Protein AF-A0A315Y481-F1 (afdb_monomer_lite)

pLDDT: mean 74.56, std 23.81, range [20.14, 98.75]

Sequence (403 aa):
MRTVKDNGIMRLLLTFLIIVGVMAGVYRPSQTAKAAEDFRLWRQMDSRWGNTAIGGSNVRRSGCYITSIAMVAVASGARDTSSFNPGVFAQQLNNIGAFNYSGGLSSWASVNKVVNEISIDSANLSFKSSDRKGKAAEIKAALDKGSYVICNVGGHWVYIDGVIGDDVYMADPAKDDILMFDAYSNANITVYQLLKGKKPYSGFTPLYTPAGKAPVTTSSTSTSTTTTTTTTTTTTTTTTTTKATTTAKVSTTKTSATTAKPVSTTVTYCKGEYYCAGSRTVTVWSENGKDTAAVLEEGNIVDVTAVNGNMGEVIIDGKKCRVKLSELVFAGKELDLVLGDINNDGAFNTYDLALINEYIISRSRLPEGVSVLTKSEIAAADISGDGLIDDTDVIMYLMRICN

Secondary structure (DSSP, 8-state):
--HHHHHHHHHHHHHHHHHHHHHHHH-------PPPP-GGG--TT-TTTTTSEETTEEHHHHTHHHHHHHHHHHHTTSS-TTT--HHHHHHHHHTTT-B-TTSSBS-THHHHHHSTT-EEEEEEEEPS-SSHHHHHHHHHHHHTTT-EEEEESSS-EEEEEEEETTEEEEE-SS----BHHHHS-GGG--EEEEEE-SSPP-----SSPPTTS------------------------------------PPP------------------SEEEE--SS--EEEEETTSSSEEEEEPTT-EEEE-EEETTEEEEEETTEEEEEEGGGSEE--S---PPTT--S-SS--SHHHHHHHHHHHHHHTTSPTTEESS-HHHHHHH-SS-SS--SHHHHHHHHHHH--

Structure (mmCIF, N/CA/C/O backbone):
data_AF-A0A315Y481-F1
#
_entry.id   AF-A0A315Y481-F1
#
loop_
_atom_site.group_PDB
_atom_site.id
_atom_site.type_symbol
_atom_site.label_atom_id
_atom_site.label_alt_id
_atom_site.label_comp_id
_atom_site.label_asym_id
_atom_site.label_entity_id
_atom_site.label_seq_id
_atom_site.pdbx_PDB_ins_code
_atom_site.Cartn_x
_atom_site.Cartn_y
_atom_site.Cartn_z
_atom_site.occupancy
_atom_site.B_iso_or_equiv
_atom_site.auth_seq_id
_atom_site.auth_comp_id
_atom_site.auth_asym_id
_atom_site.auth_atom_id
_atom_site.pdbx_PDB_model_num
ATOM 1 N N . MET A 1 1 ? -46.069 -70.092 5.125 1.00 52.66 1 MET A N 1
ATOM 2 C CA . MET A 1 1 ? -44.909 -70.080 4.198 1.00 52.66 1 MET A CA 1
ATOM 3 C C . MET A 1 1 ? -44.576 -68.709 3.584 1.00 52.66 1 MET A C 1
ATOM 5 O O . MET A 1 1 ? -43.529 -68.603 2.962 1.00 52.66 1 MET A O 1
ATOM 9 N N . ARG A 1 2 ? -45.388 -67.649 3.770 1.00 49.19 2 ARG A N 1
ATOM 10 C CA . ARG A 1 2 ? -45.062 -66.282 3.298 1.00 49.19 2 ARG A CA 1
ATOM 11 C C . ARG A 1 2 ? -44.213 -65.448 4.272 1.00 49.19 2 ARG A C 1
ATOM 13 O O . ARG A 1 2 ? -43.450 -64.614 3.828 1.00 49.19 2 ARG A O 1
ATOM 20 N N . THR A 1 3 ? -44.229 -65.746 5.568 1.00 51.66 3 THR A N 1
ATOM 21 C CA . THR A 1 3 ? -43.538 -64.956 6.607 1.00 51.66 3 THR A CA 1
ATOM 22 C C . THR A 1 3 ? -42.038 -65.237 6.771 1.00 51.66 3 THR A C 1
ATOM 24 O O . THR A 1 3 ? -41.343 -64.477 7.435 1.00 51.66 3 THR A O 1
ATOM 27 N N . VAL A 1 4 ? -41.504 -66.305 6.166 1.00 50.44 4 VAL A N 1
ATOM 28 C CA . VAL A 1 4 ? -40.063 -66.636 6.252 1.00 50.44 4 VAL A CA 1
ATOM 29 C C . VAL A 1 4 ? -39.258 -65.950 5.138 1.00 50.44 4 VAL A C 1
ATOM 31 O O . VAL A 1 4 ? -38.081 -65.652 5.321 1.00 50.44 4 VAL A O 1
ATOM 34 N N . LYS A 1 5 ? -39.896 -65.644 3.998 1.00 50.53 5 LYS A N 1
ATOM 35 C CA . LYS A 1 5 ? -39.238 -65.050 2.822 1.00 50.53 5 LYS A CA 1
ATOM 36 C C . LYS A 1 5 ? -38.983 -63.545 2.994 1.00 50.53 5 LYS A C 1
ATOM 38 O O . LYS A 1 5 ? -37.935 -63.058 2.577 1.00 50.53 5 LYS A O 1
ATOM 43 N N . ASP A 1 6 ? -39.871 -62.853 3.705 1.00 50.22 6 ASP A N 1
ATOM 44 C CA . ASP A 1 6 ? -39.772 -61.405 3.935 1.00 50.22 6 ASP A CA 1
ATOM 45 C C . ASP A 1 6 ? -38.672 -61.054 4.952 1.00 50.22 6 ASP A C 1
ATOM 47 O O . ASP A 1 6 ? -37.950 -60.073 4.782 1.00 50.22 6 ASP A O 1
ATOM 51 N N . ASN A 1 7 ? -38.431 -61.924 5.939 1.00 50.34 7 ASN A N 1
ATOM 52 C CA . ASN A 1 7 ? -37.372 -61.736 6.938 1.00 50.34 7 ASN A CA 1
ATOM 53 C C . ASN A 1 7 ? -35.957 -61.976 6.380 1.00 50.34 7 ASN A C 1
ATOM 55 O O . ASN A 1 7 ? -34.989 -61.422 6.902 1.00 50.34 7 ASN A O 1
ATOM 59 N N . GLY A 1 8 ? -35.821 -62.784 5.322 1.00 55.12 8 GLY A N 1
ATOM 60 C CA . GLY A 1 8 ? -34.542 -63.009 4.642 1.00 55.12 8 GLY A CA 1
ATOM 61 C C . GLY A 1 8 ? -34.118 -61.812 3.790 1.00 55.12 8 GLY A C 1
ATOM 62 O O . GLY A 1 8 ? -32.963 -61.398 3.840 1.00 55.12 8 GLY A O 1
ATOM 63 N N . ILE A 1 9 ? -35.070 -61.207 3.073 1.00 57.72 9 ILE A N 1
ATOM 64 C CA . ILE A 1 9 ? -34.836 -60.054 2.190 1.00 57.72 9 ILE A CA 1
ATOM 65 C C . ILE A 1 9 ? -34.557 -58.783 3.006 1.00 57.72 9 ILE A C 1
ATOM 67 O O . ILE A 1 9 ? -33.635 -58.038 2.678 1.00 57.72 9 ILE A O 1
ATOM 71 N N . MET A 1 10 ? -35.274 -58.576 4.116 1.00 53.28 10 MET A N 1
ATOM 72 C CA . MET A 1 10 ? -35.053 -57.434 5.016 1.00 53.28 10 MET A CA 1
ATOM 73 C C . MET A 1 10 ? -33.674 -57.493 5.695 1.00 53.28 10 MET A C 1
ATOM 75 O O . MET A 1 10 ? -32.997 -56.476 5.810 1.00 53.28 10 MET A O 1
ATOM 79 N N . ARG A 1 11 ? -33.200 -58.693 6.068 1.00 55.31 11 ARG A N 1
ATOM 80 C CA . ARG A 1 11 ? -31.848 -58.889 6.625 1.00 55.31 11 ARG A CA 1
ATOM 81 C C . ARG A 1 11 ? -30.750 -58.693 5.580 1.00 55.31 11 ARG A C 1
ATOM 83 O O . ARG A 1 11 ? -29.713 -58.123 5.908 1.00 55.31 11 ARG A O 1
ATOM 90 N N . LEU A 1 12 ? -30.975 -59.096 4.329 1.00 56.47 12 LEU A N 1
ATOM 91 C CA . LEU A 1 12 ? -30.008 -58.896 3.244 1.00 56.47 12 LEU A CA 1
ATOM 92 C C . LEU A 1 12 ? -29.890 -57.411 2.851 1.00 56.47 12 LEU A C 1
ATOM 94 O O . LEU A 1 12 ? -28.781 -56.918 2.658 1.00 56.47 12 LEU A O 1
ATOM 98 N N . LEU A 1 13 ? -31.011 -56.678 2.841 1.00 55.03 13 LEU A N 1
ATOM 99 C CA . LEU A 1 13 ? -31.046 -55.224 2.641 1.00 55.03 13 LEU A CA 1
ATOM 100 C C . LEU A 1 13 ? -30.399 -54.453 3.798 1.00 55.03 13 LEU A C 1
ATOM 102 O O . LEU A 1 13 ? -29.625 -53.537 3.539 1.00 55.03 13 LEU A O 1
ATOM 106 N N . LEU A 1 14 ? -30.633 -54.846 5.059 1.00 54.72 14 LEU A N 1
ATOM 107 C CA . LEU A 1 14 ? -29.964 -54.219 6.208 1.00 54.72 14 LEU A CA 1
ATOM 108 C C . LEU A 1 14 ? -28.446 -54.439 6.175 1.00 54.72 14 LEU A C 1
ATOM 110 O O . LEU A 1 14 ? -27.680 -53.527 6.471 1.00 54.72 14 LEU A O 1
ATOM 114 N N . THR A 1 15 ? -28.007 -55.635 5.778 1.00 56.38 15 THR A N 1
ATOM 115 C CA . THR A 1 15 ? -26.577 -55.964 5.686 1.00 56.38 15 THR A CA 1
ATOM 116 C C . THR A 1 15 ? -25.909 -55.186 4.548 1.00 56.38 15 THR A C 1
ATOM 118 O O . THR A 1 15 ? -24.812 -54.665 4.726 1.00 56.38 15 THR A O 1
ATOM 121 N N . PHE A 1 16 ? -26.592 -55.009 3.410 1.00 56.12 16 PHE A N 1
ATOM 122 C CA . PHE A 1 16 ? -26.102 -54.170 2.312 1.00 56.12 16 PHE A CA 1
ATOM 123 C C . PHE A 1 16 ? -26.044 -52.680 2.702 1.00 56.12 16 PHE A C 1
ATOM 125 O O . PHE A 1 16 ? -25.072 -52.002 2.383 1.00 56.12 16 PHE A O 1
ATOM 132 N N . LEU A 1 17 ? -27.022 -52.178 3.465 1.00 55.66 17 LEU A N 1
ATOM 133 C CA . LEU A 1 17 ? -27.065 -50.781 3.921 1.00 55.66 17 LEU A CA 1
ATOM 134 C C . LEU A 1 17 ? -25.993 -50.472 4.982 1.00 55.66 17 LEU A C 1
ATOM 136 O O . LEU A 1 17 ? -25.432 -49.378 4.993 1.00 55.66 17 LEU A O 1
ATOM 140 N N . ILE A 1 18 ? -25.643 -51.453 5.821 1.00 55.31 18 ILE A N 1
ATOM 141 C CA . ILE A 1 18 ? -24.526 -51.352 6.773 1.00 55.31 18 ILE A CA 1
ATOM 142 C C . ILE A 1 18 ? -23.177 -51.414 6.039 1.00 55.31 18 ILE A C 1
ATOM 144 O O . ILE A 1 18 ? -22.285 -50.637 6.363 1.00 55.31 18 ILE A O 1
ATOM 148 N N . ILE A 1 19 ? -23.021 -52.250 5.006 1.00 53.34 19 ILE A N 1
ATOM 149 C CA . ILE A 1 19 ? -21.781 -52.318 4.209 1.00 53.34 19 ILE A CA 1
ATOM 150 C C . ILE A 1 19 ? -21.571 -51.032 3.386 1.00 53.34 19 ILE A C 1
ATOM 152 O O . ILE A 1 19 ? -20.455 -50.517 3.338 1.00 53.34 19 ILE A O 1
ATOM 156 N N . VAL A 1 20 ? -22.630 -50.450 2.812 1.00 54.81 20 VAL A N 1
ATOM 157 C CA . VAL A 1 20 ? -22.562 -49.145 2.122 1.00 54.81 20 VAL A CA 1
ATOM 158 C C . VAL A 1 20 ? -22.320 -47.998 3.114 1.00 54.81 20 VAL A C 1
ATOM 160 O O . VAL A 1 20 ? -21.542 -47.095 2.818 1.00 54.81 20 VAL A O 1
ATOM 163 N N . GLY A 1 21 ? -22.899 -48.052 4.320 1.00 50.62 21 GLY A N 1
ATOM 164 C CA . GLY A 1 21 ? -22.655 -47.072 5.387 1.00 50.62 21 GLY A CA 1
ATOM 165 C C . GLY A 1 21 ? -21.234 -47.118 5.961 1.00 50.62 21 GLY A C 1
ATOM 166 O O . GLY A 1 21 ? -20.651 -46.073 6.246 1.00 50.62 21 GLY A O 1
ATOM 167 N N . VAL A 1 22 ? -20.638 -48.311 6.067 1.00 49.41 22 VAL A N 1
ATOM 168 C CA . VAL A 1 22 ? -19.239 -48.490 6.489 1.00 49.41 22 VAL A CA 1
ATOM 169 C C . VAL A 1 22 ? -18.275 -48.065 5.373 1.00 49.41 22 VAL A C 1
ATOM 171 O O . VAL A 1 22 ? -17.290 -47.395 5.663 1.00 49.41 22 VAL A O 1
ATOM 174 N N . MET A 1 23 ? -18.587 -48.314 4.096 1.00 46.59 23 MET A N 1
ATOM 175 C CA . MET A 1 23 ? -17.770 -47.820 2.972 1.00 46.59 23 MET A CA 1
ATOM 176 C C . MET A 1 23 ? -17.897 -46.301 2.742 1.00 46.59 23 MET A C 1
ATOM 178 O O . MET A 1 23 ? -16.927 -45.667 2.332 1.00 46.59 23 MET A O 1
ATOM 182 N N . ALA A 1 24 ? -19.036 -45.684 3.080 1.00 48.47 24 ALA A N 1
ATOM 183 C CA . ALA A 1 24 ? -19.207 -44.224 3.081 1.00 48.47 24 ALA A CA 1
ATOM 184 C C . ALA A 1 24 ? -18.563 -43.537 4.306 1.00 48.47 24 ALA A C 1
ATOM 186 O O . ALA A 1 24 ? -18.268 -42.343 4.270 1.00 48.47 24 ALA A O 1
ATOM 187 N N . GLY A 1 25 ? -18.323 -44.282 5.392 1.00 41.66 25 GLY A N 1
ATOM 188 C CA . GLY A 1 25 ? -17.647 -43.797 6.599 1.00 41.66 25 GLY A CA 1
ATOM 189 C C . GLY A 1 25 ? -16.115 -43.841 6.540 1.00 41.66 25 GLY A C 1
ATOM 190 O O . GLY A 1 25 ? -15.468 -43.141 7.317 1.00 41.66 25 GLY A O 1
ATOM 191 N N . VAL A 1 26 ? -15.534 -44.626 5.624 1.00 47.66 26 VAL A N 1
ATOM 192 C CA . VAL A 1 26 ? -14.075 -44.852 5.516 1.00 47.66 26 VAL A CA 1
ATOM 193 C C . VAL A 1 26 ? -13.392 -43.910 4.511 1.00 47.66 26 VAL A C 1
ATOM 195 O O . VAL A 1 26 ? -12.181 -43.728 4.568 1.00 47.66 26 VAL A O 1
ATOM 198 N N . TYR A 1 27 ? -14.154 -43.201 3.674 1.00 39.88 27 TYR A N 1
ATOM 199 C CA . TYR A 1 27 ? -13.661 -42.072 2.874 1.00 39.88 27 TYR A CA 1
ATOM 200 C C . TYR A 1 27 ? -14.208 -40.744 3.406 1.00 39.88 27 TYR A C 1
ATOM 202 O O . TYR A 1 27 ? -14.900 -39.995 2.722 1.00 39.88 27 TYR A O 1
ATOM 210 N N . ARG A 1 28 ? -13.859 -40.409 4.648 1.00 38.56 28 ARG A N 1
ATOM 211 C CA . ARG A 1 28 ? -13.663 -38.997 4.980 1.00 38.56 28 ARG A CA 1
ATOM 212 C C . ARG A 1 28 ? -12.194 -38.728 4.688 1.00 38.56 28 ARG A C 1
ATOM 214 O O . ARG A 1 28 ? -11.364 -39.256 5.430 1.00 38.56 28 ARG A O 1
ATOM 221 N N . PRO A 1 29 ? -11.835 -37.952 3.643 1.00 37.66 29 PRO A N 1
ATOM 222 C CA . PRO A 1 29 ? -10.523 -37.333 3.650 1.00 37.66 29 PRO A CA 1
ATOM 223 C C . PRO A 1 29 ? -10.413 -36.682 5.021 1.00 37.66 29 PRO A C 1
ATOM 225 O O . PRO A 1 29 ? -11.357 -36.013 5.456 1.00 37.66 29 PRO A O 1
ATOM 228 N N . SER A 1 30 ? -9.328 -36.949 5.736 1.00 35.03 30 SER A N 1
ATOM 229 C CA . SER A 1 30 ? -8.984 -36.163 6.903 1.00 35.03 30 SER A CA 1
ATOM 230 C C . SER A 1 30 ? -9.012 -34.706 6.448 1.00 35.03 30 SER A C 1
ATOM 232 O O . SER A 1 30 ? -8.076 -34.235 5.804 1.00 35.03 30 SER A O 1
ATOM 234 N N . GLN A 1 31 ? -10.112 -34.001 6.723 1.00 35.16 31 GLN A N 1
ATOM 235 C CA . GLN A 1 31 ? -10.102 -32.557 6.810 1.00 35.16 31 GLN A CA 1
ATOM 236 C C . GLN A 1 31 ? -9.254 -32.301 8.038 1.00 35.16 31 GLN A C 1
ATOM 238 O O . GLN A 1 31 ? -9.745 -32.198 9.160 1.00 35.16 31 GLN A O 1
ATOM 243 N N . THR A 1 32 ? -7.942 -32.341 7.827 1.00 32.25 32 THR A N 1
ATOM 244 C CA . THR A 1 32 ? -6.975 -31.708 8.692 1.00 32.25 32 THR A CA 1
ATOM 245 C C . THR A 1 32 ? -7.539 -30.311 8.852 1.00 32.25 32 THR A C 1
ATOM 247 O O . THR A 1 32 ? -7.558 -29.552 7.883 1.00 32.25 32 THR A O 1
ATOM 250 N N . ALA A 1 33 ? -8.123 -30.016 10.015 1.00 36.31 33 ALA A N 1
ATOM 251 C CA . ALA A 1 33 ? -8.495 -28.662 10.358 1.00 36.31 33 ALA A CA 1
ATOM 252 C C . ALA A 1 33 ? -7.183 -27.888 10.286 1.00 36.31 33 ALA A C 1
ATOM 254 O O . ALA A 1 33 ? -6.353 -27.961 11.192 1.00 36.31 33 ALA A O 1
ATOM 255 N N . LYS A 1 34 ? -6.927 -27.251 9.140 1.00 34.56 34 LYS A N 1
ATOM 256 C CA . LYS A 1 34 ? -5.892 -26.239 9.053 1.00 34.56 34 LYS A CA 1
ATOM 257 C C . LYS A 1 34 ? -6.289 -25.256 10.138 1.00 34.56 34 LYS A C 1
ATOM 259 O O . LYS A 1 34 ? -7.412 -24.755 10.106 1.00 34.56 34 LYS A O 1
ATOM 264 N N . ALA A 1 35 ? -5.418 -25.056 11.122 1.00 39.25 35 ALA A N 1
ATOM 265 C CA . ALA A 1 35 ? -5.592 -23.946 12.039 1.00 39.25 35 ALA A CA 1
ATOM 266 C C . ALA A 1 35 ? -5.865 -22.712 11.171 1.00 39.25 35 ALA A C 1
ATOM 268 O O . ALA A 1 35 ? -5.110 -22.464 10.224 1.00 39.25 35 ALA A O 1
ATOM 269 N N . ALA A 1 36 ? -6.999 -22.049 11.412 1.00 55.28 36 ALA A N 1
ATOM 270 C CA . ALA A 1 36 ? -7.345 -20.833 10.697 1.00 55.28 36 ALA A CA 1
ATOM 271 C C . ALA A 1 36 ? -6.148 -19.890 10.828 1.00 55.28 36 ALA A C 1
ATOM 273 O O . ALA A 1 36 ? -5.659 -19.664 11.937 1.00 55.28 36 ALA A O 1
ATOM 274 N N . GLU A 1 37 ? -5.615 -19.432 9.697 1.00 75.75 37 GLU A N 1
ATOM 275 C CA . GLU A 1 37 ? -4.519 -18.474 9.742 1.00 75.75 37 GLU A CA 1
ATOM 276 C C . GLU A 1 37 ? -4.999 -17.209 10.450 1.00 75.75 37 GLU A C 1
ATOM 278 O O . GLU A 1 37 ? -6.155 -16.801 10.293 1.00 75.75 37 GLU A O 1
ATOM 283 N N . ASP A 1 38 ? -4.122 -16.606 11.246 1.00 85.50 38 ASP A N 1
ATOM 284 C CA . ASP A 1 38 ? -4.434 -15.335 11.876 1.00 85.50 38 ASP A CA 1
ATOM 285 C C . ASP A 1 38 ? -4.348 -14.235 10.817 1.00 85.50 38 ASP A C 1
ATOM 287 O O . ASP A 1 38 ? -3.267 -13.913 10.318 1.00 85.50 38 ASP A O 1
ATOM 291 N N . PHE A 1 39 ? -5.498 -13.662 10.459 1.00 90.00 39 PHE A N 1
ATOM 292 C CA . PHE A 1 39 ? -5.598 -12.634 9.422 1.00 90.00 39 PHE A CA 1
ATOM 293 C C . PHE A 1 39 ? -4.756 -11.392 9.736 1.00 90.00 39 PHE A C 1
ATOM 295 O O . PHE A 1 39 ? -4.398 -10.645 8.830 1.00 90.00 39 PHE A O 1
ATOM 302 N N . ARG A 1 40 ? -4.396 -11.168 11.006 1.00 89.81 40 ARG A N 1
ATOM 303 C CA . ARG A 1 40 ? -3.549 -10.041 11.420 1.00 89.81 40 ARG A CA 1
ATOM 304 C C . ARG A 1 40 ? -2.093 -10.199 10.962 1.00 89.81 40 ARG A C 1
ATOM 306 O O . ARG A 1 40 ? -1.319 -9.242 10.969 1.00 89.81 40 ARG A O 1
ATOM 313 N N . LEU A 1 41 ? -1.721 -11.396 10.510 1.00 86.75 41 LEU A N 1
ATOM 314 C CA . LEU A 1 41 ? -0.433 -11.692 9.883 1.00 86.75 41 LEU A CA 1
ATOM 315 C C . LEU A 1 41 ? -0.475 -11.592 8.350 1.00 86.75 41 LEU A C 1
ATOM 317 O O . LEU A 1 41 ? 0.522 -11.877 7.689 1.00 86.75 41 LEU A O 1
ATOM 321 N N . TRP A 1 42 ? -1.607 -11.201 7.755 1.00 92.12 42 TRP A N 1
ATOM 322 C CA . TRP A 1 42 ? -1.681 -10.995 6.314 1.00 92.12 42 TRP A CA 1
ATOM 323 C C . TRP A 1 42 ? -0.812 -9.822 5.878 1.00 92.12 42 TRP A C 1
ATOM 325 O O . TRP A 1 42 ? -0.979 -8.690 6.331 1.00 92.12 42 TRP A O 1
ATOM 335 N N . ARG A 1 43 ? 0.095 -10.101 4.941 1.00 85.25 43 ARG A N 1
ATOM 336 C CA . ARG A 1 43 ? 0.959 -9.101 4.317 1.00 85.25 43 ARG A CA 1
ATOM 337 C C . ARG A 1 43 ? 0.541 -8.893 2.875 1.00 85.25 43 ARG A C 1
ATOM 339 O O . ARG A 1 43 ? 0.310 -9.861 2.157 1.00 85.25 43 ARG A O 1
ATOM 346 N N . GLN A 1 44 ? 0.505 -7.654 2.399 1.00 85.06 44 GLN A N 1
ATOM 347 C CA . GLN A 1 44 ? 0.219 -7.377 0.986 1.00 85.06 44 GLN A CA 1
ATOM 348 C C . GLN A 1 44 ? 1.296 -7.994 0.069 1.00 85.06 44 GLN A C 1
ATOM 350 O O . GLN A 1 44 ? 1.027 -8.391 -1.061 1.00 85.06 44 GLN A O 1
ATOM 355 N N . MET A 1 45 ? 2.510 -8.147 0.607 1.00 76.69 45 MET A N 1
ATOM 356 C CA . MET A 1 45 ? 3.668 -8.758 -0.043 1.00 76.69 45 MET A CA 1
ATOM 357 C C . MET A 1 45 ? 3.694 -10.295 0.008 1.00 76.69 45 MET A C 1
ATOM 359 O O . MET A 1 45 ? 4.637 -10.898 -0.516 1.00 76.69 45 MET A O 1
ATOM 363 N N . ASP A 1 46 ? 2.711 -10.946 0.637 1.00 84.06 46 ASP A N 1
ATOM 364 C CA . ASP A 1 46 ? 2.669 -12.408 0.732 1.00 84.06 46 ASP A CA 1
ATOM 365 C C . ASP A 1 46 ? 2.672 -13.024 -0.675 1.00 84.06 46 ASP A C 1
ATOM 367 O O . ASP A 1 46 ? 1.882 -12.657 -1.543 1.00 84.06 46 ASP A O 1
ATOM 371 N N . SER A 1 47 ? 3.578 -13.971 -0.917 1.00 76.94 47 SER A N 1
ATOM 372 C CA . SER A 1 47 ? 3.717 -14.660 -2.207 1.00 76.94 47 SER A CA 1
ATOM 373 C C . SER A 1 47 ? 2.423 -15.305 -2.720 1.00 76.94 47 SER A C 1
ATOM 375 O O . SER A 1 47 ? 2.249 -15.423 -3.931 1.00 76.94 47 SER A O 1
ATOM 377 N N . ARG A 1 48 ? 1.499 -15.682 -1.825 1.00 84.25 48 ARG A N 1
ATOM 378 C CA . ARG A 1 48 ? 0.227 -16.330 -2.171 1.00 84.25 48 ARG A CA 1
ATOM 379 C C . ARG A 1 48 ? -0.706 -15.432 -2.972 1.00 84.25 48 ARG A C 1
ATOM 381 O O . ARG A 1 48 ? -1.521 -15.942 -3.733 1.00 84.25 48 ARG A O 1
ATOM 388 N N . TRP A 1 49 ? -0.612 -14.116 -2.793 1.00 90.94 49 TRP A N 1
ATOM 389 C CA . TRP A 1 49 ? -1.516 -13.171 -3.447 1.00 90.94 49 TRP A CA 1
ATOM 390 C C . TRP A 1 49 ? -0.872 -11.876 -3.916 1.00 90.94 49 TRP A C 1
ATOM 392 O O . TRP A 1 49 ? -1.531 -11.131 -4.633 1.00 90.94 49 TRP A O 1
ATOM 402 N N . GLY A 1 50 ? 0.378 -11.591 -3.562 1.00 74.69 50 GLY A N 1
ATOM 403 C CA . GLY A 1 50 ? 1.041 -10.326 -3.869 1.00 74.69 50 GLY A CA 1
ATOM 404 C C . GLY A 1 50 ? 1.066 -9.994 -5.362 1.00 74.69 50 GLY A C 1
ATOM 405 O O . GLY A 1 50 ? 1.019 -8.827 -5.723 1.00 74.69 50 GLY A O 1
ATOM 406 N N . ASN A 1 51 ? 1.054 -11.007 -6.233 1.00 85.75 51 ASN A N 1
ATOM 407 C CA . ASN A 1 51 ? 1.008 -10.827 -7.688 1.00 85.75 51 ASN A CA 1
ATOM 408 C C . ASN A 1 51 ? -0.418 -10.687 -8.253 1.00 85.75 51 ASN A C 1
ATOM 410 O O . ASN A 1 51 ? -0.585 -10.556 -9.460 1.00 85.75 51 ASN A O 1
ATOM 414 N N . THR A 1 52 ? -1.455 -10.732 -7.413 1.00 90.75 52 THR A N 1
ATOM 415 C CA . THR A 1 52 ? -2.838 -10.523 -7.857 1.00 90.75 52 THR A CA 1
ATOM 416 C C . THR A 1 52 ? -2.995 -9.082 -8.319 1.00 90.75 52 THR A C 1
ATOM 418 O O . THR A 1 52 ? -2.691 -8.168 -7.554 1.00 90.75 52 THR A O 1
ATOM 421 N N . ALA A 1 53 ? -3.470 -8.882 -9.547 1.00 86.50 53 ALA A N 1
ATOM 422 C CA . ALA A 1 53 ? -3.689 -7.554 -10.107 1.00 86.50 53 ALA A CA 1
ATOM 423 C C . ALA A 1 53 ? -4.687 -6.738 -9.267 1.00 86.50 53 ALA A C 1
ATOM 425 O O . ALA A 1 53 ? -5.619 -7.303 -8.694 1.00 86.50 53 ALA A O 1
ATOM 426 N N . ILE A 1 54 ? -4.504 -5.421 -9.217 1.00 80.31 54 ILE A N 1
ATOM 427 C CA . ILE A 1 54 ? -5.480 -4.437 -8.732 1.00 80.31 54 ILE A CA 1
ATOM 428 C C . ILE A 1 54 ? -5.337 -3.190 -9.602 1.00 80.31 54 ILE A C 1
ATOM 430 O O . ILE A 1 54 ? -4.336 -2.484 -9.513 1.00 80.31 54 ILE A O 1
ATOM 434 N N . GLY A 1 55 ? -6.293 -2.939 -10.496 1.00 76.75 55 GLY A N 1
ATOM 435 C CA . GLY A 1 55 ? -6.082 -1.931 -11.543 1.00 76.75 55 GLY A CA 1
ATOM 436 C C . GLY A 1 55 ? -4.854 -2.297 -12.380 1.00 76.75 55 GLY A C 1
ATOM 437 O O . GLY A 1 55 ? -4.693 -3.463 -12.733 1.00 76.75 55 GLY A O 1
ATOM 438 N N . GLY A 1 56 ? -3.956 -1.345 -12.627 1.00 70.69 56 GLY A N 1
ATOM 439 C CA . GLY A 1 56 ? -2.636 -1.621 -13.219 1.00 70.69 56 GLY A CA 1
ATOM 440 C C . GLY A 1 56 ? -1.504 -1.710 -12.204 1.00 70.69 56 GLY A C 1
ATOM 441 O O . GLY A 1 56 ? -0.349 -1.447 -12.515 1.00 70.69 56 GLY A O 1
ATOM 442 N N . SER A 1 57 ? -1.827 -2.097 -10.974 1.00 85.31 57 SER A N 1
ATOM 443 C CA . SER A 1 57 ? -0.855 -2.515 -9.971 1.00 85.31 57 SER A CA 1
ATOM 444 C C . SER A 1 57 ? -1.139 -3.961 -9.550 1.00 85.31 57 SER A C 1
ATOM 446 O O . SER A 1 57 ? -1.880 -4.705 -10.195 1.00 85.31 57 SER A O 1
ATOM 448 N N . ASN A 1 58 ? -0.547 -4.388 -8.444 1.00 82.38 58 ASN A N 1
ATOM 449 C CA . ASN A 1 58 ? -0.845 -5.648 -7.786 1.00 82.38 58 ASN A CA 1
ATOM 450 C C . ASN A 1 58 ? -0.900 -5.466 -6.266 1.00 82.38 58 ASN A C 1
ATOM 452 O O . ASN A 1 58 ? -0.503 -4.431 -5.721 1.00 82.38 58 ASN A O 1
ATOM 456 N N . VAL A 1 59 ? -1.416 -6.478 -5.568 1.00 79.94 59 VAL A N 1
ATOM 457 C CA . VAL A 1 59 ? -1.575 -6.434 -4.108 1.00 79.94 59 VAL A CA 1
ATOM 458 C C . VAL A 1 59 ? -0.243 -6.120 -3.415 1.00 79.94 59 VAL A C 1
ATOM 460 O O . VAL A 1 59 ? -0.223 -5.343 -2.467 1.00 79.94 59 VAL A O 1
ATOM 463 N N . ARG A 1 60 ? 0.888 -6.634 -3.908 1.00 85.25 60 ARG A N 1
ATOM 464 C CA . ARG A 1 60 ? 2.214 -6.360 -3.338 1.00 85.25 60 ARG A CA 1
ATOM 465 C C . ARG A 1 60 ? 2.557 -4.874 -3.377 1.00 85.25 60 ARG A C 1
ATOM 467 O O . ARG A 1 60 ? 3.005 -4.351 -2.362 1.00 85.25 60 ARG A O 1
ATOM 474 N N . ARG A 1 61 ? 2.357 -4.210 -4.514 1.00 76.38 61 ARG A N 1
ATOM 475 C CA . ARG A 1 61 ? 2.781 -2.818 -4.729 1.00 76.38 61 ARG A CA 1
ATOM 476 C C . ARG A 1 61 ? 1.799 -1.791 -4.161 1.00 76.38 61 ARG A C 1
ATOM 478 O O . ARG A 1 61 ? 2.237 -0.768 -3.651 1.00 76.38 61 ARG A O 1
ATOM 485 N N . SER A 1 62 ? 0.492 -2.061 -4.200 1.00 82.38 62 SER A N 1
ATOM 486 C CA . SER A 1 62 ? -0.532 -1.056 -3.839 1.00 82.38 62 SER A CA 1
ATOM 487 C C . SER A 1 62 ? -1.688 -1.608 -2.997 1.00 82.38 62 SER A C 1
ATOM 489 O O . SER A 1 62 ? -2.716 -0.958 -2.822 1.00 82.38 62 SER A O 1
ATOM 491 N N . GLY A 1 63 ? -1.552 -2.820 -2.457 1.00 91.88 63 GLY A N 1
ATOM 492 C CA . GLY A 1 63 ? -2.643 -3.535 -1.798 1.00 91.88 63 GLY A CA 1
ATOM 493 C C . GLY A 1 63 ? -2.841 -3.237 -0.315 1.00 91.88 63 GLY A C 1
ATOM 494 O O . GLY A 1 63 ? -3.665 -3.915 0.297 1.00 91.88 63 GLY A O 1
ATOM 495 N N . CYS A 1 64 ? -2.137 -2.273 0.290 1.00 95.12 64 CYS A N 1
ATOM 496 C CA . CYS A 1 64 ? -2.264 -1.964 1.725 1.00 95.12 64 CYS A CA 1
ATOM 497 C C . CYS A 1 64 ? -3.717 -1.684 2.133 1.00 95.12 64 CYS A C 1
ATOM 499 O O . CYS A 1 64 ? -4.227 -2.225 3.119 1.00 95.12 64 CYS A O 1
ATOM 501 N N . TYR A 1 65 ? -4.415 -0.900 1.310 1.00 95.81 65 TYR A N 1
ATOM 502 C CA . TYR A 1 65 ? -5.789 -0.485 1.550 1.00 95.81 65 TYR A CA 1
ATOM 503 C C . TYR A 1 65 ? -6.759 -1.671 1.512 1.00 95.81 65 TYR A C 1
ATOM 505 O O . TYR A 1 65 ? -7.450 -1.942 2.494 1.00 95.81 65 TYR A O 1
ATOM 513 N N . ILE A 1 66 ? -6.769 -2.444 0.421 1.00 97.25 66 ILE A N 1
ATOM 514 C CA . ILE A 1 66 ? -7.662 -3.606 0.306 1.00 97.25 66 ILE A CA 1
ATOM 515 C C . ILE A 1 66 ? -7.283 -4.756 1.245 1.00 97.25 66 ILE A C 1
ATOM 517 O O . ILE A 1 66 ? -8.167 -5.491 1.673 1.00 97.25 66 ILE A O 1
ATOM 521 N N . THR A 1 67 ? -6.007 -4.893 1.618 1.00 98.19 67 THR A N 1
ATOM 522 C CA . THR A 1 67 ? -5.564 -5.882 2.611 1.00 98.19 67 THR A CA 1
ATOM 523 C C . THR A 1 67 ? -6.122 -5.528 3.988 1.00 98.19 67 THR A C 1
ATOM 525 O O . THR A 1 67 ? -6.698 -6.389 4.648 1.00 98.19 67 THR A O 1
ATOM 528 N N . SER A 1 68 ? -6.062 -4.251 4.381 1.00 98.50 68 SER A N 1
ATOM 529 C CA . SER A 1 68 ? -6.662 -3.771 5.634 1.00 98.50 68 SER A CA 1
ATOM 530 C C . SER A 1 68 ? -8.187 -3.956 5.654 1.00 98.50 68 SER A C 1
ATOM 532 O O . SER A 1 68 ? -8.754 -4.361 6.666 1.00 98.50 68 SER A O 1
ATOM 534 N N . ILE A 1 69 ? -8.872 -3.742 4.525 1.00 98.25 69 ILE A N 1
ATOM 535 C CA . ILE A 1 69 ? -10.319 -4.004 4.403 1.00 98.25 69 ILE A CA 1
ATOM 536 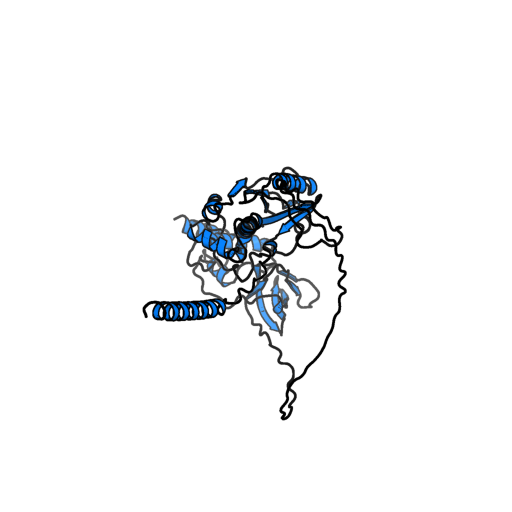C C . ILE A 1 69 ? -10.625 -5.510 4.468 1.00 98.25 69 ILE A C 1
ATOM 538 O O . ILE A 1 69 ? -11.605 -5.915 5.096 1.00 98.25 69 ILE A O 1
ATOM 542 N N . ALA A 1 70 ? -9.788 -6.360 3.867 1.00 98.50 70 ALA A N 1
ATOM 543 C CA . ALA A 1 70 ? -9.942 -7.810 3.954 1.00 98.50 70 ALA A CA 1
ATOM 544 C C . ALA A 1 70 ? -9.829 -8.302 5.408 1.00 98.50 70 ALA A C 1
ATOM 546 O O . ALA A 1 70 ? -10.598 -9.174 5.815 1.00 98.50 70 ALA A O 1
ATOM 547 N N . MET A 1 71 ? -8.938 -7.704 6.208 1.00 98.31 71 MET A N 1
ATOM 548 C CA . MET A 1 71 ? -8.848 -7.973 7.647 1.00 98.31 71 MET A CA 1
ATOM 549 C C . MET A 1 71 ? -10.158 -7.617 8.367 1.00 98.31 71 MET A C 1
ATOM 551 O O . MET A 1 71 ? -10.651 -8.427 9.145 1.00 98.31 71 MET A O 1
ATOM 555 N N . VAL A 1 72 ? -10.794 -6.481 8.046 1.00 98.50 72 VAL A N 1
ATOM 556 C CA . VAL A 1 72 ? -12.121 -6.110 8.588 1.00 98.50 72 VAL A CA 1
ATOM 557 C C . VAL A 1 72 ? -13.201 -7.137 8.219 1.00 98.50 72 VAL A C 1
ATOM 559 O O . VAL A 1 72 ? -14.054 -7.481 9.045 1.00 98.50 72 VAL A O 1
ATOM 562 N N . ALA A 1 73 ? -13.173 -7.666 6.992 1.00 98.31 73 ALA A N 1
ATOM 563 C CA . ALA A 1 73 ? -14.121 -8.691 6.554 1.00 98.31 73 ALA A CA 1
ATOM 564 C C . ALA A 1 73 ? -14.035 -9.958 7.423 1.00 98.31 73 ALA A C 1
ATOM 566 O O . ALA A 1 73 ? -15.064 -10.528 7.791 1.00 98.31 73 ALA A O 1
ATOM 567 N N . VAL A 1 74 ? -12.825 -10.372 7.803 1.00 97.62 74 VAL A N 1
ATOM 568 C CA . VAL A 1 74 ? -12.622 -11.520 8.697 1.00 97.62 74 VAL A CA 1
ATOM 569 C C . VAL A 1 74 ? -12.914 -11.162 10.152 1.00 97.62 74 VAL A C 1
ATOM 571 O O . VAL A 1 74 ? -13.668 -11.876 10.810 1.00 97.62 74 VAL A O 1
ATOM 574 N N . ALA A 1 75 ? -12.399 -10.033 10.644 1.00 96.06 75 ALA A N 1
ATOM 575 C CA . ALA A 1 75 ? -12.579 -9.583 12.025 1.00 96.06 75 ALA A CA 1
ATOM 576 C C . ALA A 1 75 ? -14.060 -9.405 12.402 1.00 96.06 75 ALA A C 1
ATOM 578 O O . ALA A 1 75 ? -14.456 -9.647 13.541 1.00 96.06 75 ALA A O 1
ATOM 579 N N . SER A 1 76 ? -14.900 -9.019 11.439 1.00 96.75 76 SER A N 1
ATOM 580 C CA . SER A 1 76 ? -16.353 -8.908 11.623 1.00 96.75 76 SER A CA 1
ATOM 581 C C . SER A 1 76 ? -17.128 -10.210 11.429 1.00 96.75 76 SER A C 1
ATOM 583 O O . SER A 1 76 ? -18.336 -10.258 11.675 1.00 96.75 76 SER A O 1
ATOM 585 N N . GLY A 1 77 ? -16.459 -11.283 11.004 1.00 94.06 77 GLY A N 1
ATOM 586 C CA . GLY A 1 77 ? -17.071 -12.571 10.684 1.00 94.06 77 GLY A CA 1
ATOM 587 C C . GLY A 1 77 ? -17.861 -12.579 9.372 1.00 94.06 77 GLY A C 1
ATOM 588 O O . GLY A 1 77 ? -18.696 -13.466 9.169 1.00 94.06 77 GLY A O 1
ATOM 589 N N . ALA A 1 78 ? -17.650 -11.593 8.494 1.00 96.56 78 ALA A N 1
ATOM 590 C CA . ALA A 1 78 ? -18.216 -11.589 7.146 1.00 96.56 78 ALA A CA 1
ATOM 591 C C . ALA A 1 78 ? -17.554 -12.647 6.252 1.00 96.56 78 ALA A C 1
ATOM 593 O O . ALA A 1 78 ? -18.202 -13.197 5.362 1.00 96.56 78 ALA A O 1
ATOM 594 N N . ARG A 1 79 ? -16.274 -12.952 6.487 1.00 96.69 79 ARG A N 1
ATOM 595 C CA . ARG A 1 79 ? -15.491 -13.938 5.732 1.00 96.69 79 ARG A CA 1
ATOM 596 C C . ARG A 1 79 ? -14.645 -14.812 6.663 1.00 96.69 79 ARG A C 1
ATOM 598 O O . ARG A 1 79 ? -14.415 -14.449 7.811 1.00 96.69 79 ARG A O 1
ATOM 605 N N . ASP A 1 80 ? -14.197 -15.957 6.150 1.00 91.31 80 ASP A N 1
ATOM 606 C CA . ASP A 1 80 ? -13.382 -16.944 6.870 1.00 91.31 80 ASP A CA 1
ATOM 607 C C . ASP A 1 80 ? -12.033 -17.149 6.165 1.00 91.31 80 ASP A C 1
ATOM 609 O O . ASP A 1 80 ? -11.984 -17.234 4.933 1.00 91.31 80 ASP A O 1
ATOM 613 N N . THR A 1 81 ? -10.941 -17.252 6.928 1.00 87.69 81 THR A N 1
ATOM 614 C CA . THR A 1 81 ? -9.577 -17.323 6.373 1.00 87.69 81 THR A CA 1
ATOM 615 C C . THR A 1 81 ? -9.285 -18.613 5.603 1.00 87.69 81 THR A C 1
ATOM 617 O O . THR A 1 81 ? -8.337 -18.668 4.823 1.00 87.69 81 THR A O 1
ATOM 620 N N . SER A 1 82 ? -10.120 -19.648 5.735 1.00 87.31 82 SER A N 1
ATOM 621 C CA . SER A 1 82 ? -10.014 -20.865 4.918 1.00 87.31 82 SER A CA 1
ATOM 622 C C . SER A 1 82 ? -10.368 -20.649 3.443 1.00 87.31 82 SER A C 1
ATOM 624 O O . SER A 1 82 ? -9.939 -21.430 2.594 1.00 87.31 82 SER A O 1
ATOM 626 N N . SER A 1 83 ? -11.147 -19.608 3.130 1.00 89.38 83 SER A N 1
ATOM 627 C CA . SER A 1 83 ? -11.701 -19.368 1.788 1.00 89.38 83 SER A CA 1
ATOM 628 C C . SER A 1 83 ? -11.533 -17.934 1.286 1.00 89.38 83 SER A C 1
ATOM 630 O O . SER A 1 83 ? -11.765 -17.661 0.109 1.00 89.38 83 SER A O 1
ATOM 632 N N . PHE A 1 84 ? -11.112 -17.016 2.152 1.00 95.81 84 PHE A N 1
ATOM 633 C CA . PHE A 1 84 ? -10.955 -15.607 1.839 1.00 95.81 84 PHE A CA 1
ATOM 634 C C . PHE A 1 84 ? -9.601 -15.101 2.327 1.00 95.81 84 PHE A C 1
ATOM 636 O O . PHE A 1 84 ? -9.184 -15.390 3.443 1.00 95.81 84 PHE A O 1
ATOM 643 N N . ASN A 1 85 ? -8.928 -14.332 1.479 1.00 96.50 85 ASN A N 1
ATOM 644 C CA . ASN A 1 85 ? -7.663 -13.661 1.758 1.00 96.50 85 ASN A CA 1
ATOM 645 C C . ASN A 1 85 ? -7.556 -12.409 0.862 1.00 96.50 85 ASN A C 1
ATOM 647 O O . ASN A 1 85 ? -8.425 -12.209 0.002 1.00 96.50 85 ASN A O 1
ATOM 651 N N . PRO A 1 86 ? -6.521 -11.563 1.013 1.00 97.69 86 PRO A N 1
ATOM 652 C CA . PRO A 1 86 ? -6.394 -10.337 0.224 1.00 97.69 86 PRO A CA 1
ATOM 653 C C . PRO A 1 86 ? -6.385 -10.566 -1.294 1.00 97.69 86 PRO A C 1
ATOM 655 O O . PRO A 1 86 ? -6.958 -9.768 -2.031 1.00 97.69 86 PRO A O 1
ATOM 658 N N . GLY A 1 87 ? -5.809 -11.674 -1.773 1.00 96.81 87 GLY A N 1
ATOM 659 C CA . GLY A 1 87 ? -5.826 -12.036 -3.194 1.00 96.81 87 GLY A CA 1
ATOM 660 C C . GLY A 1 87 ? -7.209 -12.404 -3.705 1.00 96.81 87 GLY A C 1
ATOM 661 O O . GLY A 1 87 ? -7.625 -11.925 -4.755 1.00 96.81 87 GLY A O 1
ATOM 662 N N . VAL A 1 88 ? -7.954 -13.206 -2.943 1.00 97.56 88 VAL A N 1
ATOM 663 C CA . VAL A 1 88 ? -9.350 -13.534 -3.274 1.00 97.56 88 VAL A CA 1
ATOM 664 C C . VAL A 1 88 ? -10.190 -12.260 -3.324 1.00 97.56 88 VAL A C 1
ATOM 666 O O . VAL A 1 88 ? -10.959 -12.066 -4.264 1.00 97.56 88 VAL A O 1
ATOM 669 N N . PHE A 1 89 ? -10.007 -11.359 -2.358 1.00 98.38 89 PHE A N 1
ATOM 670 C CA . PHE A 1 89 ? -10.723 -10.088 -2.337 1.00 98.38 89 PHE A CA 1
ATOM 671 C C . PHE A 1 89 ? -10.376 -9.205 -3.542 1.00 98.38 89 PHE A C 1
ATOM 673 O O . PHE A 1 89 ? -11.275 -8.687 -4.205 1.00 98.38 89 PHE A O 1
ATOM 680 N N . ALA A 1 90 ? -9.086 -9.086 -3.871 1.00 97.50 90 ALA A N 1
ATOM 681 C CA . ALA A 1 90 ? -8.610 -8.365 -5.047 1.00 97.50 90 ALA A CA 1
ATOM 682 C C . ALA A 1 90 ? -9.211 -8.925 -6.348 1.00 97.50 90 ALA A C 1
ATOM 684 O O . ALA A 1 90 ? -9.740 -8.165 -7.154 1.00 97.50 90 ALA A O 1
ATOM 685 N N . GLN A 1 91 ? -9.224 -10.250 -6.529 1.00 96.88 91 GLN A N 1
ATOM 686 C CA . GLN A 1 91 ? -9.843 -10.889 -7.698 1.00 96.88 91 GLN A CA 1
ATOM 687 C C . GLN A 1 91 ? -11.339 -10.580 -7.797 1.00 96.88 91 GLN A C 1
ATOM 689 O O . GLN A 1 91 ? -11.833 -10.235 -8.867 1.00 96.88 91 GLN A O 1
ATOM 694 N N . GLN A 1 92 ? -12.068 -10.654 -6.683 1.00 95.56 92 GLN A N 1
ATOM 695 C CA . GLN A 1 92 ? -13.499 -10.347 -6.670 1.00 95.56 92 GLN A CA 1
ATOM 696 C C . GLN A 1 92 ? -13.785 -8.877 -7.006 1.00 95.56 92 GLN A C 1
ATOM 698 O O . GLN A 1 92 ? -14.744 -8.585 -7.718 1.00 95.56 92 GLN A O 1
ATOM 703 N N . LEU A 1 93 ? -12.943 -7.957 -6.534 1.00 87.94 93 LEU A N 1
ATOM 704 C CA . LEU A 1 93 ? -13.019 -6.538 -6.875 1.00 87.94 93 LEU A CA 1
ATOM 705 C C . LEU A 1 93 ? -12.678 -6.287 -8.356 1.00 87.94 93 LEU A C 1
ATOM 707 O O . LEU A 1 93 ? -13.377 -5.519 -9.017 1.00 87.94 93 LEU A O 1
ATOM 711 N N . ASN A 1 94 ? -11.681 -6.979 -8.918 1.00 89.62 94 ASN A N 1
ATOM 712 C CA . ASN A 1 94 ? -11.384 -6.917 -10.356 1.00 89.62 94 ASN A CA 1
ATOM 713 C C . ASN A 1 94 ? -12.565 -7.377 -11.211 1.00 89.62 94 ASN A C 1
ATOM 715 O O . ASN A 1 94 ? -12.884 -6.729 -12.203 1.00 89.62 94 ASN A O 1
ATOM 719 N N . ASN A 1 95 ? -13.251 -8.451 -10.810 1.00 91.69 95 ASN A N 1
ATOM 720 C CA . ASN A 1 95 ? -14.380 -9.010 -11.563 1.00 91.69 95 ASN A CA 1
ATOM 721 C C . ASN A 1 95 ? -15.545 -8.025 -11.742 1.00 91.69 95 ASN A C 1
ATOM 723 O O . ASN A 1 95 ? -16.380 -8.220 -12.621 1.00 91.69 95 ASN A O 1
ATOM 727 N N . ILE A 1 96 ? -15.610 -6.979 -10.915 1.00 81.62 96 ILE A N 1
ATOM 728 C CA . ILE A 1 96 ? -16.619 -5.920 -11.019 1.00 81.62 96 ILE A CA 1
ATOM 729 C C . ILE A 1 96 ? -16.035 -4.587 -11.513 1.00 81.62 96 ILE A C 1
ATOM 731 O O . ILE A 1 96 ? -16.707 -3.562 -11.412 1.00 81.62 96 ILE A O 1
ATOM 735 N N . GLY A 1 97 ? -14.786 -4.579 -11.994 1.00 79.62 97 GLY A N 1
ATOM 736 C CA . GLY A 1 97 ? -14.090 -3.369 -12.437 1.00 79.62 97 GLY A CA 1
ATOM 737 C C . GLY A 1 97 ? -13.915 -2.338 -11.320 1.00 79.62 97 GLY A C 1
ATOM 738 O O . GLY A 1 97 ? -14.026 -1.138 -11.557 1.00 79.62 97 GLY A O 1
ATOM 739 N N . ALA A 1 98 ? -13.724 -2.788 -10.074 1.00 71.88 98 ALA A N 1
ATOM 740 C CA . ALA A 1 98 ? -13.736 -1.901 -8.911 1.00 71.88 98 ALA A CA 1
ATOM 741 C C . ALA A 1 98 ? -12.537 -0.954 -8.839 1.00 71.88 98 ALA A C 1
ATOM 743 O O . ALA A 1 98 ? -12.630 0.071 -8.158 1.00 71.88 98 ALA A O 1
ATOM 744 N N . PHE A 1 99 ? -11.419 -1.327 -9.458 1.00 72.62 99 PHE A N 1
ATOM 745 C CA . PHE A 1 99 ? -10.178 -0.583 -9.353 1.00 72.62 99 PHE A CA 1
ATOM 746 C C . PHE A 1 99 ? -10.067 0.471 -10.442 1.00 72.62 99 PHE A C 1
ATOM 748 O O . PHE A 1 99 ? -10.426 0.245 -11.597 1.00 72.62 99 PHE A O 1
ATOM 755 N N . ASN A 1 100 ? -9.564 1.629 -10.039 1.00 68.81 100 ASN A N 1
ATOM 756 C CA . ASN A 1 100 ? -9.064 2.620 -10.964 1.00 68.81 100 ASN A CA 1
ATOM 757 C C . ASN A 1 100 ? -7.691 2.175 -11.461 1.00 68.81 100 ASN A C 1
ATOM 759 O O . ASN A 1 100 ? -7.172 1.120 -11.089 1.00 68.81 100 ASN A O 1
ATOM 763 N N . TYR A 1 101 ? -7.100 3.031 -12.278 1.00 63.44 101 TYR A N 1
ATOM 764 C CA . TYR A 1 101 ? -5.790 2.785 -12.819 1.00 63.44 101 TYR A CA 1
ATOM 765 C C . TYR A 1 101 ? -4.772 2.552 -11.664 1.00 63.44 101 TYR A C 1
ATOM 767 O O . TYR A 1 101 ? -4.211 1.473 -11.499 1.00 63.44 101 TYR A O 1
ATOM 775 N N . SER A 1 102 ? -4.612 3.490 -10.730 1.00 57.81 102 SER A N 1
ATOM 776 C CA . SER A 1 102 ? -3.591 3.430 -9.663 1.00 57.81 102 SER A CA 1
ATOM 777 C C . SER A 1 102 ? -3.728 2.287 -8.627 1.00 57.81 102 SER A C 1
ATOM 779 O O . SER A 1 102 ? -3.126 2.358 -7.556 1.00 57.81 102 SER A O 1
ATOM 781 N N . GLY A 1 103 ? -4.568 1.276 -8.865 1.00 62.41 103 GLY A N 1
ATOM 782 C CA . GLY A 1 103 ? -4.859 0.172 -7.949 1.00 62.41 103 GLY A CA 1
ATOM 783 C C . GLY A 1 103 ? -5.713 0.577 -6.749 1.00 62.41 103 GLY A C 1
ATOM 784 O O . GLY A 1 103 ? -5.926 -0.217 -5.833 1.00 62.41 103 GLY A O 1
ATOM 785 N N . GLY A 1 104 ? -6.230 1.807 -6.755 1.00 66.94 104 GLY A N 1
ATOM 786 C CA . GLY A 1 104 ? -7.199 2.300 -5.787 1.00 66.94 104 GLY A CA 1
ATOM 787 C C . GLY A 1 104 ? -8.619 1.903 -6.178 1.00 66.94 104 GLY A C 1
ATOM 788 O O . GLY A 1 104 ? -8.899 1.573 -7.324 1.00 66.94 104 GLY A O 1
ATOM 789 N N . LEU A 1 105 ? -9.554 1.946 -5.233 1.00 71.19 105 LEU A N 1
ATOM 790 C CA . LEU A 1 105 ? -10.963 1.720 -5.555 1.00 71.19 105 LEU A CA 1
ATOM 791 C C . LEU A 1 105 ? -11.554 2.952 -6.249 1.00 71.19 105 LEU A C 1
ATOM 793 O O . LEU A 1 105 ? -11.558 4.036 -5.673 1.00 71.19 105 LEU A O 1
ATOM 797 N N . SER A 1 106 ? -12.141 2.769 -7.433 1.00 70.38 106 SER A N 1
ATOM 798 C CA . SER A 1 106 ? -12.929 3.799 -8.132 1.00 70.38 106 SER A CA 1
ATOM 799 C C . SER A 1 106 ? -14.179 4.203 -7.347 1.00 70.38 106 SER A C 1
ATOM 801 O O . SER A 1 106 ? -14.701 5.304 -7.495 1.00 70.38 106 SER A O 1
ATOM 803 N N . SER A 1 107 ? -14.689 3.294 -6.514 1.00 75.12 107 SER A N 1
ATOM 804 C CA . SER A 1 107 ? -15.822 3.542 -5.632 1.00 75.12 107 SER A CA 1
ATOM 805 C C . SER A 1 107 ? -15.726 2.679 -4.383 1.00 75.12 107 SER A C 1
ATOM 807 O O . SER A 1 107 ? -15.558 1.462 -4.466 1.00 75.12 107 SER A O 1
ATOM 809 N N . TRP A 1 108 ? -15.928 3.281 -3.212 1.00 77.25 108 TRP A N 1
ATOM 810 C CA . TRP A 1 108 ? -16.038 2.532 -1.958 1.00 77.25 108 TRP A CA 1
ATOM 811 C C . TRP A 1 108 ? -17.246 1.589 -1.927 1.00 77.25 108 TRP A C 1
ATOM 813 O O . TRP A 1 108 ? -17.205 0.566 -1.246 1.00 77.25 108 TRP A O 1
ATOM 823 N N . ALA A 1 109 ? -18.294 1.868 -2.711 1.00 76.94 109 ALA A N 1
ATOM 824 C CA . ALA A 1 109 ? -19.449 0.979 -2.832 1.00 76.94 109 ALA A CA 1
ATOM 825 C C . ALA A 1 109 ? -19.069 -0.396 -3.412 1.00 76.94 109 ALA A C 1
ATOM 827 O O . ALA A 1 109 ? -19.762 -1.380 -3.162 1.00 76.94 109 ALA A O 1
ATOM 828 N N . SER A 1 110 ? -17.953 -0.495 -4.142 1.00 74.06 110 SER A N 1
ATOM 829 C CA . SER A 1 110 ? -17.430 -1.764 -4.659 1.00 74.06 110 SER A CA 1
ATOM 830 C C . SER A 1 110 ? -17.090 -2.759 -3.550 1.00 74.06 110 SER A C 1
ATOM 832 O O . SER A 1 110 ? -17.294 -3.957 -3.729 1.00 74.06 110 SER A O 1
ATOM 834 N N . VAL A 1 111 ? -16.658 -2.272 -2.381 1.00 78.62 111 VAL A N 1
ATOM 835 C CA . VAL A 1 111 ? -16.425 -3.118 -1.202 1.00 78.62 111 VAL A CA 1
ATOM 836 C C . VAL A 1 111 ? -17.716 -3.830 -0.806 1.00 78.62 111 VAL A C 1
ATOM 838 O O . VAL A 1 111 ? -17.724 -5.050 -0.677 1.00 78.62 111 VAL A O 1
ATOM 841 N N . ASN A 1 112 ? -18.819 -3.084 -0.694 1.00 82.88 112 ASN A N 1
ATOM 842 C CA . ASN A 1 112 ? -20.121 -3.637 -0.331 1.00 82.88 112 ASN A CA 1
ATOM 843 C C . ASN A 1 112 ? -20.698 -4.554 -1.423 1.00 82.88 112 ASN A C 1
ATOM 845 O O . ASN A 1 112 ? -21.383 -5.523 -1.126 1.00 82.88 112 ASN A O 1
ATOM 849 N N . LYS A 1 113 ? -20.385 -4.314 -2.700 1.00 76.75 113 LYS A N 1
ATOM 850 C CA . LYS A 1 113 ? -20.805 -5.217 -3.785 1.00 76.75 113 LYS A CA 1
ATOM 851 C C . LYS A 1 113 ? -20.143 -6.597 -3.698 1.00 76.75 113 LYS A C 1
ATOM 853 O O . LYS A 1 113 ? -20.780 -7.591 -4.029 1.00 76.75 113 LYS A O 1
ATOM 858 N N . VAL A 1 114 ? -18.885 -6.661 -3.260 1.00 88.00 114 VAL A N 1
ATOM 859 C CA . VAL A 1 114 ? -18.121 -7.917 -3.123 1.00 88.00 114 VAL A CA 1
ATOM 860 C C . VAL A 1 114 ? -18.356 -8.588 -1.765 1.00 88.00 114 VAL A C 1
ATOM 862 O O . VAL A 1 114 ? -18.455 -9.815 -1.659 1.00 88.00 114 VAL A O 1
ATOM 865 N N . VAL A 1 115 ? -18.464 -7.782 -0.711 1.00 92.38 115 VAL A N 1
ATOM 866 C CA . VAL A 1 115 ? -18.761 -8.213 0.654 1.00 92.38 115 VAL A CA 1
ATOM 867 C C . VAL A 1 115 ? -19.924 -7.379 1.182 1.00 92.38 115 VAL A C 1
ATOM 869 O O . VAL A 1 115 ? -19.733 -6.336 1.797 1.00 92.38 115 VAL A O 1
ATOM 872 N N . ASN A 1 116 ? -21.147 -7.846 0.934 1.00 91.38 116 ASN A N 1
ATOM 873 C CA . ASN A 1 116 ? -22.387 -7.133 1.268 1.00 91.38 116 ASN A CA 1
ATOM 874 C C . ASN A 1 116 ? -22.572 -6.845 2.758 1.00 91.38 116 ASN A C 1
ATOM 876 O O . ASN A 1 116 ? -23.320 -5.933 3.107 1.00 91.38 116 ASN A O 1
ATOM 880 N N . GLU A 1 117 ? -21.885 -7.576 3.633 1.00 95.62 117 GLU A N 1
ATOM 881 C CA . GLU A 1 117 ? -21.947 -7.340 5.072 1.00 95.62 117 GLU A CA 1
ATOM 882 C C . GLU A 1 117 ? -20.948 -6.293 5.581 1.00 95.62 117 GLU A C 1
ATOM 884 O O . GLU A 1 117 ? -20.959 -5.994 6.774 1.00 95.62 117 GLU A O 1
ATOM 889 N N . ILE A 1 118 ? -20.089 -5.738 4.717 1.00 92.81 118 ILE A N 1
ATOM 890 C CA . ILE A 1 118 ? -19.182 -4.648 5.093 1.00 92.81 118 ILE A CA 1
ATOM 891 C C . ILE A 1 118 ? -19.372 -3.421 4.194 1.00 92.81 118 ILE A C 1
ATOM 893 O O . ILE A 1 118 ? -19.755 -3.520 3.026 1.00 92.81 118 ILE A O 1
ATOM 897 N N . SER A 1 119 ? -19.088 -2.237 4.732 1.00 85.19 119 SER A N 1
ATOM 898 C CA . SER A 1 119 ? -19.117 -0.981 3.974 1.00 85.19 119 SER A CA 1
ATOM 899 C C . SER A 1 119 ? -18.183 0.058 4.580 1.00 85.19 119 SER A C 1
ATOM 901 O O . SER A 1 119 ? -18.036 0.123 5.801 1.00 85.19 119 SER A O 1
ATOM 903 N N . ILE A 1 120 ? -17.618 0.926 3.738 1.00 85.62 120 ILE A N 1
ATOM 904 C CA . ILE A 1 120 ? -16.967 2.156 4.199 1.00 85.62 120 ILE A CA 1
ATOM 905 C C . ILE A 1 120 ? -18.067 3.113 4.671 1.00 85.62 120 ILE A C 1
ATOM 907 O O . ILE A 1 120 ? -18.859 3.586 3.860 1.00 85.62 120 ILE A O 1
ATOM 911 N N . ASP A 1 121 ? -18.157 3.343 5.980 1.00 78.94 121 ASP A N 1
ATOM 912 C CA . ASP A 1 121 ? -19.202 4.173 6.596 1.00 78.94 121 ASP A CA 1
ATOM 913 C C . ASP A 1 121 ? -18.831 5.657 6.580 1.00 78.94 121 ASP A C 1
ATOM 915 O O . ASP A 1 121 ? -19.661 6.536 6.369 1.00 78.94 121 ASP A O 1
ATOM 919 N N . SER A 1 122 ? -17.554 5.951 6.797 1.00 79.62 122 SER A N 1
ATOM 920 C CA . SER A 1 122 ? -17.002 7.297 6.688 1.00 79.62 122 SER A CA 1
ATOM 921 C C . SER A 1 122 ? -15.551 7.190 6.268 1.00 79.62 122 SER A C 1
ATOM 923 O O . SER A 1 122 ? -14.788 6.428 6.860 1.00 79.62 122 SER A O 1
ATOM 925 N N . ALA A 1 123 ? -15.158 7.951 5.256 1.00 77.94 123 ALA A N 1
ATOM 926 C CA . ALA A 1 123 ? -13.803 7.911 4.737 1.00 77.94 123 ALA A CA 1
ATOM 927 C C . ALA A 1 123 ? -13.121 9.271 4.782 1.00 77.94 123 ALA A C 1
ATOM 929 O O . ALA A 1 123 ? -13.765 10.317 4.796 1.00 77.94 123 ALA A O 1
ATOM 930 N N . ASN A 1 124 ? -11.791 9.208 4.789 1.00 77.50 124 ASN A N 1
ATOM 931 C CA . ASN A 1 124 ? -10.880 10.341 4.811 1.00 77.50 124 ASN A CA 1
ATOM 932 C C . ASN A 1 124 ? -11.142 11.314 5.972 1.00 77.50 124 ASN A C 1
ATOM 934 O O . ASN A 1 124 ? -11.044 12.528 5.811 1.00 77.50 124 ASN A O 1
ATOM 938 N N . LEU A 1 125 ? -11.472 10.774 7.150 1.00 86.38 125 LEU A N 1
ATOM 939 C CA . LEU A 1 125 ? -11.648 11.572 8.357 1.00 86.38 125 LEU A CA 1
ATOM 940 C C . LEU A 1 125 ? -10.285 12.050 8.846 1.00 86.38 125 LEU A C 1
ATOM 942 O O . LEU A 1 125 ? -9.406 11.236 9.123 1.00 86.38 125 LEU A O 1
ATOM 946 N N . SER A 1 126 ? -10.121 13.361 8.981 1.00 93.69 126 SER A N 1
ATOM 947 C CA . SER A 1 126 ? -8.947 13.931 9.635 1.00 93.69 126 SER A CA 1
ATOM 948 C C . SER A 1 126 ? -9.052 13.775 11.149 1.00 93.69 126 SER A C 1
ATOM 950 O O . SER A 1 126 ? -10.116 14.001 11.732 1.00 93.69 126 SER A O 1
ATOM 952 N N . PHE A 1 127 ? -7.937 13.431 11.790 1.00 95.38 127 PHE A N 1
ATOM 953 C CA . PHE A 1 127 ? -7.838 13.516 13.244 1.00 95.38 127 PHE A CA 1
ATOM 954 C C . PHE A 1 127 ? -7.998 14.961 13.712 1.00 95.38 127 PHE A C 1
ATOM 956 O O . PHE A 1 127 ? -7.432 15.881 13.118 1.00 95.38 127 PHE A O 1
ATOM 963 N N . LYS A 1 128 ? -8.758 15.160 14.791 1.00 96.06 128 LYS A N 1
ATOM 964 C CA . LYS A 1 128 ? -8.905 16.478 15.421 1.00 96.06 128 LYS A CA 1
ATOM 965 C C . LYS A 1 128 ? -7.714 16.794 16.313 1.00 96.06 128 LYS A C 1
ATOM 967 O O . LYS A 1 128 ? -7.311 17.951 16.402 1.00 96.06 128 LYS A O 1
ATOM 972 N N . SER A 1 129 ? -7.168 15.781 16.983 1.00 95.19 129 SER A N 1
ATOM 973 C CA . SER A 1 129 ? -5.956 15.926 17.782 1.00 95.19 129 SER A CA 1
ATOM 974 C C . SER A 1 129 ? -4.690 15.783 16.939 1.00 95.19 129 SER A C 1
ATOM 976 O O . SER A 1 129 ? -4.604 14.969 16.017 1.00 95.19 129 SER A O 1
ATOM 978 N N . SER A 1 130 ? -3.667 16.553 17.306 1.00 93.12 130 SER A N 1
ATOM 979 C CA . SER A 1 130 ? -2.315 16.433 16.771 1.00 93.12 130 SER A CA 1
ATOM 980 C C . SER A 1 130 ? -1.420 15.503 17.595 1.00 93.12 130 SER A C 1
ATOM 982 O O . SER A 1 130 ? -0.361 15.127 17.100 1.00 93.12 130 SER A O 1
ATOM 984 N N . ASP A 1 131 ? -1.817 15.090 18.803 1.00 95.31 131 ASP A N 1
ATOM 985 C CA . ASP A 1 131 ? -1.018 14.244 19.699 1.00 95.31 131 ASP A CA 1
ATOM 986 C C . ASP A 1 131 ? -1.484 12.774 19.725 1.00 95.31 131 ASP A C 1
ATOM 988 O O . ASP A 1 131 ? -2.614 12.442 19.356 1.00 95.31 131 ASP A O 1
ATOM 992 N N . ARG A 1 132 ? -0.595 11.871 20.168 1.00 96.94 132 ARG A N 1
ATOM 993 C CA . ARG A 1 132 ? -0.852 10.417 20.196 1.00 96.94 132 ARG A CA 1
ATOM 994 C C . ARG A 1 132 ? -2.084 10.061 21.036 1.00 96.94 132 ARG A C 1
ATOM 996 O O . ARG A 1 132 ? -2.890 9.234 20.620 1.00 96.94 132 ARG A O 1
ATOM 1003 N N . LYS A 1 133 ? -2.242 10.696 22.200 1.00 96.94 133 LYS A N 1
ATOM 1004 C CA . LYS A 1 133 ? -3.299 10.390 23.170 1.00 96.94 133 LYS A CA 1
ATOM 1005 C C . LYS A 1 133 ? -4.675 10.781 22.641 1.00 96.94 133 LYS A C 1
ATOM 1007 O O . LYS A 1 133 ? -5.616 9.997 22.721 1.00 96.94 133 LYS A O 1
ATOM 1012 N N . GLY A 1 134 ? -4.801 11.975 22.070 1.00 97.81 134 GLY A N 1
ATOM 1013 C CA . GLY A 1 134 ? -6.048 12.436 21.475 1.00 97.81 134 GLY A CA 1
ATOM 1014 C C . GLY A 1 134 ? -6.451 11.584 20.273 1.00 97.81 134 GLY A C 1
ATOM 1015 O O . GLY A 1 134 ? -7.603 11.166 20.191 1.00 97.81 134 GLY A O 1
ATOM 1016 N N . LYS A 1 135 ? -5.500 11.223 19.402 1.00 98.25 135 LYS A N 1
ATOM 1017 C CA . LYS A 1 135 ? -5.766 10.309 18.280 1.00 98.25 135 LYS A CA 1
ATOM 1018 C C . LYS A 1 135 ? -6.179 8.912 18.750 1.00 98.25 135 LYS A C 1
ATOM 1020 O O . LYS A 1 135 ? -7.142 8.359 18.223 1.00 98.25 135 LYS A O 1
ATOM 1025 N N . ALA A 1 136 ? -5.514 8.362 19.771 1.00 98.44 136 ALA A N 1
ATOM 1026 C CA . ALA A 1 136 ? -5.911 7.095 20.391 1.00 98.44 136 ALA A CA 1
ATOM 1027 C C . ALA A 1 136 ? -7.344 7.158 20.944 1.00 98.44 136 ALA A C 1
ATOM 1029 O O . ALA A 1 136 ? -8.128 6.234 20.728 1.00 98.44 136 ALA A O 1
ATOM 1030 N N . ALA A 1 137 ? -7.714 8.263 21.600 1.00 98.00 137 ALA A N 1
ATOM 1031 C CA . ALA A 1 137 ? -9.061 8.475 22.120 1.00 98.00 137 ALA A CA 1
ATOM 1032 C C . ALA A 1 137 ? -10.119 8.578 21.006 1.00 98.00 137 ALA A C 1
ATOM 1034 O O . ALA A 1 137 ? -11.202 8.013 21.147 1.00 98.00 137 ALA A O 1
ATOM 1035 N N . GLU A 1 138 ? -9.814 9.246 19.888 1.00 98.44 138 GLU A N 1
ATOM 1036 C CA . GLU A 1 138 ? -10.705 9.314 18.719 1.00 98.44 138 GLU A CA 1
ATOM 1037 C C . GLU A 1 138 ? -10.929 7.930 18.092 1.00 98.44 138 GLU A C 1
ATOM 1039 O O . GLU A 1 138 ? -12.074 7.540 17.854 1.00 98.44 138 GLU A O 1
ATOM 1044 N N . ILE A 1 139 ? -9.855 7.154 17.901 1.00 98.56 139 ILE A N 1
ATOM 1045 C CA . ILE A 1 139 ? -9.928 5.771 17.406 1.00 98.56 139 ILE A CA 1
ATOM 1046 C C . ILE A 1 139 ? -10.760 4.914 18.360 1.00 98.56 139 ILE A C 1
ATOM 1048 O O . ILE A 1 139 ? -11.701 4.241 17.937 1.00 98.56 139 ILE A O 1
ATOM 1052 N N . LYS A 1 140 ? -10.459 4.971 19.662 1.00 97.88 140 LYS A N 1
ATOM 1053 C CA . LYS A 1 140 ? -11.188 4.221 20.685 1.00 97.88 140 LYS A CA 1
ATOM 1054 C C . LYS A 1 140 ? -12.676 4.569 20.692 1.00 97.88 140 LYS A C 1
ATOM 1056 O O . LYS A 1 140 ? -13.503 3.666 20.746 1.00 97.88 140 LYS A O 1
ATOM 1061 N N . ALA A 1 141 ? -13.029 5.847 20.581 1.00 97.62 141 ALA A N 1
ATOM 1062 C CA . ALA A 1 141 ? -14.423 6.275 20.548 1.00 97.62 141 ALA A CA 1
ATOM 1063 C C . ALA A 1 141 ? -15.187 5.737 19.325 1.00 97.62 141 ALA A C 1
ATOM 1065 O O . ALA A 1 141 ? -16.398 5.527 19.409 1.00 97.62 141 ALA A O 1
ATOM 1066 N N . ALA A 1 142 ? -14.514 5.521 18.192 1.00 97.62 142 ALA A N 1
ATOM 1067 C CA . ALA A 1 142 ? -15.116 4.882 17.026 1.00 97.62 142 ALA A CA 1
ATOM 1068 C C . ALA A 1 142 ? -15.278 3.364 17.213 1.00 97.62 142 ALA A C 1
ATOM 1070 O O . ALA A 1 142 ? -16.355 2.825 16.943 1.00 97.62 142 ALA A O 1
ATOM 1071 N N . LEU A 1 143 ? -14.245 2.696 17.734 1.00 97.62 143 LEU A N 1
ATOM 1072 C CA . LEU A 1 143 ? -14.279 1.267 18.061 1.00 97.62 143 LEU A CA 1
ATOM 1073 C C . LEU A 1 143 ? -15.380 0.945 19.083 1.00 97.62 143 LEU A C 1
ATOM 1075 O O . LEU A 1 143 ? -16.167 0.027 18.874 1.00 97.62 143 LEU A O 1
ATOM 1079 N N . ASP A 1 144 ? -15.514 1.748 20.143 1.00 95.62 144 ASP A N 1
ATOM 1080 C CA . ASP A 1 144 ? -16.530 1.571 21.192 1.00 95.62 144 ASP A CA 1
ATOM 1081 C C . ASP A 1 144 ? -17.972 1.742 20.663 1.00 95.62 144 ASP A C 1
ATOM 1083 O O . ASP A 1 144 ? -18.921 1.243 21.266 1.00 95.62 144 ASP A O 1
ATOM 1087 N N . LYS A 1 145 ? -18.157 2.408 19.513 1.00 95.75 145 LYS A N 1
ATOM 1088 C CA . LYS A 1 145 ? -19.446 2.493 18.798 1.00 95.75 145 LYS A CA 1
ATOM 1089 C C . LYS A 1 145 ? -19.707 1.292 17.882 1.00 95.75 145 LYS A C 1
ATOM 1091 O O . LYS A 1 145 ? -20.690 1.290 17.144 1.00 95.75 145 LYS A O 1
ATOM 1096 N N . GLY A 1 146 ? -18.829 0.292 17.894 1.00 95.00 146 GLY A N 1
ATOM 1097 C CA . GLY A 1 146 ? -18.936 -0.907 17.073 1.00 95.00 146 GLY A CA 1
ATOM 1098 C C . GLY A 1 146 ? -18.431 -0.741 15.638 1.00 95.00 146 GLY A C 1
ATOM 1099 O O . GLY A 1 146 ? -18.702 -1.610 14.809 1.00 95.00 146 GLY A O 1
ATOM 1100 N N . SER A 1 147 ? -17.716 0.346 15.326 1.00 97.12 147 SER A N 1
ATOM 1101 C CA . SER A 1 147 ? -17.069 0.523 14.017 1.00 97.12 147 SER A CA 1
ATOM 1102 C C . SER A 1 147 ? -15.711 -0.170 13.981 1.00 97.12 147 SER A C 1
ATOM 1104 O O . SER A 1 147 ? -15.044 -0.277 15.003 1.00 97.12 147 SER A O 1
ATOM 1106 N N . TYR A 1 148 ? -15.268 -0.577 12.797 1.00 98.62 148 TYR A N 1
ATOM 1107 C CA . TYR A 1 148 ? -13.873 -0.936 12.542 1.00 98.62 148 TYR A CA 1
ATOM 1108 C C . TYR A 1 148 ? -13.117 0.283 12.022 1.00 98.62 148 TYR A C 1
ATOM 1110 O O . TYR A 1 148 ? -13.713 1.153 11.382 1.00 98.62 148 TYR A O 1
ATOM 1118 N N . VAL A 1 149 ? -11.810 0.342 12.277 1.00 98.75 149 VAL A N 1
ATOM 1119 C CA . VAL A 1 149 ? -10.968 1.482 11.898 1.00 98.75 149 VAL A CA 1
ATOM 1120 C C . VAL A 1 149 ? -9.786 1.009 11.060 1.00 98.75 149 VAL A C 1
ATOM 1122 O O . VAL A 1 149 ? -9.130 0.023 11.393 1.00 98.75 149 VAL A O 1
ATOM 1125 N N . ILE A 1 150 ? -9.498 1.742 9.987 1.00 98.62 150 ILE A N 1
ATOM 1126 C CA . ILE A 1 150 ? -8.212 1.683 9.284 1.00 98.62 150 ILE A CA 1
ATOM 1127 C C . ILE A 1 150 ? -7.587 3.078 9.285 1.00 98.62 150 ILE A C 1
ATOM 1129 O O . ILE A 1 150 ? -8.300 4.076 9.157 1.00 98.62 150 ILE A O 1
ATOM 1133 N N . CYS A 1 151 ? -6.268 3.162 9.420 1.00 98.38 151 CYS A N 1
ATOM 1134 C CA . CYS A 1 151 ? -5.547 4.435 9.485 1.00 98.38 151 CYS A CA 1
ATOM 1135 C C . CYS A 1 151 ? -4.599 4.585 8.300 1.00 98.38 151 CYS A C 1
ATOM 1137 O O . CYS A 1 151 ? -3.933 3.624 7.918 1.00 98.38 151 CYS A O 1
ATOM 1139 N N . ASN A 1 152 ? -4.509 5.802 7.761 1.00 94.38 152 ASN A N 1
ATOM 1140 C CA . ASN A 1 152 ? -3.424 6.192 6.875 1.00 94.38 152 ASN A CA 1
ATOM 1141 C C . ASN A 1 152 ? -2.251 6.679 7.731 1.00 94.38 152 ASN A C 1
ATOM 1143 O O . ASN A 1 152 ? -2.394 7.619 8.515 1.00 94.38 152 ASN A O 1
ATOM 1147 N N . VAL A 1 153 ? -1.103 6.028 7.588 1.00 92.31 153 VAL A N 1
ATOM 1148 C CA . VAL A 1 153 ? 0.092 6.243 8.414 1.00 92.31 153 VAL A CA 1
ATOM 1149 C C . VAL A 1 153 ? 1.241 6.881 7.621 1.00 92.31 153 VAL A C 1
ATOM 1151 O O . VAL A 1 153 ? 2.413 6.668 7.924 1.00 92.31 153 VAL A O 1
ATOM 1154 N N . GLY A 1 154 ? 0.902 7.682 6.605 1.00 84.25 154 GLY A N 1
ATOM 1155 C CA . GLY A 1 154 ? 1.855 8.365 5.724 1.00 84.25 154 GLY A CA 1
ATOM 1156 C C . GLY A 1 154 ? 1.925 7.748 4.330 1.00 84.25 154 GLY A C 1
ATOM 1157 O O . GLY A 1 154 ? 2.999 7.370 3.882 1.00 84.25 154 GLY A O 1
ATOM 1158 N N . GLY A 1 155 ? 0.777 7.593 3.666 1.00 81.00 155 GLY A N 1
ATOM 1159 C CA . GLY A 1 155 ? 0.675 6.956 2.342 1.00 81.00 155 GLY A CA 1
ATOM 1160 C C . GLY A 1 155 ? 0.451 5.440 2.387 1.00 81.00 155 GLY A C 1
ATOM 1161 O O . GLY A 1 155 ? 0.172 4.829 1.361 1.00 81.00 155 GLY A O 1
ATOM 1162 N N . HIS A 1 156 ? 0.481 4.845 3.580 1.00 92.94 156 HIS A N 1
ATOM 1163 C CA . HIS A 1 156 ? 0.208 3.427 3.821 1.00 92.94 156 HIS A CA 1
ATOM 1164 C C . HIS A 1 156 ? -1.043 3.247 4.679 1.00 92.94 156 HIS A C 1
ATOM 1166 O O . HIS A 1 156 ? -1.320 4.087 5.531 1.00 92.94 156 HIS A O 1
ATOM 1172 N N . TRP A 1 157 ? -1.794 2.165 4.467 1.00 96.94 157 TRP A N 1
ATOM 1173 C CA . TRP A 1 157 ? -3.017 1.865 5.216 1.00 96.94 157 TRP A CA 1
ATOM 1174 C C . TRP A 1 157 ? -2.843 0.631 6.094 1.00 96.94 157 TRP A C 1
ATOM 1176 O O . TRP A 1 157 ? -2.405 -0.411 5.607 1.00 96.94 157 TRP A O 1
ATOM 1186 N N . VAL A 1 158 ? -3.246 0.751 7.359 1.00 98.50 158 VAL A N 1
ATOM 1187 C CA . VAL A 1 158 ? -3.190 -0.328 8.356 1.00 98.50 158 VAL A CA 1
ATOM 1188 C C . VAL A 1 158 ? -4.555 -0.572 8.988 1.00 98.50 158 VAL A C 1
ATOM 1190 O O . VAL A 1 158 ? -5.338 0.365 9.174 1.00 98.50 158 VAL A O 1
ATOM 1193 N N . TYR A 1 159 ? -4.831 -1.822 9.354 1.00 98.62 159 TYR A N 1
ATOM 1194 C CA . TYR A 1 159 ? -5.995 -2.187 10.156 1.00 98.62 159 TYR A CA 1
ATOM 1195 C C . TYR A 1 159 ? -5.717 -1.945 11.637 1.00 98.62 159 TYR A C 1
ATOM 1197 O O . TYR A 1 159 ? -4.647 -2.297 12.128 1.00 98.62 159 TYR A O 1
ATOM 1205 N N . ILE A 1 160 ? -6.678 -1.374 12.362 1.00 98.56 160 ILE A N 1
ATOM 1206 C CA . ILE A 1 160 ? -6.571 -1.185 13.808 1.00 98.56 160 ILE A CA 1
ATOM 1207 C C . ILE A 1 160 ? -7.247 -2.355 14.519 1.00 98.56 160 ILE A C 1
ATOM 1209 O O . ILE A 1 160 ? -8.465 -2.509 14.443 1.00 98.56 160 ILE A O 1
ATOM 1213 N N . ASP A 1 161 ? -6.449 -3.150 15.235 1.00 92.75 161 ASP A N 1
ATOM 1214 C CA . ASP A 1 161 ? -6.939 -4.271 16.040 1.00 92.75 161 ASP A CA 1
ATOM 1215 C C . ASP A 1 161 ? -7.653 -3.745 17.288 1.00 92.75 161 ASP A C 1
ATOM 1217 O O . ASP A 1 161 ? -8.737 -4.208 17.615 1.00 92.75 161 ASP A O 1
ATOM 1221 N N . GLY A 1 162 ? -7.109 -2.703 17.929 1.00 92.75 162 GLY A N 1
ATOM 1222 C CA . GLY A 1 162 ? -7.829 -1.957 18.957 1.00 92.75 162 GLY A CA 1
ATOM 1223 C C . GLY A 1 162 ? -6.969 -0.989 19.762 1.00 92.75 162 GLY A C 1
ATOM 1224 O O . GLY A 1 162 ? -5.871 -0.625 19.352 1.00 92.75 162 GLY A O 1
ATOM 1225 N N . VAL A 1 163 ? -7.479 -0.531 20.910 1.00 93.94 163 VAL A N 1
ATOM 1226 C CA . VAL A 1 163 ? -6.800 0.455 21.771 1.00 93.94 163 VAL A CA 1
ATOM 1227 C C . VAL A 1 163 ? -6.789 -0.009 23.227 1.00 93.94 163 VAL A C 1
ATOM 1229 O O . VAL A 1 163 ? -7.838 -0.370 23.765 1.00 93.94 163 VAL A O 1
ATOM 1232 N N . ILE A 1 164 ? -5.620 0.037 23.876 1.00 86.50 164 ILE A N 1
ATOM 1233 C CA . ILE A 1 164 ? -5.451 -0.204 25.320 1.00 86.50 164 ILE A CA 1
ATOM 1234 C C . ILE A 1 164 ? -4.730 1.003 25.923 1.00 86.50 164 ILE A C 1
ATOM 1236 O O . ILE A 1 164 ? -3.567 1.252 25.624 1.00 86.50 164 ILE A O 1
ATOM 1240 N N . GLY A 1 165 ? -5.414 1.761 26.783 1.00 87.25 165 GLY A N 1
ATOM 1241 C CA . GLY A 1 165 ? -4.887 3.044 27.257 1.00 87.25 165 GLY A CA 1
ATOM 1242 C C . GLY A 1 165 ? -4.692 4.012 26.086 1.00 87.25 165 GLY A C 1
ATOM 1243 O O . GLY A 1 165 ? -5.639 4.253 25.341 1.00 87.25 165 GLY A O 1
ATOM 1244 N N . ASP A 1 166 ? -3.466 4.508 25.916 1.00 90.31 166 ASP A N 1
ATOM 1245 C CA . ASP A 1 166 ? -3.078 5.396 24.809 1.00 90.31 166 ASP A CA 1
ATOM 1246 C C . ASP A 1 166 ? -2.415 4.625 23.643 1.00 90.31 166 ASP A C 1
ATOM 1248 O O . ASP A 1 166 ? -2.020 5.214 22.634 1.00 90.31 166 ASP A O 1
ATOM 1252 N N . ASP A 1 167 ? -2.298 3.300 23.768 1.00 91.81 167 ASP A N 1
ATOM 1253 C CA . ASP A 1 167 ? -1.661 2.448 22.772 1.00 91.81 167 ASP A CA 1
ATOM 1254 C C . ASP A 1 167 ? -2.655 1.964 21.730 1.00 91.81 167 ASP A C 1
ATOM 1256 O O . ASP A 1 167 ? -3.644 1.302 22.050 1.00 91.81 167 ASP A O 1
ATOM 1260 N N . VAL A 1 168 ? -2.341 2.239 20.468 1.00 97.56 168 VAL A N 1
ATOM 1261 C CA . VAL A 1 168 ? -3.126 1.789 19.321 1.00 97.56 168 VAL A CA 1
ATOM 1262 C C . VAL A 1 168 ? -2.457 0.563 18.713 1.00 97.56 168 VAL A C 1
ATOM 1264 O O . VAL A 1 168 ? -1.345 0.652 18.186 1.00 97.56 168 VAL A O 1
ATOM 1267 N N . TYR A 1 169 ? -3.152 -0.567 18.789 1.00 95.69 169 TYR A N 1
ATOM 1268 C CA . TYR A 1 169 ? -2.726 -1.841 18.235 1.00 95.69 169 TYR A CA 1
ATOM 1269 C C . TYR A 1 169 ? -3.179 -1.969 16.783 1.00 95.69 169 TYR A C 1
ATOM 1271 O O . TYR A 1 169 ? -4.339 -1.698 16.470 1.00 95.69 169 TYR A O 1
ATOM 1279 N N . MET A 1 170 ? -2.283 -2.405 15.902 1.00 97.69 170 MET A N 1
ATOM 1280 C CA . MET A 1 170 ? -2.538 -2.539 14.470 1.00 97.69 170 MET A CA 1
ATOM 1281 C C . MET A 1 170 ? -2.144 -3.915 13.932 1.00 97.69 170 MET A C 1
ATOM 1283 O O . MET A 1 170 ? -1.259 -4.577 14.472 1.00 97.69 170 MET A O 1
ATOM 1287 N N . ALA A 1 171 ? -2.783 -4.307 12.833 1.00 94.69 171 ALA A N 1
ATOM 1288 C CA . ALA A 1 171 ? -2.267 -5.308 11.914 1.00 94.69 171 ALA A CA 1
ATOM 1289 C C . ALA A 1 171 ? -1.841 -4.599 10.627 1.00 94.69 171 ALA A C 1
ATOM 1291 O O . ALA A 1 171 ? -2.653 -3.961 9.948 1.00 94.69 171 ALA A O 1
ATOM 1292 N N . ASP A 1 172 ? -0.555 -4.695 10.313 1.00 96.62 172 ASP A N 1
ATOM 1293 C CA . ASP A 1 172 ? 0.062 -3.939 9.236 1.00 96.62 172 ASP A CA 1
ATOM 1294 C C . ASP A 1 172 ? 0.313 -4.836 8.005 1.00 96.62 172 ASP A C 1
ATOM 1296 O O . ASP A 1 172 ? 0.987 -5.867 8.098 1.00 96.62 172 ASP A O 1
ATOM 1300 N N . PRO A 1 173 ? -0.217 -4.483 6.821 1.00 95.50 173 PRO A N 1
ATOM 1301 C CA . PRO A 1 173 ? 0.051 -5.227 5.594 1.00 95.50 173 PRO A CA 1
ATOM 1302 C C . PRO A 1 173 ? 1.523 -5.231 5.140 1.00 95.50 173 PRO A C 1
ATOM 1304 O O . PRO A 1 173 ? 1.882 -6.065 4.305 1.00 95.50 173 PRO A O 1
ATOM 1307 N N . ALA A 1 174 ? 2.364 -4.322 5.638 1.00 82.56 174 ALA A N 1
ATOM 1308 C CA . ALA A 1 174 ? 3.757 -4.164 5.222 1.00 82.56 174 ALA A CA 1
ATOM 1309 C C . ALA A 1 174 ? 4.773 -4.769 6.204 1.00 82.56 174 ALA A C 1
ATOM 1311 O O . ALA A 1 174 ? 5.861 -5.152 5.774 1.00 82.56 174 ALA A O 1
ATOM 1312 N N . LYS A 1 175 ? 4.447 -4.873 7.499 1.00 82.06 175 LYS A N 1
ATOM 1313 C CA . LYS A 1 175 ? 5.404 -5.272 8.547 1.00 82.06 175 LYS A CA 1
ATOM 1314 C C . LYS A 1 175 ? 4.731 -5.894 9.772 1.00 82.06 175 LYS A C 1
ATOM 1316 O O . LYS A 1 175 ? 3.512 -5.998 9.843 1.00 82.06 175 LYS A O 1
ATOM 1321 N N . ASP A 1 176 ? 5.548 -6.342 10.722 1.00 83.69 176 ASP A N 1
ATOM 1322 C CA . ASP A 1 176 ? 5.095 -7.109 11.890 1.00 83.69 176 ASP A CA 1
ATOM 1323 C C . ASP A 1 176 ? 4.889 -6.256 13.152 1.00 83.69 176 ASP A C 1
ATOM 1325 O O . ASP A 1 176 ? 4.408 -6.774 14.160 1.00 83.69 176 ASP A O 1
ATOM 1329 N N . ASP A 1 177 ? 5.226 -4.962 13.117 1.00 88.00 177 ASP A N 1
ATOM 1330 C CA . ASP A 1 177 ? 4.980 -4.058 14.239 1.00 88.00 177 ASP A CA 1
ATOM 1331 C C . ASP A 1 177 ? 3.487 -3.979 14.574 1.00 88.00 177 ASP A C 1
ATOM 1333 O O . ASP A 1 177 ? 2.649 -3.750 13.703 1.00 88.00 177 ASP A O 1
ATOM 1337 N N . ILE A 1 178 ? 3.154 -4.104 15.860 1.00 86.38 178 ILE A N 1
ATOM 1338 C CA . ILE A 1 178 ? 1.758 -4.093 16.317 1.00 86.38 178 ILE A CA 1
ATOM 1339 C C . ILE A 1 178 ? 1.343 -2.793 16.998 1.00 86.38 178 ILE A C 1
ATOM 1341 O O . ILE A 1 178 ? 0.167 -2.638 17.286 1.00 86.38 178 ILE A O 1
ATOM 1345 N N . LEU A 1 179 ? 2.261 -1.863 17.281 1.00 92.38 179 LEU A N 1
ATOM 1346 C CA . LEU A 1 179 ? 1.951 -0.580 17.922 1.00 92.38 179 LEU A CA 1
ATOM 1347 C C . LEU A 1 179 ? 2.087 0.560 16.913 1.00 92.38 179 LEU A C 1
ATOM 1349 O O . LEU A 1 179 ? 3.194 0.933 16.530 1.00 92.38 179 LEU A O 1
ATOM 1353 N N . MET A 1 180 ? 0.959 1.147 16.513 1.00 96.88 180 MET A N 1
ATOM 1354 C CA . MET A 1 180 ? 0.897 2.113 15.411 1.00 96.88 180 MET A CA 1
ATOM 1355 C C . MET A 1 180 ? 1.798 3.330 15.637 1.00 96.88 180 MET A C 1
ATOM 1357 O O . MET A 1 180 ? 2.534 3.732 14.741 1.00 96.88 180 MET A O 1
ATOM 1361 N N . PHE A 1 181 ? 1.772 3.910 16.838 1.00 95.31 181 PHE A N 1
ATOM 1362 C CA . PHE A 1 181 ? 2.554 5.111 17.132 1.00 95.31 181 PHE A CA 1
ATOM 1363 C C . PHE A 1 181 ? 4.047 4.852 17.317 1.00 95.31 181 PHE A C 1
ATOM 1365 O O . PHE A 1 181 ? 4.828 5.791 17.187 1.00 95.31 181 PHE A O 1
ATOM 1372 N N . ASP A 1 182 ? 4.448 3.621 17.620 1.00 93.06 182 ASP A N 1
ATOM 1373 C CA . ASP A 1 182 ? 5.866 3.266 17.718 1.00 93.06 182 ASP A CA 1
ATOM 1374 C C . ASP A 1 182 ? 6.426 2.913 16.336 1.00 93.06 182 ASP A C 1
ATOM 1376 O O . ASP A 1 182 ? 7.568 3.236 16.023 1.00 93.06 182 ASP A O 1
ATOM 1380 N N . ALA A 1 183 ? 5.582 2.341 15.476 1.00 88.25 183 ALA A N 1
ATOM 1381 C CA . ALA A 1 183 ? 5.916 1.972 14.110 1.00 88.25 183 ALA A CA 1
ATOM 1382 C C . ALA A 1 183 ? 5.899 3.145 13.115 1.00 88.25 183 ALA A C 1
ATOM 1384 O O . ALA A 1 183 ? 6.494 3.035 12.040 1.00 88.25 183 ALA A O 1
ATOM 1385 N N . TYR A 1 184 ? 5.184 4.231 13.430 1.00 90.69 184 TYR A N 1
ATOM 1386 C CA . TYR A 1 184 ? 4.974 5.366 12.534 1.00 90.69 184 TYR A CA 1
ATOM 1387 C C . TYR A 1 184 ? 5.044 6.708 13.262 1.00 90.69 184 TYR A C 1
ATOM 1389 O O . TYR A 1 184 ? 4.553 6.873 14.381 1.00 90.69 184 TYR A O 1
ATOM 1397 N N . SER A 1 185 ? 5.612 7.711 12.584 1.00 94.06 185 SER A N 1
ATOM 1398 C CA . SER A 1 185 ? 5.630 9.084 13.091 1.00 94.06 185 SER A CA 1
ATOM 1399 C C . SER A 1 185 ? 4.206 9.596 13.274 1.00 94.06 185 SER A C 1
ATOM 1401 O O . SER A 1 185 ? 3.413 9.618 12.334 1.00 94.06 185 SER A O 1
ATOM 1403 N N . ASN A 1 186 ? 3.901 10.088 14.475 1.00 93.38 186 ASN A N 1
ATOM 1404 C CA . ASN A 1 186 ? 2.596 10.666 14.782 1.00 93.38 186 ASN A CA 1
ATOM 1405 C C . ASN A 1 186 ? 2.204 11.796 13.808 1.00 93.38 186 ASN A C 1
ATOM 1407 O O . ASN A 1 186 ? 1.021 11.953 13.517 1.00 93.38 186 ASN A O 1
ATOM 1411 N N . ALA A 1 187 ? 3.168 12.553 13.277 1.00 90.50 187 ALA A N 1
ATOM 1412 C CA . ALA A 1 187 ? 2.902 13.620 12.312 1.00 90.50 187 ALA A CA 1
ATOM 1413 C C . ALA A 1 187 ? 2.321 13.101 10.981 1.00 90.50 187 ALA A C 1
ATOM 1415 O O . ALA A 1 187 ? 1.533 13.800 10.353 1.00 90.50 187 ALA A O 1
ATOM 1416 N N . ASN A 1 188 ? 2.648 11.865 10.592 1.00 89.88 188 ASN A N 1
ATOM 1417 C CA . ASN A 1 188 ? 2.203 11.260 9.332 1.00 89.88 188 ASN A CA 1
ATOM 1418 C C . ASN A 1 188 ? 0.825 10.588 9.449 1.00 89.88 188 ASN A C 1
ATOM 1420 O O . ASN A 1 188 ? 0.206 10.257 8.442 1.00 89.88 188 ASN A O 1
ATOM 1424 N N . ILE A 1 189 ? 0.334 10.392 10.675 1.00 93.69 189 ILE A N 1
ATOM 1425 C CA . ILE A 1 189 ? -0.950 9.746 10.959 1.00 93.69 189 ILE A CA 1
ATOM 1426 C C . ILE A 1 189 ? -2.022 10.830 11.011 1.00 93.69 189 ILE A C 1
ATOM 1428 O O . ILE A 1 189 ? -2.340 11.363 12.076 1.00 93.69 189 ILE A O 1
ATOM 1432 N N . THR A 1 190 ? -2.524 11.224 9.848 1.00 88.19 190 THR A N 1
ATOM 1433 C CA . THR A 1 190 ? -3.418 12.386 9.715 1.00 88.19 190 THR A CA 1
ATOM 1434 C C . THR A 1 190 ? -4.858 12.000 9.413 1.00 88.19 190 THR A C 1
ATOM 1436 O O . THR A 1 190 ? -5.768 12.766 9.735 1.00 88.19 190 THR A O 1
ATOM 1439 N N . VAL A 1 191 ? -5.076 10.813 8.842 1.00 91.81 191 VAL A N 1
ATOM 1440 C CA . VAL A 1 191 ? -6.368 10.392 8.298 1.00 91.81 191 VAL A CA 1
ATOM 1441 C C . VAL A 1 191 ? -6.715 8.964 8.720 1.00 91.81 191 VAL A C 1
ATOM 1443 O O . VAL A 1 191 ? -5.850 8.092 8.767 1.00 91.81 191 VAL A O 1
ATOM 1446 N N . TYR A 1 192 ? -7.997 8.704 8.974 1.00 97.44 192 TYR A N 1
ATOM 1447 C CA . TYR A 1 192 ? -8.545 7.367 9.208 1.00 97.44 192 TYR A CA 1
ATOM 1448 C C . TYR A 1 192 ? -9.881 7.164 8.477 1.00 97.44 192 TYR A C 1
ATOM 1450 O O . TYR A 1 192 ? -10.488 8.105 7.956 1.00 97.44 192 TYR A O 1
ATOM 1458 N N . GLN A 1 193 ? -10.335 5.913 8.405 1.00 96.88 193 GLN A N 1
ATOM 1459 C CA . GLN A 1 193 ? -11.653 5.549 7.885 1.00 96.88 193 GLN A CA 1
ATOM 1460 C C . GLN A 1 193 ? -12.383 4.631 8.856 1.00 96.88 193 GLN A C 1
ATOM 1462 O O . GLN A 1 193 ? -11.766 3.829 9.559 1.00 96.88 193 GLN A O 1
ATOM 1467 N N . LEU A 1 194 ? -13.708 4.748 8.852 1.00 96.94 194 LEU A N 1
ATOM 1468 C CA . LEU A 1 194 ? -14.628 3.919 9.613 1.00 96.94 194 LEU A CA 1
ATOM 1469 C C . LEU A 1 194 ? -15.327 2.937 8.686 1.00 96.94 194 LEU A C 1
ATOM 1471 O O . LEU A 1 194 ? -15.850 3.316 7.635 1.00 96.94 194 LEU A O 1
ATOM 1475 N N . LEU A 1 195 ? -15.364 1.677 9.103 1.00 97.81 195 LEU A N 1
ATOM 1476 C CA . LEU A 1 195 ? -16.040 0.608 8.391 1.00 97.81 195 LEU A CA 1
ATOM 1477 C C . LEU A 1 195 ? -17.108 -0.025 9.274 1.00 97.81 195 LEU A C 1
ATOM 1479 O O . LEU A 1 195 ? -16.893 -0.280 10.461 1.00 97.81 195 LEU A O 1
ATOM 1483 N N . LYS A 1 196 ? -18.244 -0.346 8.660 1.00 94.75 196 LYS A N 1
ATOM 1484 C CA . LYS A 1 196 ? -19.228 -1.263 9.233 1.00 94.75 196 LYS A CA 1
ATOM 1485 C C . LYS A 1 196 ? -18.860 -2.680 8.830 1.00 94.75 196 LYS A C 1
ATOM 1487 O O . LYS A 1 196 ? -18.505 -2.920 7.678 1.00 94.75 196 LYS A O 1
ATOM 1492 N N . GLY A 1 197 ? -18.938 -3.591 9.792 1.00 94.81 197 GLY A N 1
ATOM 1493 C CA . GLY A 1 197 ? -18.755 -5.021 9.588 1.00 94.81 197 GLY A CA 1
ATOM 1494 C C . GLY A 1 197 ? -20.041 -5.797 9.857 1.00 94.81 197 GLY A C 1
ATOM 1495 O O . GLY A 1 197 ? -20.994 -5.252 10.417 1.00 94.81 197 GLY A O 1
ATOM 1496 N N . LYS A 1 198 ? -20.048 -7.091 9.515 1.00 96.31 198 LYS A N 1
ATOM 1497 C CA . LYS A 1 198 ? -21.202 -7.978 9.740 1.00 96.31 198 LYS A CA 1
ATOM 1498 C C . LYS A 1 198 ? -21.636 -8.009 11.203 1.00 96.31 198 LYS A C 1
ATOM 1500 O O . LYS A 1 198 ? -22.823 -7.941 11.509 1.00 96.31 198 LYS A O 1
ATOM 1505 N N . LYS A 1 199 ? -20.664 -8.154 12.100 1.00 95.62 199 LYS A N 1
ATOM 1506 C CA . LYS A 1 199 ? -20.830 -7.945 13.536 1.00 95.62 199 LYS A CA 1
ATOM 1507 C C . LYS A 1 199 ? -20.204 -6.598 13.891 1.00 95.62 199 LYS A C 1
ATOM 1509 O O . LYS A 1 199 ? -19.161 -6.284 13.319 1.00 95.62 199 LYS A O 1
ATOM 1514 N N . PRO A 1 200 ? -20.798 -5.820 14.811 1.00 96.06 200 PRO A N 1
ATOM 1515 C CA . PRO A 1 200 ? -20.131 -4.650 15.364 1.00 96.06 200 PRO A CA 1
ATOM 1516 C C . PRO A 1 200 ? -18.797 -5.047 15.998 1.00 96.06 200 PRO A C 1
ATOM 1518 O O . PRO A 1 200 ? -18.688 -6.137 16.568 1.00 96.06 200 PRO A O 1
ATOM 1521 N N . TYR A 1 201 ? -17.810 -4.155 15.937 1.00 95.75 201 TYR A N 1
ATOM 1522 C CA . TYR A 1 201 ? -16.564 -4.337 16.672 1.00 95.75 201 TYR A CA 1
ATOM 1523 C C . TYR A 1 201 ? -16.864 -4.560 18.163 1.00 95.75 201 TYR A C 1
ATOM 1525 O O . TYR A 1 201 ? -17.624 -3.810 18.775 1.00 95.75 201 TYR A O 1
ATOM 1533 N N . SER A 1 202 ? -16.277 -5.608 18.742 1.00 88.50 202 SER A N 1
ATOM 1534 C CA . SER A 1 202 ? -16.576 -6.056 20.109 1.00 88.50 202 SER A CA 1
ATOM 1535 C C . SER A 1 202 ? -15.333 -6.201 20.991 1.00 88.50 202 SER A C 1
ATOM 1537 O O . SER A 1 202 ? -15.388 -6.858 22.030 1.00 88.50 202 SER A O 1
ATOM 1539 N N . GLY A 1 203 ? -14.212 -5.610 20.576 1.00 84.50 203 GLY A N 1
ATOM 1540 C CA . GLY A 1 203 ? -12.920 -5.739 21.245 1.00 84.50 203 GLY A CA 1
ATOM 1541 C C . GLY A 1 203 ? -11.949 -6.663 20.512 1.00 84.50 203 GLY A C 1
ATOM 1542 O O . GLY A 1 203 ? -12.269 -7.238 19.473 1.00 84.50 203 GLY A O 1
ATOM 1543 N N . PHE A 1 204 ? -10.756 -6.794 21.088 1.00 88.31 204 PHE A N 1
ATOM 1544 C CA . PHE A 1 204 ? -9.639 -7.535 20.514 1.00 88.31 204 PHE A CA 1
ATOM 1545 C C . PHE A 1 204 ? -8.742 -8.117 21.608 1.00 88.31 204 PHE A C 1
ATOM 1547 O O . PHE A 1 204 ? -8.872 -7.789 22.788 1.00 88.31 204 PHE A O 1
ATOM 1554 N N . THR A 1 205 ? -7.817 -8.984 21.210 1.00 74.25 205 THR A N 1
ATOM 1555 C CA . THR A 1 205 ? -6.721 -9.473 22.054 1.00 74.25 205 THR A CA 1
ATOM 1556 C C . THR A 1 205 ? -5.423 -9.253 21.291 1.00 74.25 205 THR A C 1
ATOM 1558 O O . THR A 1 205 ? -5.328 -9.788 20.190 1.00 74.25 205 THR A O 1
ATOM 1561 N N . PRO A 1 206 ? -4.431 -8.517 21.822 1.00 70.94 206 PRO A N 1
ATOM 1562 C CA . PRO A 1 206 ? -3.167 -8.290 21.123 1.00 70.94 206 PRO A CA 1
ATOM 1563 C C . PRO A 1 206 ? -2.507 -9.584 20.625 1.00 70.94 206 PRO A C 1
ATOM 1565 O O . PRO A 1 206 ? -2.545 -10.602 21.315 1.00 70.94 206 PRO A O 1
ATOM 1568 N N . LEU A 1 207 ? -1.867 -9.535 19.449 1.00 62.25 207 LEU A N 1
ATOM 1569 C CA . LEU A 1 207 ? -1.116 -10.667 18.879 1.00 62.25 207 LEU A CA 1
ATOM 1570 C C . LEU A 1 207 ? -0.019 -11.186 19.819 1.00 62.25 207 LEU A C 1
ATOM 1572 O O . LEU A 1 207 ? 0.207 -12.388 19.928 1.00 62.25 207 LEU A O 1
ATOM 1576 N N . TYR A 1 208 ? 0.657 -10.266 20.499 1.00 67.06 208 TYR A N 1
ATOM 1577 C CA . TYR A 1 208 ? 1.597 -10.535 21.575 1.00 67.06 208 TYR A CA 1
ATOM 1578 C C . TYR A 1 208 ? 1.650 -9.322 22.503 1.00 67.06 208 TYR A C 1
ATOM 1580 O O . TYR A 1 208 ? 1.214 -8.227 22.146 1.00 67.06 208 TYR A O 1
ATOM 1588 N N . THR A 1 209 ? 2.199 -9.511 23.699 1.00 59.59 209 THR A N 1
ATOM 1589 C CA . THR A 1 209 ? 2.445 -8.413 24.635 1.00 59.59 209 THR A CA 1
ATOM 1590 C C . THR A 1 209 ? 3.747 -7.706 24.245 1.00 59.59 209 THR A C 1
ATOM 1592 O O . THR A 1 209 ? 4.799 -8.351 24.269 1.00 59.59 209 THR A O 1
ATOM 1595 N N . PRO A 1 210 ? 3.726 -6.407 23.892 1.00 59.81 210 PRO A N 1
ATOM 1596 C CA . PRO A 1 210 ? 4.948 -5.655 23.629 1.00 59.81 210 PRO A CA 1
ATOM 1597 C C . PRO A 1 210 ? 5.873 -5.649 24.853 1.00 59.81 210 PRO A C 1
ATOM 1599 O O . PRO A 1 210 ? 5.412 -5.548 25.994 1.00 59.81 210 PRO A O 1
ATOM 1602 N N . ALA A 1 211 ? 7.186 -5.736 24.628 1.00 48.16 211 ALA A N 1
ATOM 1603 C CA . ALA A 1 211 ? 8.175 -5.697 25.703 1.00 48.16 211 ALA A CA 1
ATOM 1604 C C . ALA A 1 211 ? 8.008 -4.422 26.55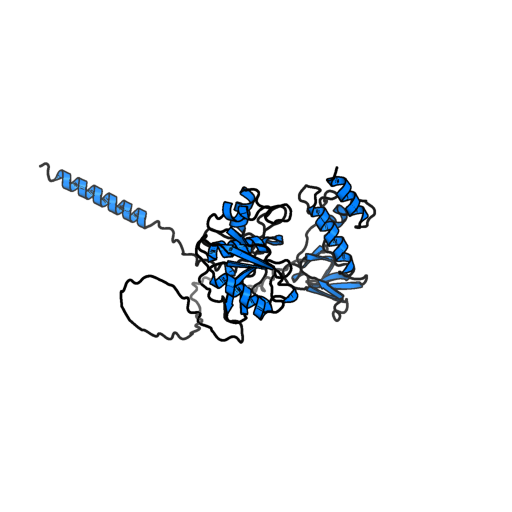5 1.00 48.16 211 ALA A C 1
ATOM 1606 O O . ALA A 1 211 ? 7.941 -3.316 26.025 1.00 48.16 211 ALA A O 1
ATOM 1607 N N . GLY A 1 212 ? 7.926 -4.581 27.880 1.00 53.69 212 GLY A N 1
ATOM 1608 C CA . GLY A 1 212 ? 7.763 -3.465 28.820 1.00 53.69 212 GLY A CA 1
ATOM 1609 C C . GLY A 1 212 ? 6.318 -3.033 29.106 1.00 53.69 212 GLY A C 1
ATOM 1610 O O . GLY A 1 212 ? 6.128 -2.119 29.905 1.00 53.69 212 GLY A O 1
ATOM 1611 N N . LYS A 1 213 ? 5.299 -3.688 28.527 1.00 50.41 213 LYS A N 1
ATOM 1612 C CA . LYS A 1 213 ? 3.881 -3.437 28.845 1.00 50.41 213 LYS A CA 1
ATOM 1613 C C . LYS A 1 213 ? 3.283 -4.622 29.607 1.00 50.41 213 LYS A C 1
ATOM 1615 O O . LYS A 1 213 ? 3.517 -5.775 29.257 1.00 50.41 213 LYS A O 1
ATOM 1620 N N . ALA A 1 214 ? 2.563 -4.352 30.698 1.00 41.53 214 ALA A N 1
ATOM 1621 C CA . ALA A 1 214 ? 1.941 -5.399 31.510 1.00 41.53 214 ALA A CA 1
ATOM 1622 C C . ALA A 1 214 ? 0.854 -6.143 30.702 1.00 41.53 214 ALA A C 1
ATOM 1624 O O . ALA A 1 214 ? 0.186 -5.513 29.881 1.00 41.53 214 ALA A O 1
ATOM 1625 N N . PRO A 1 215 ? 0.632 -7.453 30.926 1.00 42.88 215 PRO A N 1
ATOM 1626 C CA . PRO A 1 215 ? -0.491 -8.153 30.315 1.00 42.88 215 PRO A CA 1
ATOM 1627 C C . PRO A 1 215 ? -1.806 -7.543 30.819 1.00 42.88 215 PRO A C 1
ATOM 1629 O O . PRO A 1 215 ? -2.076 -7.564 32.019 1.00 42.88 215 PRO A O 1
ATOM 1632 N N . VAL A 1 216 ? -2.621 -6.992 29.916 1.00 45.75 216 VAL A N 1
ATOM 1633 C CA . VAL A 1 216 ? -3.944 -6.449 30.254 1.00 45.75 216 VAL A CA 1
ATOM 1634 C C . VAL A 1 216 ? -5.018 -7.402 29.747 1.00 45.75 216 VAL A C 1
ATOM 1636 O O . VAL A 1 216 ? -5.187 -7.587 28.545 1.00 45.75 216 VAL A O 1
ATOM 1639 N N . THR A 1 217 ? -5.769 -7.991 30.677 1.00 34.47 217 THR A N 1
ATOM 1640 C CA . THR A 1 217 ? -6.995 -8.741 30.391 1.00 34.47 217 THR A CA 1
ATOM 1641 C C . THR A 1 217 ? -8.101 -7.743 30.052 1.00 34.47 217 THR A C 1
ATOM 1643 O O . THR A 1 217 ? -8.628 -7.070 30.937 1.00 34.47 217 THR A O 1
ATOM 1646 N N . THR A 1 218 ? -8.447 -7.595 28.775 1.00 38.19 218 THR A N 1
ATOM 1647 C CA . THR A 1 218 ? -9.589 -6.767 28.371 1.00 38.19 218 THR A CA 1
ATOM 1648 C C . THR A 1 218 ? -10.878 -7.557 28.592 1.00 38.19 218 THR A C 1
ATOM 1650 O O . THR A 1 218 ? -11.160 -8.517 27.879 1.00 38.19 218 THR A O 1
ATOM 1653 N N . SER A 1 219 ? -11.667 -7.167 29.594 1.00 31.58 219 SER A N 1
ATOM 1654 C CA . SER A 1 219 ? -13.028 -7.671 29.787 1.00 31.58 219 SER A CA 1
ATOM 1655 C C . SER A 1 219 ? -13.905 -7.228 28.615 1.00 31.58 219 SER A C 1
ATOM 1657 O O . SER A 1 219 ? -14.310 -6.070 28.536 1.00 31.58 219 SER A O 1
ATOM 1659 N N . SER A 1 220 ? -14.202 -8.142 27.694 1.00 35.53 220 SER A N 1
ATOM 1660 C CA . SER A 1 220 ? -15.241 -7.954 26.686 1.00 35.53 220 SER A CA 1
ATOM 1661 C C . SER A 1 220 ? -16.608 -7.968 27.374 1.00 35.53 220 SER A C 1
ATOM 1663 O O . SER A 1 220 ? -17.060 -9.013 27.845 1.00 35.53 220 SER A O 1
ATOM 1665 N N . THR A 1 221 ? -17.283 -6.821 27.444 1.00 27.45 221 THR A N 1
ATOM 1666 C CA . THR A 1 221 ? -18.690 -6.757 27.860 1.00 27.45 221 THR A CA 1
ATOM 1667 C C . THR A 1 221 ? -19.549 -7.370 26.758 1.00 27.45 221 THR A C 1
ATOM 1669 O O . THR A 1 221 ? -19.970 -6.697 25.822 1.00 27.45 221 THR A O 1
ATOM 1672 N N . SER A 1 222 ? -19.792 -8.674 26.847 1.00 30.33 222 SER A N 1
ATOM 1673 C CA . SER A 1 222 ? -20.801 -9.360 26.047 1.00 30.33 222 SER A CA 1
ATOM 1674 C C . SER A 1 222 ? -22.139 -9.253 26.772 1.00 30.33 222 SER A C 1
ATOM 1676 O O . SER A 1 222 ? -22.381 -9.954 27.753 1.00 30.33 222 SER A O 1
ATOM 1678 N N . THR A 1 223 ? -23.032 -8.384 26.302 1.00 27.02 223 THR A N 1
ATOM 1679 C CA . THR A 1 223 ? -24.451 -8.471 26.661 1.00 27.02 223 THR A CA 1
ATOM 1680 C C . THR A 1 223 ? -25.025 -9.708 25.968 1.00 27.02 223 THR A C 1
ATOM 1682 O O . THR A 1 223 ? -25.463 -9.638 24.825 1.00 27.02 223 THR A O 1
ATOM 1685 N N . SER A 1 224 ? -24.968 -10.860 26.639 1.00 29.59 224 SER A N 1
ATOM 1686 C CA . SER A 1 224 ? -25.663 -12.080 26.225 1.00 29.59 224 SER A CA 1
ATOM 1687 C C . SER A 1 224 ? -26.764 -12.383 27.230 1.00 29.59 224 SER A C 1
ATOM 1689 O O . SER A 1 224 ? -26.538 -12.436 28.440 1.00 29.59 224 SER A O 1
ATOM 1691 N N . THR A 1 225 ? -27.975 -12.516 26.709 1.00 28.88 225 THR A N 1
ATOM 1692 C CA . THR A 1 225 ? -29.198 -12.809 27.442 1.00 28.88 225 THR A CA 1
ATOM 1693 C C . THR A 1 225 ? -29.065 -14.141 28.180 1.00 28.88 225 THR A C 1
ATOM 1695 O O . THR A 1 225 ? -28.576 -15.134 27.646 1.00 28.88 225 THR A O 1
ATOM 1698 N N . THR A 1 226 ? -29.497 -14.140 29.437 1.00 23.67 226 THR A N 1
ATOM 1699 C CA . THR A 1 226 ? -29.454 -15.248 30.388 1.00 23.67 226 THR A CA 1
ATOM 1700 C C . THR A 1 226 ? -30.061 -16.536 29.826 1.00 23.67 226 THR A C 1
ATOM 1702 O O . THR A 1 226 ? -31.242 -16.588 29.495 1.00 23.67 226 THR A O 1
ATOM 1705 N N . THR A 1 227 ? -29.297 -17.626 29.825 1.00 27.78 227 THR A N 1
ATOM 1706 C CA . THR A 1 227 ? -29.843 -18.960 30.103 1.00 27.78 227 THR A CA 1
ATOM 1707 C C . THR A 1 227 ? -28.847 -19.698 30.984 1.00 27.78 227 THR A C 1
ATOM 1709 O O . THR A 1 227 ? -27.732 -20.026 30.588 1.00 27.78 227 THR A O 1
ATOM 1712 N N . THR A 1 228 ? -29.264 -19.877 32.230 1.00 25.45 228 THR A N 1
ATOM 1713 C CA . THR A 1 228 ? -28.583 -20.586 33.305 1.00 25.45 228 THR A CA 1
ATOM 1714 C C . THR A 1 228 ? -28.301 -22.032 32.911 1.00 25.45 228 THR A C 1
ATOM 1716 O O . THR A 1 228 ? -29.233 -22.782 32.644 1.00 25.45 228 THR A O 1
ATOM 1719 N N . THR A 1 229 ? -27.044 -22.467 32.978 1.00 25.91 229 THR A N 1
ATOM 1720 C CA . THR A 1 229 ? -26.701 -23.812 33.467 1.00 25.91 229 THR A CA 1
ATOM 1721 C C . THR A 1 229 ? -25.318 -23.762 34.107 1.00 25.91 229 THR A C 1
ATOM 1723 O O . THR A 1 229 ? -24.289 -23.649 33.449 1.00 25.91 229 THR A O 1
ATOM 1726 N N . THR A 1 230 ? -25.335 -23.814 35.432 1.00 24.22 230 THR A N 1
ATOM 1727 C CA . THR A 1 230 ? -24.195 -24.002 36.321 1.00 24.22 230 THR A CA 1
ATOM 1728 C C . THR A 1 230 ? -23.593 -25.388 36.108 1.00 24.22 230 THR A C 1
ATOM 1730 O O . THR A 1 230 ? -24.297 -26.379 36.269 1.00 24.22 230 THR A O 1
ATOM 1733 N N . THR A 1 231 ? -22.290 -25.485 35.848 1.00 26.19 231 THR A N 1
ATOM 1734 C CA . THR A 1 231 ? -21.451 -26.563 36.401 1.00 26.19 231 THR A CA 1
ATOM 1735 C C . THR A 1 231 ? -20.019 -26.054 36.529 1.00 26.19 231 THR A C 1
ATOM 1737 O O . THR A 1 231 ? -19.302 -25.859 35.552 1.00 26.19 231 THR A O 1
ATOM 1740 N N . THR A 1 232 ? -19.632 -25.819 37.776 1.00 24.83 232 THR A N 1
ATOM 1741 C CA . THR A 1 232 ? -18.273 -25.551 38.237 1.00 24.83 232 THR A CA 1
ATOM 1742 C C . THR A 1 232 ? -17.461 -26.841 38.194 1.00 24.83 232 THR A C 1
ATOM 1744 O O . THR A 1 232 ? -17.887 -27.831 38.781 1.00 24.83 232 THR A O 1
ATOM 1747 N N . THR A 1 233 ? -16.266 -26.837 37.604 1.00 25.38 233 THR A N 1
ATOM 1748 C CA . THR A 1 233 ? -15.134 -27.641 38.099 1.00 25.38 233 THR A CA 1
ATOM 1749 C C . THR A 1 233 ? -13.828 -26.955 37.715 1.00 25.38 233 THR A C 1
ATOM 1751 O O . THR A 1 233 ? -13.454 -26.864 36.550 1.00 25.38 233 THR A O 1
ATOM 1754 N N . THR A 1 234 ? -13.152 -26.453 38.741 1.00 27.00 234 THR A N 1
ATOM 1755 C CA . THR A 1 234 ? -11.789 -25.933 38.728 1.00 27.00 234 THR A CA 1
ATOM 1756 C C . THR A 1 234 ? -10.811 -27.102 38.630 1.00 27.00 234 THR A C 1
ATOM 1758 O O . THR A 1 234 ? -10.871 -28.019 39.447 1.00 27.00 234 THR A O 1
ATOM 1761 N N . THR A 1 235 ? -9.864 -27.077 37.693 1.00 24.92 235 THR A N 1
ATOM 1762 C CA . THR A 1 235 ? -8.618 -27.848 37.829 1.00 24.92 235 THR A CA 1
ATOM 1763 C C . THR A 1 235 ? -7.467 -27.062 37.217 1.00 24.92 235 THR A C 1
ATOM 1765 O O . THR A 1 235 ? -7.336 -26.927 36.005 1.00 24.92 235 THR A O 1
ATOM 1768 N N . THR A 1 236 ? -6.641 -26.520 38.104 1.00 26.03 236 THR A N 1
ATOM 1769 C CA . THR A 1 236 ? -5.309 -25.996 37.821 1.00 26.03 236 THR A CA 1
ATOM 1770 C C . THR A 1 236 ? -4.419 -27.156 37.377 1.00 26.03 236 THR A C 1
ATOM 1772 O O . THR A 1 236 ? -4.298 -28.149 38.093 1.00 26.03 236 THR A O 1
ATOM 1775 N N . THR A 1 237 ? -3.767 -27.055 36.221 1.00 23.56 237 THR A N 1
ATOM 1776 C CA . THR A 1 237 ? -2.670 -27.965 35.863 1.00 23.56 237 THR A CA 1
ATOM 1777 C C . THR A 1 237 ? -1.512 -27.167 35.287 1.00 23.56 237 THR A C 1
ATOM 1779 O O . THR A 1 237 ? -1.510 -26.743 34.135 1.00 23.56 237 THR A O 1
ATOM 1782 N N . THR A 1 238 ? -0.515 -26.967 36.142 1.00 23.88 238 THR A N 1
ATOM 1783 C CA . THR A 1 238 ? 0.860 -26.619 35.796 1.00 23.88 238 THR A CA 1
ATOM 1784 C C . THR A 1 238 ? 1.409 -27.668 34.829 1.00 23.88 238 THR A C 1
ATOM 1786 O O . THR A 1 238 ? 1.428 -28.846 35.174 1.00 23.88 238 THR A O 1
ATOM 1789 N N . THR A 1 239 ? 1.880 -27.267 33.643 1.00 23.62 239 THR A N 1
ATOM 1790 C CA . THR A 1 239 ? 2.681 -28.154 32.783 1.00 23.62 239 THR A CA 1
ATOM 1791 C C . THR A 1 239 ? 4.049 -27.539 32.536 1.00 23.62 239 THR A C 1
ATOM 1793 O O . THR A 1 239 ? 4.195 -26.490 31.914 1.00 23.62 239 THR A O 1
ATOM 1796 N N . THR A 1 240 ? 5.037 -28.223 33.095 1.00 23.25 240 THR A N 1
ATOM 1797 C CA . THR A 1 240 ? 6.472 -27.971 33.052 1.00 23.25 240 THR A CA 1
ATOM 1798 C C . THR A 1 240 ? 7.037 -28.249 31.659 1.00 23.25 240 THR A C 1
ATOM 1800 O O . THR A 1 240 ? 6.751 -29.278 31.052 1.00 23.25 240 THR A O 1
ATOM 1803 N N . THR A 1 241 ? 7.902 -27.360 31.174 1.00 24.48 241 THR A N 1
ATOM 1804 C CA . THR A 1 241 ? 8.738 -27.552 29.985 1.00 24.48 241 THR A CA 1
ATOM 1805 C C . THR A 1 241 ? 9.663 -28.758 30.171 1.00 24.48 241 THR A C 1
ATOM 1807 O O . THR A 1 241 ? 10.416 -28.818 31.141 1.00 24.48 241 THR A O 1
ATOM 1810 N N . THR A 1 242 ? 9.674 -29.709 29.234 1.00 22.52 242 THR A N 1
ATOM 1811 C CA . THR A 1 242 ? 10.729 -30.734 29.164 1.00 22.52 242 THR A CA 1
ATOM 1812 C C . THR A 1 242 ? 11.210 -30.895 27.726 1.00 22.52 242 THR A C 1
ATOM 1814 O O . THR A 1 242 ? 10.480 -31.328 26.840 1.00 22.52 242 THR A O 1
ATOM 1817 N N . LYS A 1 243 ? 12.470 -30.514 27.503 1.00 27.61 243 LYS A N 1
ATOM 1818 C CA . LYS A 1 243 ? 13.256 -30.785 26.298 1.00 27.61 243 LYS A CA 1
ATOM 1819 C C . LYS A 1 243 ? 13.787 -32.214 26.401 1.00 27.61 243 LYS A C 1
ATOM 1821 O O . LYS A 1 243 ? 14.527 -32.505 27.337 1.00 27.61 243 LYS A O 1
ATOM 1826 N N . ALA A 1 244 ? 13.459 -33.076 25.443 1.00 21.91 244 ALA A N 1
ATOM 1827 C CA . ALA A 1 244 ? 14.059 -34.402 25.331 1.00 21.91 244 ALA A CA 1
ATOM 1828 C C . ALA A 1 244 ? 14.447 -34.703 23.877 1.00 21.91 244 ALA A C 1
ATOM 1830 O O . ALA A 1 244 ? 13.612 -34.939 23.011 1.00 21.91 244 ALA A O 1
ATOM 1831 N N . THR A 1 245 ? 15.757 -34.682 23.649 1.00 25.89 245 THR A N 1
ATOM 1832 C CA . THR A 1 245 ? 16.463 -35.320 22.537 1.00 25.89 245 THR A CA 1
ATOM 1833 C C . THR A 1 245 ? 16.372 -36.837 22.701 1.00 25.89 245 THR A C 1
ATOM 1835 O O . THR A 1 245 ? 16.687 -37.328 23.779 1.00 25.89 245 THR A O 1
ATOM 1838 N N . THR A 1 246 ? 16.029 -37.599 21.660 1.00 20.39 246 THR A N 1
ATOM 1839 C CA . THR A 1 246 ? 16.436 -39.014 21.554 1.00 20.39 246 THR A CA 1
ATOM 1840 C C . THR A 1 246 ? 16.512 -39.478 20.102 1.00 20.39 246 THR A C 1
ATOM 1842 O O . THR A 1 246 ? 15.718 -39.101 19.244 1.00 20.39 246 THR A O 1
ATOM 1845 N N . THR A 1 247 ? 17.533 -40.294 19.865 1.00 20.45 247 THR A N 1
ATOM 1846 C CA . THR A 1 247 ? 18.089 -40.716 18.583 1.00 20.45 247 THR A CA 1
ATOM 1847 C C . THR A 1 247 ? 17.765 -42.193 18.319 1.00 20.45 247 THR A C 1
ATOM 1849 O O . THR A 1 247 ? 17.964 -43.021 19.198 1.00 20.45 247 THR A O 1
ATOM 1852 N N . ALA A 1 248 ? 17.362 -42.476 17.074 1.00 23.31 248 ALA A N 1
ATOM 1853 C CA . ALA A 1 248 ? 17.567 -43.677 16.241 1.00 23.31 248 ALA A CA 1
ATOM 1854 C C . ALA A 1 248 ? 17.060 -45.083 16.643 1.00 23.31 248 ALA A C 1
ATOM 1856 O O . ALA A 1 248 ? 17.406 -45.641 17.678 1.00 23.31 248 ALA A O 1
ATOM 1857 N N . LYS A 1 249 ? 16.508 -45.771 15.626 1.00 20.14 249 LYS A N 1
ATOM 1858 C CA . LYS A 1 249 ? 17.074 -47.048 15.152 1.00 20.14 249 LYS A CA 1
ATOM 1859 C C . LYS A 1 249 ? 16.894 -47.203 13.634 1.00 20.14 249 LYS A C 1
ATOM 1861 O O . LYS A 1 249 ? 15.781 -47.291 13.130 1.00 20.14 249 LYS A O 1
ATOM 1866 N N . VAL A 1 250 ? 18.025 -47.223 12.933 1.00 25.70 250 VAL A N 1
ATOM 1867 C CA . VAL A 1 250 ? 18.189 -47.555 11.510 1.00 25.70 250 VAL A CA 1
ATOM 1868 C C . VAL A 1 250 ? 18.413 -49.065 11.388 1.00 25.70 250 VAL A C 1
ATOM 1870 O O . VAL A 1 250 ? 19.130 -49.640 12.208 1.00 25.70 250 VAL A O 1
ATOM 1873 N N . SER A 1 251 ? 17.842 -49.694 10.357 1.00 21.50 251 SER A N 1
ATOM 1874 C CA . SER A 1 251 ? 18.287 -51.004 9.863 1.00 21.50 251 SER A CA 1
ATOM 1875 C C . SER A 1 251 ? 19.265 -50.784 8.710 1.00 21.50 251 SER A C 1
ATOM 1877 O O . SER A 1 251 ? 18.968 -50.069 7.755 1.00 21.50 251 SER A O 1
ATOM 1879 N N . THR A 1 252 ? 20.463 -51.334 8.859 1.00 22.88 252 THR A N 1
ATOM 1880 C CA . THR A 1 252 ? 21.635 -51.157 8.003 1.00 22.88 252 THR A CA 1
ATOM 1881 C C . THR A 1 252 ? 21.743 -52.271 6.967 1.00 22.88 252 T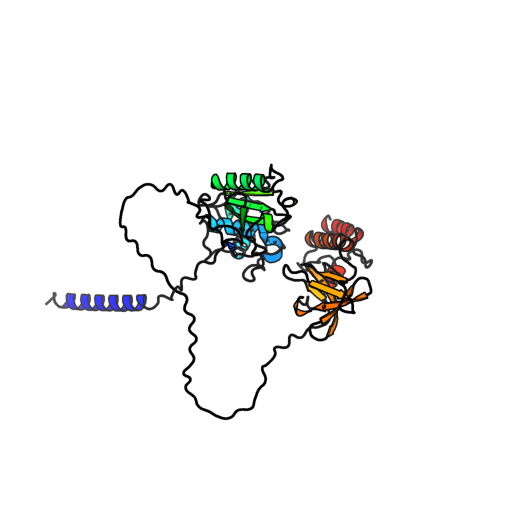HR A C 1
ATOM 1883 O O . THR A 1 252 ? 21.531 -53.439 7.276 1.00 22.88 252 THR A O 1
ATOM 1886 N N . THR A 1 253 ? 22.259 -51.955 5.779 1.00 20.42 253 THR A N 1
ATOM 1887 C CA . THR A 1 253 ? 23.251 -52.831 5.136 1.00 20.42 253 THR A CA 1
ATOM 1888 C C . THR A 1 253 ? 24.294 -51.974 4.412 1.00 20.42 253 THR A C 1
ATOM 1890 O O . THR A 1 253 ? 23.966 -51.029 3.704 1.00 20.42 253 THR A O 1
ATOM 1893 N N . LYS A 1 254 ? 25.564 -52.262 4.718 1.00 22.62 254 LYS A N 1
ATOM 1894 C CA . LYS A 1 254 ? 26.803 -51.555 4.349 1.00 22.62 254 LYS A CA 1
ATOM 1895 C C . LYS A 1 254 ? 27.113 -51.664 2.846 1.00 22.62 254 LYS A C 1
ATOM 1897 O O . LYS A 1 254 ? 26.804 -52.695 2.261 1.00 22.62 254 LYS A O 1
ATOM 1902 N N . THR A 1 255 ? 27.875 -50.715 2.279 1.00 20.50 255 THR A N 1
ATOM 1903 C CA . THR A 1 255 ? 29.322 -50.896 1.980 1.00 20.50 255 THR A CA 1
ATOM 1904 C C . THR A 1 255 ? 30.000 -49.574 1.560 1.00 20.50 255 THR A C 1
ATOM 1906 O O . THR A 1 255 ? 29.535 -48.888 0.663 1.00 20.50 255 THR A O 1
ATOM 1909 N N . SER A 1 256 ? 31.113 -49.293 2.250 1.00 22.28 256 SER A N 1
ATOM 1910 C CA . SER A 1 256 ? 32.266 -48.410 1.985 1.00 22.28 256 SER A CA 1
ATOM 1911 C C . SER A 1 256 ? 32.101 -46.909 1.713 1.00 22.28 256 SER A C 1
ATOM 1913 O O . SER A 1 256 ? 31.532 -46.454 0.730 1.00 22.28 256 SER A O 1
ATOM 1915 N N . ALA A 1 257 ? 32.734 -46.147 2.608 1.00 25.38 257 ALA A N 1
ATOM 1916 C CA . ALA A 1 257 ? 32.877 -44.705 2.596 1.00 25.38 257 ALA A CA 1
ATOM 1917 C C . ALA A 1 257 ? 33.903 -44.219 1.562 1.00 25.38 257 ALA A C 1
ATOM 1919 O O . ALA A 1 257 ? 35.012 -44.744 1.458 1.00 25.38 257 ALA A O 1
ATOM 1920 N N . THR A 1 258 ? 33.577 -43.113 0.902 1.00 23.08 258 THR A N 1
ATOM 1921 C CA . THR A 1 258 ? 34.563 -42.106 0.508 1.00 23.08 258 THR A CA 1
ATOM 1922 C C . THR A 1 258 ? 33.985 -40.753 0.905 1.00 23.08 258 THR A C 1
ATOM 1924 O O . THR A 1 258 ? 32.840 -40.435 0.596 1.00 23.08 258 THR A O 1
ATOM 1927 N N . THR A 1 259 ? 34.739 -40.011 1.707 1.00 33.16 259 THR A N 1
ATOM 1928 C CA . THR A 1 259 ? 34.339 -38.766 2.368 1.00 33.16 259 THR A CA 1
ATOM 1929 C C . THR A 1 259 ? 33.931 -37.699 1.346 1.00 33.16 259 THR A C 1
ATOM 1931 O O . THR A 1 259 ? 34.787 -37.183 0.633 1.00 33.16 259 THR A O 1
ATOM 1934 N N . ALA A 1 260 ? 32.647 -37.328 1.292 1.00 27.94 260 ALA A N 1
ATOM 1935 C CA . ALA A 1 260 ? 32.178 -36.176 0.521 1.00 27.94 260 ALA A CA 1
ATOM 1936 C C . ALA A 1 260 ? 31.864 -34.998 1.458 1.00 27.94 260 ALA A C 1
ATOM 1938 O O . ALA A 1 260 ? 30.998 -35.070 2.329 1.00 27.94 260 ALA A O 1
ATOM 1939 N N . LYS A 1 261 ? 32.630 -33.920 1.267 1.00 31.64 261 LYS A N 1
ATOM 1940 C CA . LYS A 1 261 ? 32.486 -32.575 1.846 1.00 31.64 261 LYS A CA 1
ATOM 1941 C C . LYS A 1 261 ? 31.066 -32.019 1.584 1.00 31.64 261 LYS A C 1
ATOM 1943 O O . LYS A 1 261 ? 30.512 -32.323 0.528 1.00 31.64 261 LYS A O 1
ATOM 1948 N N . PRO A 1 262 ? 30.474 -31.206 2.486 1.00 33.03 262 PRO A N 1
ATOM 1949 C CA . PRO A 1 262 ? 29.118 -30.685 2.306 1.00 33.03 262 PRO A CA 1
ATOM 1950 C C . PRO A 1 262 ? 29.013 -29.868 1.014 1.00 33.03 262 PRO A C 1
ATOM 1952 O O . PRO A 1 262 ? 29.845 -28.998 0.749 1.00 33.03 262 PRO A O 1
ATOM 1955 N N . VAL A 1 263 ? 27.993 -30.166 0.209 1.00 29.44 263 VAL A N 1
ATOM 1956 C CA . VAL A 1 263 ? 27.692 -29.455 -1.036 1.00 29.44 263 VAL A CA 1
ATOM 1957 C C . VAL A 1 263 ? 27.162 -28.066 -0.684 1.00 29.44 263 VAL A C 1
ATOM 1959 O O . VAL A 1 263 ? 26.069 -27.916 -0.145 1.00 29.44 263 VAL A O 1
ATOM 1962 N N . SER A 1 264 ? 27.975 -27.053 -0.972 1.00 36.72 264 SER A N 1
ATOM 1963 C CA . SER A 1 264 ? 27.602 -25.642 -0.955 1.00 36.72 264 SER A CA 1
ATOM 1964 C C . SER A 1 264 ? 26.819 -25.332 -2.232 1.00 36.72 264 SER A C 1
ATOM 1966 O O . SER A 1 264 ? 27.373 -25.403 -3.328 1.00 36.72 264 SER A O 1
ATOM 1968 N N . THR A 1 265 ? 25.535 -24.988 -2.120 1.00 35.41 265 THR A N 1
ATOM 1969 C CA . THR A 1 265 ? 24.799 -24.345 -3.217 1.00 35.41 265 THR A CA 1
ATOM 1970 C C . THR A 1 265 ? 25.403 -22.965 -3.444 1.00 35.41 265 THR A C 1
ATOM 1972 O O . THR A 1 265 ? 25.165 -22.035 -2.676 1.00 35.41 265 THR A O 1
ATOM 1975 N N . THR A 1 266 ? 26.250 -22.849 -4.465 1.00 46.12 266 THR A N 1
ATOM 1976 C CA . THR A 1 266 ? 26.916 -21.594 -4.813 1.00 46.12 266 THR A CA 1
ATOM 1977 C C . THR A 1 266 ? 25.924 -20.726 -5.586 1.00 46.12 266 THR A C 1
ATOM 1979 O O . THR A 1 266 ? 25.641 -20.994 -6.751 1.00 46.12 266 THR A O 1
ATOM 1982 N N . VAL A 1 267 ? 25.355 -19.706 -4.936 1.00 59.25 267 VAL A N 1
ATOM 1983 C CA . VAL A 1 267 ? 24.614 -18.650 -5.643 1.00 59.25 267 VAL A CA 1
ATOM 1984 C C . VAL A 1 267 ? 25.611 -17.943 -6.558 1.00 59.25 267 VAL A C 1
ATOM 1986 O O . VAL A 1 267 ? 26.633 -17.444 -6.089 1.00 59.25 267 VAL A O 1
ATOM 1989 N N . THR A 1 268 ? 25.352 -17.961 -7.865 1.00 76.81 268 THR A N 1
ATOM 1990 C CA . THR A 1 268 ? 26.205 -17.289 -8.853 1.00 76.81 268 THR A CA 1
ATOM 1991 C C . THR A 1 268 ? 25.617 -15.917 -9.142 1.00 76.81 268 THR A C 1
ATOM 1993 O O . THR A 1 268 ? 24.523 -15.821 -9.691 1.00 76.81 268 THR A O 1
ATOM 1996 N N . TYR A 1 269 ? 26.340 -14.867 -8.762 1.00 88.44 269 TYR A N 1
ATOM 1997 C CA . TYR A 1 269 ? 25.982 -13.487 -9.073 1.00 88.44 269 TYR A CA 1
ATOM 1998 C C . TYR A 1 269 ? 26.600 -13.056 -10.406 1.00 88.44 269 TYR A C 1
ATOM 2000 O O . TYR A 1 269 ? 27.671 -13.529 -10.791 1.00 88.44 269 TYR A O 1
ATOM 2008 N N . CYS A 1 270 ? 25.928 -12.151 -11.108 1.00 89.44 270 CYS A N 1
ATOM 2009 C CA . CYS A 1 270 ? 26.343 -11.647 -12.417 1.00 89.44 270 CYS A CA 1
ATOM 2010 C C . CYS A 1 270 ? 26.327 -10.114 -12.467 1.00 89.44 270 CYS A C 1
ATOM 2012 O O . CYS A 1 270 ? 25.852 -9.465 -11.537 1.00 89.44 270 CYS A O 1
ATOM 2014 N N . LYS A 1 271 ? 26.916 -9.548 -13.524 1.00 94.12 271 LYS A N 1
ATOM 2015 C CA . LYS A 1 271 ? 26.873 -8.106 -13.800 1.00 94.12 271 LYS A CA 1
ATOM 2016 C C . LYS A 1 271 ? 25.478 -7.691 -14.274 1.00 94.12 271 LYS A C 1
ATOM 2018 O O . LYS A 1 271 ? 24.777 -8.518 -14.855 1.00 94.12 271 LYS A O 1
ATOM 2023 N N . GLY A 1 272 ? 25.145 -6.420 -14.090 1.00 89.62 272 GLY A N 1
ATOM 2024 C CA . GLY A 1 272 ? 23.874 -5.821 -14.493 1.00 89.62 272 GLY A CA 1
ATOM 2025 C C . GLY A 1 272 ? 23.118 -5.231 -13.309 1.00 89.62 272 GLY A C 1
ATOM 2026 O O . GLY A 1 272 ? 23.674 -5.060 -12.224 1.00 89.62 272 GLY A O 1
ATOM 2027 N N . GLU A 1 273 ? 21.845 -4.930 -13.519 1.00 90.69 273 GLU A N 1
ATOM 2028 C CA . GLU A 1 273 ? 21.047 -4.171 -12.563 1.00 90.69 273 GLU A CA 1
ATOM 2029 C C . GLU A 1 273 ? 20.523 -5.046 -11.422 1.00 90.69 273 GLU A C 1
ATOM 2031 O O . GLU A 1 273 ? 20.105 -6.192 -11.611 1.00 90.69 273 GLU A O 1
ATOM 2036 N N . TYR A 1 274 ? 20.542 -4.497 -10.212 1.00 88.81 274 TYR A N 1
ATOM 2037 C CA . TYR A 1 274 ? 20.011 -5.136 -9.018 1.00 88.81 274 TYR A CA 1
ATOM 2038 C C . TYR A 1 274 ? 19.090 -4.179 -8.276 1.00 88.81 274 TYR A C 1
ATOM 2040 O O . TYR A 1 274 ? 19.424 -3.011 -8.092 1.00 88.81 274 TYR A O 1
ATOM 2048 N N . TYR A 1 275 ? 17.970 -4.704 -7.788 1.00 81.88 275 TYR A N 1
ATOM 2049 C CA . TYR A 1 275 ? 17.010 -3.968 -6.982 1.00 81.88 275 TYR A CA 1
ATOM 2050 C C . TYR A 1 275 ? 17.155 -4.289 -5.493 1.00 81.88 275 TYR A C 1
ATOM 2052 O O . TYR A 1 275 ? 17.360 -5.439 -5.081 1.00 81.88 275 TYR A O 1
ATOM 2060 N N . CYS A 1 276 ? 17.009 -3.259 -4.668 1.00 74.56 276 CYS A N 1
ATOM 2061 C CA . CYS A 1 276 ? 16.846 -3.398 -3.231 1.00 74.56 276 CYS A CA 1
ATOM 2062 C C . CYS A 1 276 ? 15.394 -3.812 -2.933 1.00 74.56 276 CYS A C 1
ATOM 2064 O O . CYS A 1 276 ? 14.455 -3.053 -3.178 1.00 74.56 276 CYS A O 1
ATOM 2066 N N . ALA A 1 277 ? 15.202 -5.049 -2.459 1.00 51.72 277 ALA A N 1
ATOM 2067 C CA . ALA A 1 277 ? 13.884 -5.640 -2.205 1.00 51.72 277 ALA A CA 1
ATOM 2068 C C . ALA A 1 277 ? 13.656 -6.018 -0.741 1.00 51.72 277 ALA A C 1
ATOM 2070 O O . ALA A 1 277 ? 14.516 -6.627 -0.091 1.00 51.72 277 ALA A O 1
ATOM 2071 N N . GLY A 1 278 ? 12.427 -5.781 -0.279 1.00 46.91 278 GLY A N 1
ATOM 2072 C CA . GLY A 1 278 ? 12.037 -5.931 1.117 1.00 46.91 278 GLY A CA 1
ATOM 2073 C C . GLY A 1 278 ? 12.456 -4.708 1.928 1.00 46.91 278 GLY A C 1
ATOM 2074 O O . GLY A 1 278 ? 13.388 -4.005 1.558 1.00 46.91 278 GLY A O 1
ATOM 2075 N N . SER A 1 279 ? 11.768 -4.478 3.040 1.00 43.59 279 SER A N 1
ATOM 2076 C CA . SER A 1 279 ? 11.833 -3.297 3.913 1.00 43.59 279 SER A CA 1
ATOM 2077 C C . SER A 1 279 ? 13.156 -3.129 4.687 1.00 43.59 279 SER A C 1
ATOM 2079 O O . SER A 1 279 ? 13.163 -2.875 5.891 1.00 43.59 279 SER A O 1
ATOM 2081 N N . ARG A 1 280 ? 14.292 -3.331 4.022 1.00 59.00 280 ARG A N 1
ATOM 2082 C CA . ARG A 1 280 ? 15.649 -3.243 4.560 1.00 59.00 280 ARG A CA 1
ATOM 2083 C C . ARG A 1 280 ? 16.445 -2.256 3.731 1.00 59.00 280 ARG A C 1
ATOM 2085 O O . ARG A 1 280 ? 16.375 -2.272 2.508 1.00 59.00 280 ARG A O 1
ATOM 2092 N N . THR A 1 281 ? 17.220 -1.427 4.409 1.00 82.44 281 THR A N 1
ATOM 2093 C CA . THR A 1 281 ? 18.214 -0.597 3.750 1.00 82.44 281 THR A CA 1
ATOM 2094 C C . THR A 1 281 ? 19.454 -1.431 3.452 1.00 82.44 281 THR A C 1
ATOM 2096 O O . THR A 1 281 ? 19.864 -2.261 4.267 1.00 82.44 281 THR A O 1
ATOM 2099 N N . VAL A 1 282 ? 20.051 -1.234 2.279 1.00 88.19 282 VAL A N 1
ATOM 2100 C CA . VAL A 1 282 ? 21.313 -1.880 1.902 1.00 88.19 282 VAL A CA 1
ATOM 2101 C C . VAL A 1 282 ? 22.376 -0.807 1.773 1.00 88.19 282 VAL A C 1
ATOM 2103 O O . VAL A 1 282 ? 22.263 0.117 0.970 1.00 88.19 282 VAL A O 1
ATOM 2106 N N . THR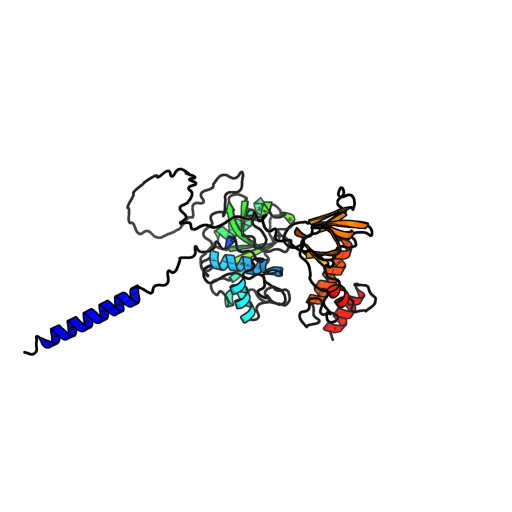 A 1 283 ? 23.421 -0.912 2.584 1.00 95.81 283 THR A N 1
ATOM 2107 C CA . THR A 1 283 ? 24.536 0.030 2.532 1.00 95.81 283 THR A CA 1
ATOM 2108 C C . THR A 1 283 ? 25.400 -0.246 1.308 1.00 95.81 283 THR A C 1
ATOM 2110 O O . THR A 1 283 ? 25.798 -1.381 1.046 1.00 95.81 283 THR A O 1
ATOM 2113 N N . VAL A 1 284 ? 25.732 0.817 0.583 1.00 96.56 284 VAL A N 1
ATOM 2114 C CA . VAL A 1 284 ? 26.794 0.822 -0.417 1.00 96.56 284 VAL A CA 1
ATOM 2115 C C . VAL A 1 284 ? 28.022 1.434 0.239 1.00 96.56 284 VAL A C 1
ATOM 2117 O O . VAL A 1 284 ? 28.005 2.588 0.668 1.00 96.56 284 VAL A O 1
ATOM 2120 N N . TRP A 1 285 ? 29.087 0.651 0.351 1.00 97.06 285 TRP A N 1
ATOM 2121 C CA . TRP A 1 285 ? 30.336 1.077 0.972 1.00 97.06 285 TRP A CA 1
ATOM 2122 C C . TRP A 1 285 ? 31.271 1.684 -0.066 1.00 97.06 285 TRP A C 1
ATOM 2124 O O . TRP A 1 285 ? 31.308 1.236 -1.211 1.00 97.06 285 TRP A O 1
ATOM 2134 N N . SER A 1 286 ? 32.083 2.656 0.336 1.00 95.38 286 SER A N 1
ATOM 2135 C CA . SER A 1 286 ? 33.202 3.122 -0.483 1.00 95.38 286 SER A CA 1
ATOM 2136 C C . SER A 1 286 ? 34.177 1.973 -0.792 1.00 95.38 286 SER A C 1
ATOM 2138 O O . SER A 1 286 ? 34.171 0.927 -0.137 1.00 95.38 286 SER A O 1
ATOM 2140 N N . GLU A 1 287 ? 35.045 2.144 -1.792 1.00 90.75 287 GLU A N 1
ATOM 2141 C CA . GLU A 1 287 ? 35.996 1.105 -2.226 1.00 90.75 287 GLU A CA 1
ATOM 2142 C C . GLU A 1 287 ? 36.847 0.520 -1.080 1.00 90.75 287 GLU A C 1
ATOM 2144 O O . GLU A 1 287 ? 37.128 -0.682 -1.054 1.00 90.75 287 GLU A O 1
ATOM 2149 N N . ASN A 1 288 ? 37.206 1.353 -0.095 1.00 86.06 288 ASN A N 1
ATOM 2150 C CA . ASN A 1 288 ? 37.999 0.965 1.074 1.00 86.06 288 ASN A CA 1
ATOM 2151 C C . ASN A 1 288 ? 37.199 0.160 2.130 1.00 86.06 288 ASN A C 1
ATOM 2153 O O . ASN A 1 288 ? 37.800 -0.372 3.066 1.00 86.06 288 ASN A O 1
ATOM 2157 N N . GLY A 1 289 ? 35.869 0.077 1.987 1.00 83.25 289 GLY A N 1
ATOM 2158 C CA . GLY A 1 289 ? 34.947 -0.633 2.875 1.00 83.25 289 GLY A CA 1
ATOM 2159 C C . GLY A 1 289 ? 34.663 0.042 4.223 1.00 83.25 289 GLY A C 1
ATOM 2160 O O . GLY A 1 289 ? 34.093 -0.603 5.098 1.00 83.25 289 GLY A O 1
ATOM 2161 N N . LYS A 1 290 ? 35.089 1.294 4.428 1.00 82.25 290 LYS A N 1
ATOM 2162 C CA . LYS A 1 290 ? 34.999 2.005 5.716 1.00 82.25 290 LYS A CA 1
ATOM 2163 C C . LYS A 1 290 ? 33.875 3.028 5.762 1.00 82.25 290 LYS A C 1
ATOM 2165 O O . LYS A 1 290 ? 33.232 3.165 6.798 1.00 82.25 290 LYS A O 1
ATOM 2170 N N . ASP A 1 291 ? 33.644 3.724 4.654 1.00 93.31 291 ASP A N 1
ATOM 2171 C CA . ASP A 1 291 ? 32.698 4.835 4.590 1.00 93.31 291 ASP A CA 1
ATOM 2172 C C . ASP A 1 291 ? 31.418 4.404 3.870 1.00 93.31 291 ASP A C 1
ATOM 2174 O O . ASP A 1 291 ? 31.446 3.565 2.967 1.00 93.31 291 ASP A O 1
ATOM 2178 N N . THR A 1 292 ? 30.285 4.982 4.263 1.00 95.62 292 THR A N 1
ATOM 2179 C CA . THR A 1 292 ? 29.022 4.799 3.537 1.00 95.62 292 THR A CA 1
ATOM 2180 C C . THR A 1 292 ? 28.999 5.752 2.348 1.00 95.62 292 THR A C 1
ATOM 2182 O O . THR A 1 292 ? 29.081 6.962 2.538 1.00 95.62 292 THR A O 1
ATOM 2185 N N . ALA A 1 293 ? 28.908 5.203 1.138 1.00 93.81 293 ALA A N 1
ATOM 2186 C CA . ALA A 1 293 ? 28.780 5.967 -0.099 1.00 93.81 293 ALA A CA 1
ATOM 2187 C C . ALA A 1 293 ? 27.310 6.243 -0.448 1.00 93.81 293 ALA A C 1
ATOM 2189 O O . ALA A 1 293 ? 26.984 7.339 -0.879 1.00 93.81 293 ALA A O 1
ATOM 2190 N N . ALA A 1 294 ? 26.421 5.272 -0.216 1.00 94.56 294 ALA A N 1
ATOM 2191 C CA . ALA A 1 294 ? 24.975 5.436 -0.359 1.00 94.56 294 ALA A CA 1
ATOM 2192 C C . ALA A 1 294 ? 24.215 4.448 0.535 1.00 94.56 294 ALA A C 1
ATOM 2194 O O . ALA A 1 294 ? 24.773 3.463 1.029 1.00 94.56 294 ALA A O 1
ATOM 2195 N N . VAL A 1 295 ? 22.921 4.698 0.714 1.00 93.56 295 VAL A N 1
ATOM 2196 C CA . VAL A 1 295 ? 21.983 3.772 1.349 1.00 93.56 295 VAL A CA 1
ATOM 2197 C C . VAL A 1 295 ? 20.868 3.503 0.350 1.00 93.56 295 VAL A C 1
ATOM 2199 O O . VAL A 1 295 ? 20.176 4.429 -0.053 1.00 93.56 295 VAL A O 1
ATOM 2202 N N . LEU A 1 296 ? 20.729 2.247 -0.066 1.00 84.81 296 LEU A N 1
ATOM 2203 C CA . LEU A 1 296 ? 19.660 1.817 -0.958 1.00 84.81 296 LEU A CA 1
ATOM 2204 C C . LEU A 1 296 ? 18.429 1.482 -0.130 1.00 84.81 296 LEU A C 1
ATOM 2206 O O . LEU A 1 296 ? 18.497 0.649 0.776 1.00 84.81 296 LEU A O 1
ATOM 2210 N N . GLU A 1 297 ? 17.309 2.093 -0.469 1.00 80.50 297 GLU A N 1
ATOM 2211 C CA . GLU A 1 297 ? 15.993 1.800 0.090 1.00 80.50 297 GLU A CA 1
ATOM 2212 C C . GLU A 1 297 ? 15.185 0.910 -0.859 1.00 80.50 297 GLU A C 1
ATOM 2214 O O . GLU A 1 297 ? 15.598 0.647 -1.991 1.00 80.50 297 GLU A O 1
ATOM 2219 N N . GLU A 1 298 ? 14.040 0.409 -0.395 1.00 74.00 298 GLU A N 1
ATOM 2220 C CA . GLU A 1 298 ? 13.176 -0.443 -1.212 1.00 74.00 298 GLU A CA 1
ATOM 2221 C C . GLU A 1 298 ? 12.816 0.242 -2.542 1.00 74.00 298 GLU A C 1
ATOM 2223 O O . GLU A 1 298 ? 12.377 1.389 -2.572 1.00 74.00 298 GLU A O 1
ATOM 2228 N N . GLY A 1 299 ? 13.018 -0.475 -3.650 1.00 65.12 299 GLY A N 1
ATOM 2229 C CA . GLY A 1 299 ? 12.786 0.041 -5.002 1.00 65.12 299 GLY A CA 1
ATOM 2230 C C . GLY A 1 299 ? 13.973 0.784 -5.619 1.00 65.12 299 GLY A C 1
ATOM 2231 O O . GLY A 1 299 ? 13.919 1.106 -6.800 1.00 65.12 299 GLY A O 1
ATOM 2232 N N . ASN A 1 300 ? 15.061 1.022 -4.878 1.00 87.38 300 ASN A N 1
ATOM 2233 C CA . ASN A 1 300 ? 16.292 1.545 -5.468 1.00 87.38 300 ASN A CA 1
ATOM 2234 C C . ASN A 1 300 ? 17.006 0.479 -6.305 1.00 87.38 300 ASN A C 1
ATOM 2236 O O . ASN A 1 300 ? 17.056 -0.699 -5.937 1.00 87.38 300 ASN A O 1
ATOM 2240 N N . ILE A 1 301 ? 17.600 0.924 -7.406 1.00 87.25 301 ILE A N 1
ATOM 2241 C CA . ILE A 1 301 ? 18.315 0.123 -8.392 1.00 87.25 301 ILE A CA 1
ATOM 2242 C C . ILE A 1 301 ? 19.751 0.632 -8.489 1.00 87.25 301 ILE A C 1
ATOM 2244 O O . ILE A 1 301 ? 19.995 1.839 -8.486 1.00 87.25 301 ILE A O 1
ATOM 2248 N N . VAL A 1 302 ? 20.696 -0.301 -8.587 1.00 94.94 302 VAL A N 1
ATOM 2249 C CA . VAL A 1 302 ? 22.109 -0.031 -8.884 1.00 94.94 302 VAL A CA 1
ATOM 2250 C C . VAL A 1 302 ? 22.603 -0.951 -9.994 1.00 94.94 302 VAL A C 1
ATOM 2252 O O . VAL A 1 302 ? 22.211 -2.118 -10.060 1.00 94.94 302 VAL A O 1
ATOM 2255 N N . ASP A 1 303 ? 23.500 -0.444 -10.836 1.00 96.00 303 ASP A N 1
ATOM 2256 C CA . ASP A 1 303 ? 24.150 -1.226 -11.890 1.00 96.00 303 ASP A CA 1
ATOM 2257 C C . ASP A 1 303 ? 25.492 -1.795 -11.411 1.00 96.00 303 ASP A C 1
ATOM 2259 O O . ASP A 1 303 ? 26.427 -1.064 -11.070 1.00 96.00 303 ASP A O 1
ATOM 2263 N N . VAL A 1 304 ? 25.586 -3.124 -11.376 1.00 96.88 304 VAL A N 1
ATOM 2264 C CA . VAL A 1 304 ? 26.767 -3.855 -10.914 1.00 96.88 304 VAL A CA 1
ATOM 2265 C C . VAL A 1 304 ? 27.720 -4.098 -12.081 1.00 96.88 304 VAL A C 1
ATOM 2267 O O . VAL A 1 304 ? 27.476 -4.929 -12.960 1.00 96.88 304 VAL A O 1
ATOM 2270 N N . THR A 1 305 ? 28.870 -3.429 -12.050 1.00 96.81 305 THR A N 1
ATOM 2271 C CA . THR A 1 305 ? 29.868 -3.421 -13.133 1.00 96.81 305 THR A CA 1
ATOM 2272 C C . THR A 1 305 ? 30.892 -4.556 -13.021 1.00 96.81 305 THR A C 1
ATOM 2274 O O . THR A 1 305 ? 31.482 -4.989 -14.023 1.00 96.81 305 THR A O 1
ATOM 2277 N N . ALA A 1 306 ? 31.088 -5.097 -11.817 1.00 96.00 306 ALA A N 1
ATOM 2278 C CA . ALA A 1 306 ? 31.914 -6.271 -11.554 1.00 96.00 306 ALA A CA 1
ATOM 2279 C C . ALA A 1 306 ? 31.397 -7.066 -10.350 1.00 96.00 306 ALA A C 1
ATOM 2281 O O . ALA A 1 306 ? 30.777 -6.516 -9.448 1.00 96.00 306 ALA A O 1
ATOM 2282 N N . VAL A 1 307 ? 31.678 -8.370 -10.323 1.00 95.75 307 VAL A N 1
ATOM 2283 C CA . VAL A 1 307 ? 31.266 -9.276 -9.243 1.00 95.75 307 VAL A CA 1
ATOM 2284 C C . VAL A 1 307 ? 32.493 -9.985 -8.685 1.00 95.75 307 VAL A C 1
ATOM 2286 O O . VAL A 1 307 ? 33.292 -10.540 -9.439 1.00 95.75 307 VAL A O 1
ATOM 2289 N N . ASN A 1 308 ? 32.627 -10.000 -7.360 1.00 90.88 308 ASN A N 1
ATOM 2290 C CA . ASN A 1 308 ? 33.626 -10.780 -6.638 1.00 90.88 308 ASN A CA 1
ATOM 2291 C C . ASN A 1 308 ? 32.95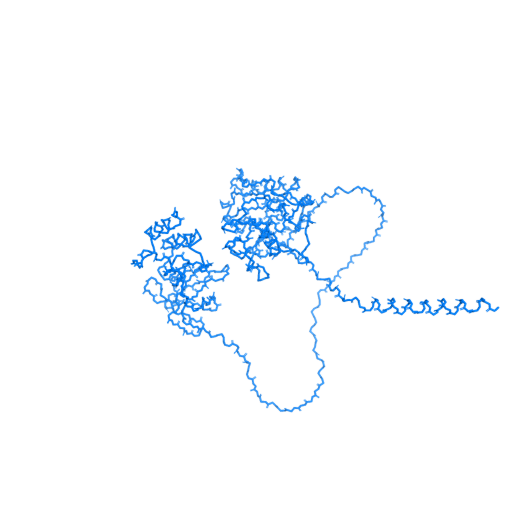8 -11.510 -5.464 1.00 90.88 308 ASN A C 1
ATOM 2293 O O . ASN A 1 308 ? 32.654 -10.917 -4.425 1.00 90.88 308 ASN A O 1
ATOM 2297 N N . GLY A 1 309 ? 32.694 -12.805 -5.649 1.00 89.56 309 GLY A N 1
ATOM 2298 C CA . GLY A 1 309 ? 31.930 -13.598 -4.692 1.00 89.56 309 GLY A CA 1
ATOM 2299 C C . GLY A 1 309 ? 30.534 -13.010 -4.492 1.00 89.56 309 GLY A C 1
ATOM 2300 O O . GLY A 1 309 ? 29.753 -12.941 -5.433 1.00 89.56 309 GLY A O 1
ATOM 2301 N N . ASN A 1 310 ? 30.239 -12.575 -3.268 1.00 91.38 310 ASN A N 1
ATOM 2302 C CA . ASN A 1 310 ? 28.963 -11.962 -2.887 1.00 91.38 310 ASN A CA 1
ATOM 2303 C C . ASN A 1 310 ? 28.978 -10.418 -2.937 1.00 91.38 310 ASN A C 1
ATOM 2305 O O . ASN A 1 310 ? 28.054 -9.774 -2.448 1.00 91.38 310 ASN A O 1
ATOM 2309 N N . MET A 1 311 ? 30.043 -9.808 -3.455 1.00 94.19 311 MET A N 1
ATOM 2310 C CA . MET A 1 311 ? 30.168 -8.354 -3.544 1.00 94.19 311 MET A CA 1
ATOM 2311 C C . MET A 1 311 ? 30.076 -7.902 -4.999 1.00 94.19 311 MET A C 1
ATOM 2313 O O . MET A 1 311 ? 30.761 -8.452 -5.862 1.00 94.19 311 MET A O 1
ATOM 2317 N N . GLY A 1 312 ? 29.262 -6.884 -5.248 1.00 96.75 312 GLY A N 1
ATOM 2318 C CA . GLY A 1 312 ? 29.189 -6.160 -6.509 1.00 96.75 312 GLY A CA 1
ATOM 2319 C C . GLY A 1 312 ? 29.959 -4.851 -6.424 1.00 96.75 312 GLY A C 1
ATOM 2320 O O . GLY A 1 312 ? 29.910 -4.174 -5.398 1.00 96.75 312 GLY A O 1
ATOM 2321 N N . GLU A 1 313 ? 30.675 -4.509 -7.489 1.00 97.94 313 GLU A N 1
ATOM 2322 C CA . GLU A 1 313 ? 31.207 -3.168 -7.733 1.00 97.94 313 GLU A CA 1
ATOM 2323 C C . GLU A 1 313 ? 30.120 -2.327 -8.405 1.00 97.94 313 GLU A C 1
ATOM 2325 O O . GLU A 1 313 ? 29.536 -2.763 -9.395 1.00 97.94 313 GLU A O 1
ATOM 2330 N N . VAL A 1 314 ? 29.854 -1.143 -7.863 1.00 97.81 314 VAL A N 1
ATOM 2331 C CA . VAL A 1 314 ? 28.901 -0.154 -8.393 1.00 97.81 314 VAL A CA 1
ATOM 2332 C C . VAL A 1 314 ? 29.592 1.208 -8.448 1.00 97.81 314 VAL A C 1
ATOM 2334 O O . VAL A 1 314 ? 30.570 1.430 -7.728 1.00 97.81 314 VAL A O 1
ATOM 2337 N N . ILE A 1 315 ? 29.115 2.118 -9.294 1.00 97.75 315 ILE A N 1
ATOM 2338 C CA . ILE A 1 315 ? 29.628 3.492 -9.363 1.00 97.75 315 ILE A CA 1
ATOM 2339 C C . ILE A 1 315 ? 28.602 4.419 -8.722 1.00 97.75 315 ILE A C 1
ATOM 2341 O O . ILE A 1 315 ? 27.487 4.491 -9.220 1.00 97.75 315 ILE A O 1
ATOM 2345 N N . ILE A 1 316 ? 28.984 5.106 -7.643 1.00 96.81 316 ILE A N 1
ATOM 2346 C CA . ILE A 1 316 ? 28.156 6.114 -6.964 1.00 96.81 316 ILE A CA 1
ATOM 2347 C C . ILE A 1 316 ? 28.909 7.446 -6.976 1.00 96.81 316 ILE A C 1
ATOM 2349 O O . ILE A 1 316 ? 30.078 7.471 -6.581 1.00 96.81 316 ILE A O 1
ATOM 2353 N N . ASP A 1 317 ? 28.280 8.528 -7.444 1.00 94.69 317 ASP A N 1
ATOM 2354 C CA . ASP A 1 317 ? 28.885 9.869 -7.576 1.00 94.69 317 ASP A CA 1
ATOM 2355 C C . ASP A 1 317 ? 30.281 9.833 -8.239 1.00 94.69 317 ASP A C 1
ATOM 2357 O O . ASP A 1 317 ? 31.271 10.383 -7.739 1.00 94.69 317 ASP A O 1
ATOM 2361 N N . GLY A 1 318 ? 30.394 9.069 -9.333 1.00 95.06 318 GLY A N 1
ATOM 2362 C CA . GLY A 1 318 ? 31.633 8.872 -10.095 1.00 95.06 318 GLY A CA 1
ATOM 2363 C C . GLY A 1 318 ? 32.714 8.024 -9.407 1.00 95.06 318 GLY A C 1
ATOM 2364 O O . GLY A 1 318 ? 33.813 7.873 -9.947 1.00 95.06 318 GLY A O 1
ATOM 2365 N N . LYS A 1 319 ? 32.445 7.450 -8.227 1.00 95.69 319 LYS A N 1
ATOM 2366 C CA . LYS A 1 319 ? 33.412 6.667 -7.442 1.00 95.69 319 LYS A CA 1
ATOM 2367 C C . LYS A 1 319 ? 33.049 5.193 -7.394 1.00 95.69 319 LYS A C 1
ATOM 2369 O O . LYS A 1 319 ? 31.889 4.817 -7.232 1.00 95.69 319 LYS A O 1
ATOM 2374 N N . LYS A 1 320 ? 34.078 4.345 -7.442 1.00 97.00 320 LYS A N 1
ATOM 2375 C CA . LYS A 1 320 ? 33.931 2.906 -7.220 1.00 97.00 320 LYS A CA 1
ATOM 2376 C C . LYS A 1 320 ? 33.503 2.625 -5.788 1.00 97.00 320 LYS A C 1
ATOM 2378 O O . LYS A 1 320 ? 34.134 3.067 -4.828 1.00 97.00 320 LYS A O 1
ATOM 2383 N N . CYS A 1 321 ? 32.436 1.856 -5.667 1.00 97.75 321 CYS A N 1
ATOM 2384 C CA . CYS A 1 321 ? 31.832 1.462 -4.411 1.00 97.75 321 CYS A CA 1
ATOM 2385 C C . CYS A 1 321 ? 31.488 -0.030 -4.447 1.00 97.75 321 CYS A C 1
ATOM 2387 O O . CYS A 1 321 ? 31.556 -0.684 -5.489 1.00 97.75 321 CYS A O 1
ATOM 2389 N N . ARG A 1 322 ? 31.151 -0.595 -3.289 1.00 97.31 322 ARG A N 1
ATOM 2390 C CA . ARG A 1 322 ? 30.866 -2.021 -3.130 1.00 97.31 322 ARG A CA 1
ATOM 2391 C C . ARG A 1 322 ? 29.528 -2.213 -2.443 1.00 97.31 322 ARG A C 1
ATOM 2393 O O . ARG A 1 322 ? 29.228 -1.536 -1.467 1.00 97.31 322 ARG A O 1
ATOM 2400 N N . VAL A 1 323 ? 28.760 -3.185 -2.910 1.00 96.12 323 VAL A N 1
ATOM 2401 C CA . VAL A 1 323 ? 27.465 -3.557 -2.335 1.00 96.12 323 VAL A CA 1
ATOM 2402 C C . VAL A 1 323 ? 27.353 -5.071 -2.243 1.00 96.12 323 VAL A C 1
ATOM 2404 O O . VAL A 1 323 ? 27.977 -5.798 -3.016 1.00 96.12 323 VAL A O 1
ATOM 2407 N N . LYS A 1 324 ? 26.596 -5.577 -1.273 1.00 94.62 324 LYS A N 1
ATOM 2408 C CA . LYS A 1 324 ? 26.470 -7.016 -1.048 1.00 94.62 324 LYS A CA 1
ATOM 2409 C C . LYS A 1 324 ? 25.291 -7.579 -1.837 1.00 94.62 324 LYS A C 1
ATOM 2411 O O . LYS A 1 324 ? 24.140 -7.240 -1.585 1.00 94.62 324 LYS A O 1
ATOM 2416 N N . LEU A 1 325 ? 25.572 -8.482 -2.768 1.00 91.69 325 LEU A N 1
ATOM 2417 C CA . LEU A 1 325 ? 24.589 -8.963 -3.741 1.00 91.69 325 LEU A CA 1
ATOM 2418 C C . LEU A 1 325 ? 23.575 -9.937 -3.145 1.00 91.69 325 LEU A C 1
ATOM 2420 O O . LEU A 1 325 ? 22.449 -9.984 -3.613 1.00 91.69 325 LEU A O 1
ATOM 2424 N N . SER A 1 326 ? 23.905 -10.638 -2.057 1.00 88.75 326 SER A N 1
ATOM 2425 C CA . SER A 1 326 ? 22.935 -11.448 -1.300 1.00 88.75 326 SER A CA 1
ATOM 2426 C C . SER A 1 326 ? 21.825 -10.620 -0.668 1.00 88.75 326 SER A C 1
ATOM 2428 O O . SER A 1 326 ? 20.848 -11.175 -0.176 1.00 88.75 326 SER A O 1
ATOM 2430 N N . GLU A 1 327 ? 22.031 -9.307 -0.579 1.00 86.44 327 GLU A N 1
ATOM 2431 C CA . GLU A 1 327 ? 21.051 -8.369 -0.056 1.00 86.44 327 GLU A CA 1
ATOM 2432 C C . GLU A 1 327 ? 20.293 -7.652 -1.177 1.00 86.44 327 GLU A C 1
ATOM 2434 O O . GLU A 1 327 ? 19.327 -6.943 -0.911 1.00 86.44 327 GLU A O 1
ATOM 2439 N N . LEU A 1 328 ? 20.641 -7.889 -2.431 1.00 83.62 328 LEU A N 1
ATOM 2440 C CA . LEU A 1 328 ? 19.904 -7.362 -3.562 1.00 83.62 328 LEU A CA 1
ATOM 2441 C C . LEU A 1 328 ? 19.297 -8.510 -4.356 1.00 83.62 328 LEU A C 1
ATOM 2443 O O . LEU A 1 328 ? 19.570 -9.686 -4.113 1.00 83.62 328 LEU A O 1
ATOM 2447 N N . VAL A 1 329 ? 18.443 -8.167 -5.305 1.00 81.56 329 VAL A N 1
ATOM 2448 C CA . VAL A 1 329 ? 17.892 -9.143 -6.231 1.00 81.56 329 VAL A CA 1
ATOM 2449 C C . VAL A 1 329 ? 18.199 -8.691 -7.644 1.00 81.56 329 VAL A C 1
ATOM 2451 O O . VAL A 1 329 ? 18.105 -7.512 -7.962 1.00 81.56 329 VAL A O 1
ATOM 2454 N N . PHE A 1 330 ? 18.639 -9.627 -8.474 1.00 84.00 330 PHE A N 1
ATOM 2455 C CA . PHE A 1 330 ? 19.017 -9.335 -9.847 1.00 84.00 330 PHE A CA 1
ATOM 2456 C C . PHE A 1 330 ? 17.777 -8.960 -10.665 1.00 84.00 330 PHE A C 1
ATOM 2458 O O . PHE A 1 330 ? 16.809 -9.721 -10.677 1.00 84.00 330 PHE A O 1
ATOM 2465 N N . ALA A 1 331 ? 17.812 -7.810 -11.342 1.00 72.94 331 ALA A N 1
ATOM 2466 C CA . ALA A 1 331 ? 16.703 -7.296 -12.149 1.00 72.94 331 ALA A CA 1
ATOM 2467 C C . ALA A 1 331 ? 16.460 -8.134 -13.414 1.00 72.94 331 ALA A C 1
ATOM 2469 O O . ALA A 1 331 ? 15.365 -8.123 -13.970 1.00 72.94 331 ALA A O 1
ATOM 2470 N N . GLY A 1 332 ? 17.453 -8.924 -13.827 1.00 75.38 332 GLY A N 1
ATOM 2471 C CA . GLY A 1 332 ? 17.369 -9.768 -15.006 1.00 75.38 332 GLY A CA 1
ATOM 2472 C C . GLY A 1 332 ? 18.095 -9.151 -16.193 1.00 75.38 332 GLY A C 1
ATOM 2473 O O . GLY A 1 332 ? 19.046 -8.389 -16.043 1.00 75.38 332 GLY A O 1
ATOM 2474 N N . LYS A 1 333 ? 17.688 -9.567 -17.388 1.00 77.31 333 LYS A N 1
ATOM 2475 C CA . LYS A 1 333 ? 18.251 -9.064 -18.639 1.00 77.31 333 LYS A CA 1
ATOM 2476 C C . LYS A 1 333 ? 17.535 -7.770 -19.024 1.00 77.31 333 LYS A C 1
ATOM 2478 O O . LYS A 1 333 ? 16.325 -7.695 -18.830 1.00 77.31 333 LYS A O 1
ATOM 2483 N N . GLU A 1 334 ? 18.269 -6.824 -19.605 1.00 76.50 334 GLU A N 1
ATOM 2484 C CA . GLU A 1 334 ? 17.675 -5.634 -20.225 1.00 76.50 334 GLU A CA 1
ATOM 2485 C C . GLU A 1 334 ? 16.594 -6.056 -21.233 1.00 76.50 334 GLU A C 1
ATOM 2487 O O . GLU A 1 334 ? 16.755 -7.036 -21.973 1.00 76.50 334 GLU A O 1
ATOM 2492 N N . LEU A 1 335 ? 15.474 -5.339 -21.195 1.00 72.38 335 LEU A N 1
ATOM 2493 C CA . LEU A 1 335 ? 14.315 -5.539 -22.054 1.00 72.38 335 LEU A CA 1
ATOM 2494 C C . LEU A 1 335 ? 14.268 -4.444 -23.124 1.00 72.38 335 LEU A C 1
ATOM 2496 O O . LEU A 1 335 ? 14.571 -3.285 -22.844 1.00 72.38 335 LEU A O 1
ATOM 2500 N N . ASP A 1 336 ? 13.833 -4.808 -24.328 1.00 81.94 336 ASP A N 1
ATOM 2501 C CA . ASP A 1 336 ? 13.506 -3.848 -25.384 1.00 81.94 336 ASP A CA 1
ATOM 2502 C C . ASP A 1 336 ? 12.067 -3.361 -25.165 1.00 81.94 336 ASP A C 1
ATOM 2504 O O . ASP A 1 336 ? 11.110 -3.983 -25.634 1.00 81.94 336 ASP A O 1
ATOM 2508 N N . LEU A 1 337 ? 11.911 -2.294 -24.380 1.00 74.81 337 LEU A N 1
ATOM 2509 C CA . LEU A 1 337 ? 10.606 -1.708 -24.073 1.00 74.81 337 LEU A CA 1
ATOM 2510 C C . LEU A 1 337 ? 10.118 -0.795 -25.200 1.00 74.81 337 LEU A C 1
ATOM 2512 O O . LEU A 1 337 ? 10.907 -0.179 -25.921 1.00 74.81 337 LEU A O 1
ATOM 2516 N N . VAL A 1 338 ? 8.796 -0.705 -25.351 1.00 84.31 338 VAL A N 1
ATOM 2517 C CA . VAL A 1 338 ? 8.179 0.230 -26.295 1.00 84.31 338 VAL A CA 1
ATOM 2518 C C . VAL A 1 338 ? 8.293 1.643 -25.727 1.00 84.31 338 VAL A C 1
ATOM 2520 O O . VAL A 1 338 ? 8.048 1.866 -24.545 1.00 84.31 338 VAL A O 1
ATOM 2523 N N . LEU A 1 339 ? 8.654 2.610 -26.577 1.00 85.25 339 LEU A N 1
ATOM 2524 C CA . LEU A 1 339 ? 8.801 4.005 -26.164 1.00 85.25 339 LEU A CA 1
ATOM 2525 C C . LEU A 1 339 ? 7.516 4.516 -25.493 1.00 85.25 339 LEU A C 1
ATOM 2527 O O . LEU A 1 339 ? 6.452 4.500 -26.112 1.00 85.25 339 LEU A O 1
ATOM 2531 N N . GLY A 1 340 ? 7.661 4.958 -24.243 1.00 69.75 340 GLY A N 1
ATOM 2532 C CA . GLY A 1 340 ? 6.653 5.453 -23.305 1.00 69.75 340 GLY A CA 1
ATOM 2533 C C . GLY A 1 340 ? 5.688 4.433 -22.697 1.00 69.75 340 GLY A C 1
ATOM 2534 O O . GLY A 1 340 ? 4.783 4.854 -21.980 1.00 69.75 340 GLY A O 1
ATOM 2535 N N . ASP A 1 341 ? 5.902 3.136 -22.928 1.00 74.38 341 ASP A N 1
ATOM 2536 C CA . ASP A 1 341 ? 5.372 2.026 -22.120 1.00 74.38 341 ASP A CA 1
ATOM 2537 C C . ASP A 1 341 ? 6.499 1.546 -21.191 1.00 74.38 341 ASP A C 1
ATOM 2539 O O . ASP A 1 341 ? 7.256 0.615 -21.474 1.00 74.38 341 ASP A O 1
ATOM 2543 N N . ILE A 1 342 ? 6.686 2.296 -20.112 1.00 74.00 342 ILE A N 1
ATOM 2544 C CA . ILE A 1 342 ? 7.796 2.146 -19.176 1.00 74.00 342 ILE A CA 1
ATOM 2545 C C . ILE A 1 342 ? 7.551 0.926 -18.298 1.00 74.00 342 ILE A C 1
ATOM 2547 O O . ILE A 1 342 ? 8.474 0.166 -18.034 1.00 74.00 342 ILE A O 1
ATOM 2551 N N . ASN A 1 343 ? 6.317 0.698 -17.849 1.00 63.66 343 ASN A N 1
ATOM 2552 C C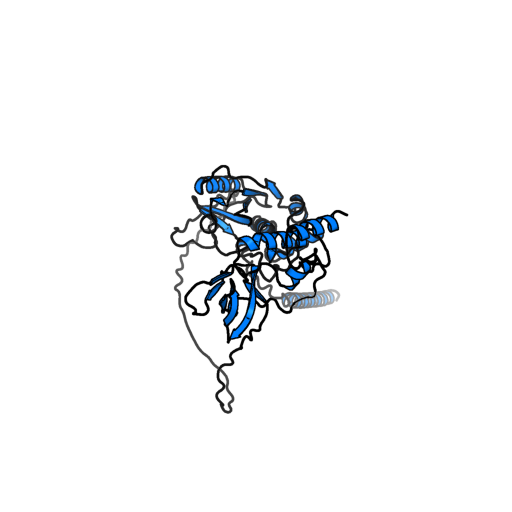A . ASN A 1 343 ? 6.013 -0.448 -16.991 1.00 63.66 343 ASN A CA 1
ATOM 2553 C C . ASN A 1 343 ? 5.838 -1.776 -17.766 1.00 63.66 343 ASN A C 1
ATOM 2555 O O . ASN A 1 343 ? 5.622 -2.814 -17.128 1.00 63.66 343 ASN A O 1
ATOM 2559 N N . ASN A 1 344 ? 5.968 -1.749 -19.101 1.00 61.28 344 ASN A N 1
ATOM 2560 C CA . ASN A 1 344 ? 5.817 -2.881 -20.014 1.00 61.28 344 ASN A CA 1
ATOM 2561 C C . ASN A 1 344 ? 4.431 -3.545 -19.922 1.00 61.28 344 ASN A C 1
ATOM 2563 O O . ASN A 1 344 ? 4.315 -4.778 -19.941 1.00 61.28 344 ASN A O 1
ATOM 2567 N N . ASP A 1 345 ? 3.380 -2.740 -19.756 1.00 57.91 345 ASP A N 1
ATOM 2568 C CA . ASP A 1 345 ? 1.990 -3.197 -19.697 1.00 57.91 345 ASP A CA 1
ATOM 2569 C C . ASP A 1 345 ? 1.300 -3.236 -21.072 1.00 57.91 345 ASP A C 1
ATOM 2571 O O . ASP A 1 345 ? 0.169 -3.722 -21.194 1.00 57.91 345 ASP A O 1
ATOM 2575 N N . GLY A 1 346 ? 2.008 -2.820 -22.124 1.00 61.31 346 GLY A N 1
ATOM 2576 C CA . GLY A 1 346 ? 1.534 -2.792 -23.500 1.00 61.31 346 GLY A CA 1
ATOM 2577 C C . GLY A 1 346 ? 0.755 -1.529 -23.855 1.00 61.31 346 GLY A C 1
ATOM 2578 O O . GLY A 1 346 ? 0.179 -1.468 -24.948 1.00 61.31 346 GLY A O 1
ATOM 2579 N N . ALA A 1 347 ? 0.693 -0.537 -22.966 1.00 56.94 347 ALA A N 1
ATOM 2580 C CA . ALA A 1 347 ? -0.003 0.714 -23.197 1.00 56.94 347 ALA A CA 1
ATOM 2581 C C . ALA A 1 347 ? 0.875 1.920 -22.846 1.00 56.94 347 ALA A C 1
ATOM 2583 O O . ALA A 1 347 ? 1.542 1.955 -21.832 1.00 56.94 347 ALA A O 1
ATOM 2584 N N . PHE A 1 348 ? 0.788 2.966 -23.664 1.00 67.50 348 PHE A N 1
ATOM 2585 C CA . PHE A 1 348 ? 1.356 4.283 -23.375 1.00 67.50 348 PHE A CA 1
ATOM 2586 C C . PHE A 1 348 ? 0.287 5.100 -22.635 1.00 67.50 348 PHE A C 1
ATOM 2588 O O . PHE A 1 348 ? -0.675 5.571 -23.253 1.00 67.50 348 PHE A O 1
ATOM 2595 N N . ASN A 1 349 ? 0.373 5.194 -21.309 1.00 58.62 349 ASN A N 1
ATOM 2596 C CA . ASN A 1 349 ? -0.672 5.743 -20.455 1.00 58.62 349 ASN A CA 1
ATOM 2597 C C . ASN A 1 349 ? -0.170 6.508 -19.201 1.00 58.62 349 ASN A C 1
ATOM 2599 O O . ASN A 1 349 ? 1.001 6.791 -18.977 1.00 58.62 349 ASN A O 1
ATOM 2603 N N . THR A 1 350 ? -1.103 6.890 -18.329 1.00 51.94 350 THR A N 1
ATOM 2604 C CA . THR A 1 350 ? -0.796 7.721 -17.156 1.00 51.94 350 THR A CA 1
ATOM 2605 C C . THR A 1 350 ? 0.032 7.029 -16.063 1.00 51.94 350 THR A C 1
ATOM 2607 O O . THR A 1 350 ? 0.483 7.723 -15.151 1.00 51.94 350 THR A O 1
ATOM 2610 N N . TYR A 1 351 ? 0.273 5.713 -16.118 1.00 51.72 351 TYR A N 1
ATOM 2611 C CA . TYR A 1 351 ? 1.214 5.051 -15.204 1.00 51.72 351 TYR A CA 1
ATOM 2612 C C . TYR A 1 351 ? 2.649 5.298 -15.596 1.00 51.72 351 TYR A C 1
ATOM 2614 O O . TYR A 1 351 ? 3.465 5.561 -14.718 1.00 51.72 351 TYR A O 1
ATOM 2622 N N . ASP A 1 352 ? 2.958 5.219 -16.886 1.00 68.31 352 ASP A N 1
ATOM 2623 C CA . ASP A 1 352 ? 4.304 5.483 -17.372 1.00 68.31 352 ASP A CA 1
ATOM 2624 C C . ASP A 1 352 ? 4.649 6.938 -17.069 1.00 68.31 352 ASP A C 1
ATOM 2626 O O . ASP A 1 352 ? 5.697 7.223 -16.501 1.00 68.31 352 ASP A O 1
ATOM 2630 N N . LEU A 1 353 ? 3.693 7.853 -17.262 1.00 69.06 353 LEU A N 1
ATOM 2631 C CA . LEU A 1 353 ? 3.831 9.241 -16.824 1.00 69.06 353 LEU A CA 1
ATOM 2632 C C . LEU A 1 353 ? 4.140 9.369 -15.319 1.00 69.06 353 LEU A C 1
ATOM 2634 O O . LEU A 1 353 ? 4.947 10.209 -14.918 1.00 69.06 353 LEU A O 1
ATOM 2638 N N . ALA A 1 354 ? 3.520 8.544 -14.470 1.00 57.59 354 ALA A N 1
ATOM 2639 C CA . ALA A 1 354 ? 3.815 8.532 -13.038 1.00 57.59 354 ALA A CA 1
ATOM 2640 C C . ALA A 1 354 ? 5.227 7.995 -12.741 1.00 57.59 354 ALA A C 1
ATOM 2642 O O . ALA A 1 354 ? 5.878 8.505 -11.828 1.00 57.59 354 ALA A O 1
ATOM 2643 N N . LEU A 1 355 ? 5.717 7.024 -13.518 1.00 60.34 355 LEU A N 1
ATOM 2644 C CA . LEU A 1 355 ? 7.090 6.520 -13.432 1.00 60.34 355 LEU A CA 1
ATOM 2645 C C . LEU A 1 355 ? 8.117 7.566 -13.888 1.00 60.34 355 LEU A C 1
ATOM 2647 O O . LEU A 1 355 ? 9.127 7.735 -13.207 1.00 60.34 355 LEU A O 1
ATOM 2651 N N . ILE A 1 356 ? 7.830 8.330 -14.950 1.00 76.06 356 ILE A N 1
ATOM 2652 C CA . ILE A 1 356 ? 8.649 9.482 -15.373 1.00 76.06 356 ILE A CA 1
ATOM 2653 C C . ILE A 1 356 ? 8.737 10.503 -14.240 1.00 76.06 356 ILE A C 1
ATOM 2655 O O . ILE A 1 356 ? 9.828 10.921 -13.856 1.00 76.06 356 ILE A O 1
ATOM 2659 N N . ASN A 1 357 ? 7.596 10.879 -13.660 1.00 66.81 357 ASN A N 1
ATOM 2660 C CA . ASN A 1 357 ? 7.558 11.875 -12.595 1.00 66.81 357 ASN A CA 1
ATOM 2661 C C . ASN A 1 357 ? 8.278 11.397 -11.319 1.00 66.81 357 ASN A C 1
ATOM 2663 O O . ASN A 1 357 ? 9.035 12.159 -10.718 1.00 66.81 357 ASN A O 1
ATOM 2667 N N . GLU A 1 358 ? 8.097 10.133 -10.920 1.00 73.75 358 GLU A N 1
ATOM 2668 C CA . GLU A 1 358 ? 8.823 9.555 -9.782 1.00 73.75 358 GLU A CA 1
ATOM 2669 C C . GLU A 1 358 ? 10.333 9.515 -10.047 1.00 73.75 358 GLU A C 1
ATOM 2671 O O . GLU A 1 358 ? 11.119 9.872 -9.167 1.00 73.75 358 GLU A O 1
ATOM 2676 N N . TYR A 1 359 ? 10.746 9.167 -11.269 1.00 78.25 359 TYR A N 1
ATOM 2677 C CA . TYR A 1 359 ? 12.147 9.204 -11.674 1.00 78.25 359 TYR A CA 1
ATOM 2678 C C . TYR A 1 359 ? 12.727 10.621 -11.580 1.00 78.25 359 TYR A C 1
ATOM 2680 O O . TYR A 1 359 ? 13.738 10.812 -10.900 1.00 78.25 359 TYR A O 1
ATOM 2688 N N . ILE A 1 360 ? 12.061 11.631 -12.154 1.00 78.38 360 ILE A N 1
ATOM 2689 C CA . ILE A 1 360 ? 12.497 13.038 -12.109 1.00 78.38 360 ILE A CA 1
ATOM 2690 C C . ILE A 1 360 ? 12.650 13.524 -10.662 1.00 78.38 360 ILE A C 1
ATOM 2692 O O . ILE A 1 360 ? 13.700 14.069 -10.311 1.00 78.38 360 ILE A O 1
ATOM 2696 N N . ILE A 1 361 ? 11.650 13.282 -9.805 1.00 74.62 361 ILE A N 1
ATOM 2697 C CA . ILE A 1 361 ? 11.689 13.658 -8.383 1.00 74.62 361 ILE A CA 1
ATOM 2698 C C . ILE A 1 361 ? 12.842 12.943 -7.672 1.00 74.62 361 ILE A C 1
ATOM 2700 O O . ILE A 1 361 ? 13.573 13.565 -6.891 1.00 74.62 361 ILE A O 1
ATOM 2704 N N . SER A 1 362 ? 13.043 11.654 -7.964 1.00 73.38 362 SER A N 1
ATOM 2705 C CA . SER A 1 362 ? 14.071 10.837 -7.321 1.00 73.38 362 SER A CA 1
ATOM 2706 C C . SER A 1 362 ? 15.494 11.352 -7.568 1.00 73.38 362 SER A C 1
ATOM 2708 O O . SER A 1 362 ? 16.320 11.289 -6.658 1.00 73.38 362 SER A O 1
ATOM 2710 N N . ARG A 1 363 ? 15.770 11.958 -8.731 1.00 81.56 363 ARG A N 1
ATOM 2711 C CA . ARG A 1 363 ? 17.107 12.480 -9.073 1.00 81.56 363 ARG A CA 1
ATOM 2712 C C . ARG A 1 363 ? 17.589 13.615 -8.171 1.00 81.56 363 ARG A C 1
ATOM 2714 O O . ARG A 1 363 ? 18.787 13.800 -8.024 1.00 81.56 363 ARG A O 1
ATOM 2721 N N . SER A 1 364 ? 16.682 14.374 -7.556 1.00 78.62 364 SER A N 1
ATOM 2722 C CA . SER A 1 364 ? 17.062 15.426 -6.599 1.00 78.62 364 SER A CA 1
ATOM 2723 C C . SER A 1 364 ? 17.406 14.900 -5.200 1.00 78.62 364 SER A C 1
ATOM 2725 O O . SER A 1 364 ? 17.991 15.628 -4.399 1.00 78.62 364 SER A O 1
ATOM 2727 N N . ARG A 1 365 ? 17.015 13.656 -4.887 1.00 81.69 365 ARG A N 1
ATOM 2728 C CA . ARG A 1 365 ? 17.132 13.053 -3.547 1.00 81.69 365 ARG A CA 1
ATOM 2729 C C . ARG A 1 365 ? 18.101 11.870 -3.495 1.00 81.69 365 ARG A C 1
ATOM 2731 O O . ARG A 1 365 ? 18.582 11.549 -2.412 1.00 81.69 365 ARG A O 1
ATOM 2738 N N . LEU A 1 366 ? 18.365 11.218 -4.626 1.00 82.88 366 LEU A N 1
ATOM 2739 C CA . LEU A 1 366 ? 19.261 10.068 -4.729 1.00 82.88 366 LEU A CA 1
ATOM 2740 C C . LEU A 1 366 ? 20.644 10.492 -5.248 1.00 82.88 366 LEU A C 1
ATOM 2742 O O . LEU A 1 366 ? 20.722 11.396 -6.080 1.00 82.88 366 LEU A O 1
ATOM 2746 N N . PRO A 1 367 ? 21.730 9.850 -4.780 1.00 92.69 367 PRO A N 1
ATOM 2747 C CA . PRO A 1 367 ? 23.061 10.072 -5.334 1.00 92.69 367 PRO A CA 1
ATOM 2748 C C . PRO A 1 367 ? 23.158 9.529 -6.766 1.00 92.69 367 PRO A C 1
ATOM 2750 O O . PRO A 1 367 ? 22.427 8.609 -7.149 1.00 92.69 367 PRO A O 1
ATOM 2753 N N . GLU A 1 368 ? 24.089 10.067 -7.553 1.00 93.38 368 GLU A N 1
ATOM 2754 C CA . GLU A 1 368 ? 24.331 9.598 -8.917 1.00 93.38 368 GLU A CA 1
ATOM 2755 C C . GLU A 1 368 ? 24.727 8.114 -8.880 1.00 93.38 368 GLU A C 1
ATOM 2757 O O . GLU A 1 368 ? 25.547 7.702 -8.060 1.00 93.38 368 GLU A O 1
ATOM 2762 N N . GLY A 1 369 ? 24.137 7.298 -9.757 1.00 91.25 369 GLY A N 1
ATOM 2763 C CA . GLY A 1 369 ? 24.342 5.845 -9.776 1.00 91.25 369 GLY A CA 1
ATOM 2764 C C . GLY A 1 369 ? 23.314 5.034 -8.977 1.00 91.25 369 GLY A C 1
ATOM 2765 O O . GLY A 1 369 ? 23.343 3.804 -9.048 1.00 91.25 369 GLY A O 1
ATOM 2766 N N . VAL A 1 370 ? 22.382 5.690 -8.270 1.00 92.88 370 VAL A N 1
ATOM 2767 C CA . VAL A 1 370 ? 21.174 5.059 -7.710 1.00 92.88 370 VAL A CA 1
ATOM 2768 C C . VAL A 1 370 ? 19.945 5.538 -8.475 1.00 92.88 370 VAL A C 1
ATOM 2770 O O . VAL A 1 370 ? 19.725 6.735 -8.628 1.00 92.88 370 VAL A O 1
ATOM 2773 N N . SER A 1 371 ? 19.125 4.595 -8.931 1.00 87.62 371 SER A N 1
ATOM 2774 C CA . SER A 1 371 ? 17.924 4.868 -9.724 1.00 87.62 371 SER A CA 1
ATOM 2775 C C . SER A 1 371 ? 16.668 4.275 -9.082 1.00 87.62 371 SER A C 1
ATOM 2777 O O . SER A 1 371 ? 16.753 3.428 -8.195 1.00 87.62 371 SER A O 1
ATOM 2779 N N . VAL A 1 372 ? 15.494 4.705 -9.541 1.00 79.50 372 VAL A N 1
ATOM 2780 C CA . VAL A 1 372 ? 14.194 4.051 -9.279 1.00 79.50 372 VAL A CA 1
ATOM 2781 C C . VAL A 1 372 ? 13.633 3.335 -10.513 1.00 79.50 372 VAL A C 1
ATOM 2783 O O . VAL A 1 372 ? 12.633 2.634 -10.397 1.00 79.50 372 VAL A O 1
ATOM 2786 N N . LEU A 1 373 ? 14.289 3.495 -11.668 1.00 80.38 373 LEU A N 1
ATOM 2787 C CA . LEU A 1 373 ? 13.994 2.824 -12.935 1.00 80.38 373 LEU A CA 1
ATOM 2788 C C . LEU A 1 373 ? 15.237 2.088 -13.456 1.00 80.38 373 LEU A C 1
ATOM 2790 O O . LEU A 1 373 ? 16.368 2.545 -13.272 1.00 80.38 373 LEU A O 1
ATOM 2794 N N . THR A 1 374 ? 15.025 0.956 -14.110 1.00 84.94 374 THR A N 1
ATOM 2795 C CA . THR A 1 374 ? 16.040 0.234 -14.886 1.00 84.94 374 THR A CA 1
ATOM 2796 C C . THR A 1 374 ? 16.455 1.030 -16.122 1.00 84.94 374 THR A C 1
ATOM 2798 O O . THR A 1 374 ? 15.744 1.929 -16.571 1.00 84.94 374 THR A O 1
ATOM 2801 N N . LYS A 1 375 ? 17.583 0.678 -16.740 1.00 88.44 375 LYS A N 1
ATOM 2802 C CA . LYS A 1 375 ? 18.033 1.287 -18.003 1.00 88.44 375 LYS A CA 1
ATOM 2803 C C . LYS A 1 375 ? 17.006 1.157 -19.121 1.00 88.44 375 LYS A C 1
ATOM 2805 O O . LYS A 1 375 ? 16.810 2.109 -19.870 1.00 88.44 375 LYS A O 1
ATOM 2810 N N . SER A 1 376 ? 16.344 0.006 -19.220 1.00 81.75 376 SER A N 1
ATOM 2811 C CA . SER A 1 376 ? 15.277 -0.227 -20.197 1.00 81.75 376 SER A CA 1
ATOM 2812 C C . SER A 1 376 ? 14.081 0.698 -19.967 1.00 81.75 376 SER A C 1
ATOM 2814 O O . SER A 1 376 ? 13.559 1.276 -20.914 1.00 81.75 376 SER A O 1
ATOM 2816 N N . GLU A 1 377 ? 13.682 0.878 -18.707 1.00 84.50 377 GLU A N 1
ATOM 2817 C CA . GLU A 1 377 ? 12.603 1.791 -18.310 1.00 84.50 377 GLU A CA 1
ATOM 2818 C C . GLU A 1 377 ? 12.983 3.260 -18.557 1.00 84.50 377 GLU A C 1
ATOM 2820 O O . GLU A 1 377 ? 12.164 4.029 -19.049 1.00 84.50 377 GLU A O 1
ATOM 2825 N N . ILE A 1 378 ? 14.235 3.646 -18.290 1.00 88.69 378 ILE A N 1
ATOM 2826 C CA . ILE A 1 378 ? 14.757 4.985 -18.604 1.00 88.69 378 ILE A CA 1
ATOM 2827 C C . ILE A 1 378 ? 14.749 5.217 -20.119 1.00 88.69 378 ILE A C 1
ATOM 2829 O O . ILE A 1 378 ? 14.288 6.256 -20.569 1.00 88.69 378 ILE A O 1
ATOM 2833 N N . ALA A 1 379 ? 15.195 4.250 -20.922 1.00 89.69 379 ALA A N 1
ATOM 2834 C CA . ALA A 1 379 ? 15.166 4.372 -22.379 1.00 89.69 379 ALA A CA 1
ATOM 2835 C C . ALA A 1 379 ? 13.734 4.491 -22.929 1.00 89.69 379 ALA A C 1
ATOM 2837 O O . ALA A 1 379 ? 13.498 5.243 -23.869 1.00 89.69 379 ALA A O 1
ATOM 2838 N N . ALA A 1 380 ? 12.766 3.787 -22.333 1.00 82.12 380 ALA A N 1
ATOM 2839 C CA . ALA A 1 380 ? 11.355 3.950 -22.675 1.00 82.12 380 ALA A CA 1
ATOM 2840 C C . ALA A 1 380 ? 10.792 5.309 -22.228 1.00 82.12 380 ALA A C 1
ATOM 2842 O O . ALA A 1 380 ? 9.876 5.823 -22.865 1.00 82.12 380 ALA A O 1
ATOM 2843 N N . ALA A 1 381 ? 11.318 5.892 -21.151 1.00 84.69 381 ALA A N 1
ATOM 2844 C CA . ALA A 1 381 ? 10.884 7.180 -20.624 1.00 84.69 381 ALA A CA 1
ATOM 2845 C C . ALA A 1 381 ? 11.347 8.389 -21.460 1.00 84.69 381 ALA A C 1
ATOM 2847 O O . ALA A 1 381 ? 10.691 9.429 -21.397 1.00 84.69 381 ALA A O 1
ATOM 2848 N N . ASP A 1 382 ? 12.440 8.261 -22.223 1.00 93.06 382 ASP A N 1
ATOM 2849 C CA . ASP A 1 382 ? 13.036 9.322 -23.060 1.00 93.06 382 ASP A CA 1
ATOM 2850 C C . ASP A 1 382 ? 12.249 9.509 -24.365 1.00 93.06 382 ASP A C 1
ATOM 2852 O O . ASP A 1 382 ? 12.653 9.100 -25.455 1.00 93.06 382 ASP A O 1
ATOM 2856 N N . ILE A 1 383 ? 11.056 10.084 -24.249 1.00 88.62 383 ILE A N 1
ATOM 2857 C CA . ILE A 1 383 ? 10.128 10.263 -25.371 1.00 88.62 383 ILE A CA 1
ATOM 2858 C C . ILE A 1 383 ? 10.622 11.341 -26.334 1.00 88.62 383 ILE A C 1
ATOM 2860 O O . ILE A 1 383 ? 10.313 11.290 -27.529 1.00 88.62 383 ILE A O 1
ATOM 2864 N N . SER A 1 384 ? 11.358 12.325 -25.825 1.00 90.44 384 SER A N 1
ATOM 2865 C CA . SER A 1 384 ? 11.964 13.379 -26.630 1.00 90.44 384 SER A CA 1
ATOM 2866 C C . SER A 1 384 ? 13.140 12.864 -27.474 1.00 90.44 384 SER A C 1
ATOM 2868 O O . SER A 1 384 ? 13.373 13.381 -28.572 1.00 90.44 384 SER A O 1
ATOM 2870 N N . GLY A 1 385 ? 13.817 11.806 -27.015 1.00 91.62 385 GLY A N 1
ATOM 2871 C CA . GLY A 1 385 ? 14.976 11.195 -27.656 1.00 91.62 385 GLY A CA 1
ATOM 2872 C C . GLY A 1 385 ? 16.251 12.025 -27.507 1.00 91.62 385 GLY A C 1
ATOM 2873 O O . GLY A 1 385 ? 17.149 11.910 -28.349 1.00 91.62 385 GLY A O 1
ATOM 2874 N N . ASP A 1 386 ? 16.319 12.902 -26.504 1.00 91.19 386 ASP A N 1
ATOM 2875 C CA . ASP A 1 386 ? 17.461 13.790 -26.271 1.00 91.19 386 ASP A CA 1
ATOM 2876 C C . ASP A 1 386 ? 18.493 13.213 -25.283 1.00 91.19 386 ASP A C 1
ATOM 2878 O O . ASP A 1 386 ? 19.575 13.783 -25.098 1.00 91.19 386 ASP A O 1
ATOM 2882 N N . GLY A 1 387 ? 18.209 12.031 -24.727 1.00 88.25 387 GLY A N 1
ATOM 2883 C CA . GLY A 1 387 ? 19.059 11.320 -23.783 1.00 88.25 387 GLY A CA 1
ATOM 2884 C C . GLY A 1 387 ? 18.882 11.760 -22.330 1.00 88.25 387 GLY A C 1
ATOM 2885 O O . GLY A 1 387 ? 19.620 11.275 -21.464 1.00 88.25 387 GLY A O 1
ATOM 2886 N N . LEU A 1 388 ? 17.946 12.665 -22.039 1.00 88.44 388 LEU A N 1
ATOM 2887 C CA . LEU A 1 388 ? 17.584 13.108 -20.700 1.00 88.44 388 LEU A CA 1
ATOM 2888 C C . LEU A 1 388 ? 16.120 12.757 -20.425 1.00 88.44 388 LEU A C 1
ATOM 2890 O O . LEU A 1 388 ? 15.299 12.730 -21.319 1.00 88.44 388 LEU A O 1
ATOM 2894 N N . ILE A 1 389 ? 15.802 12.477 -19.157 1.00 85.38 389 ILE A N 1
ATOM 2895 C CA . ILE A 1 389 ? 14.405 12.379 -18.710 1.00 85.38 389 ILE A CA 1
ATOM 2896 C C . ILE A 1 389 ? 14.072 13.662 -17.973 1.00 85.38 389 ILE A C 1
ATOM 2898 O O . ILE A 1 389 ? 14.584 13.867 -16.867 1.00 85.38 389 ILE A O 1
ATOM 2902 N N . ASP A 1 390 ? 13.268 14.540 -18.551 1.00 85.12 390 ASP A N 1
ATOM 2903 C CA . ASP A 1 390 ? 12.885 15.808 -17.937 1.00 85.12 390 ASP A CA 1
ATOM 2904 C C . ASP A 1 390 ? 11.460 16.269 -18.295 1.00 85.12 390 ASP A C 1
ATOM 2906 O O . ASP A 1 390 ? 10.609 15.492 -18.735 1.00 85.12 390 ASP A O 1
ATOM 2910 N N . ASP A 1 391 ? 11.154 17.535 -18.000 1.00 83.56 391 ASP A N 1
ATOM 2911 C CA . ASP A 1 391 ? 9.830 18.111 -18.234 1.00 83.56 391 ASP A CA 1
ATOM 2912 C C . ASP A 1 391 ? 9.437 18.073 -19.725 1.00 83.56 391 ASP A C 1
ATOM 2914 O O . ASP A 1 391 ? 8.247 18.076 -20.048 1.00 83.56 391 ASP A O 1
ATOM 2918 N N . THR A 1 392 ? 10.408 17.995 -20.639 1.00 85.25 392 THR A N 1
ATOM 2919 C CA . THR A 1 392 ? 10.185 17.827 -22.079 1.00 85.25 392 THR A CA 1
ATOM 2920 C C . THR A 1 392 ? 9.508 16.492 -22.368 1.00 85.25 392 THR A C 1
ATOM 2922 O O . THR A 1 392 ? 8.506 16.468 -23.088 1.00 85.25 392 THR A O 1
ATOM 2925 N N . ASP A 1 393 ? 9.978 15.397 -21.764 1.00 87.62 393 ASP A N 1
ATOM 2926 C CA . ASP A 1 393 ? 9.370 14.072 -21.922 1.00 87.62 393 ASP A CA 1
ATOM 2927 C C . ASP A 1 393 ? 7.977 14.033 -21.317 1.00 87.62 393 ASP A C 1
ATOM 2929 O O . ASP A 1 393 ? 7.060 13.503 -21.934 1.00 87.62 393 ASP A O 1
ATOM 2933 N N . VAL A 1 394 ? 7.781 14.671 -20.158 1.00 77.12 394 VAL A N 1
ATOM 2934 C CA . VAL A 1 394 ? 6.464 14.812 -19.517 1.00 77.12 394 VAL A CA 1
ATOM 2935 C C . VAL A 1 394 ? 5.480 15.541 -20.435 1.00 77.12 394 VAL A C 1
ATOM 2937 O O . VAL A 1 394 ? 4.345 15.094 -20.617 1.00 77.12 394 VAL A O 1
ATOM 2940 N N . ILE A 1 395 ? 5.897 16.654 -21.042 1.00 80.31 395 ILE A N 1
ATOM 2941 C CA . ILE A 1 395 ? 5.057 17.424 -21.967 1.00 80.31 395 ILE A CA 1
ATOM 2942 C C . ILE A 1 395 ? 4.750 16.600 -23.222 1.00 80.31 395 ILE A C 1
ATOM 2944 O O . ILE A 1 395 ? 3.586 16.516 -23.620 1.00 80.31 395 ILE A O 1
ATOM 2948 N N . MET A 1 396 ? 5.754 15.953 -23.820 1.00 79.06 396 MET A N 1
ATOM 2949 C CA . MET A 1 396 ? 5.574 15.083 -24.988 1.00 79.06 396 MET A CA 1
ATOM 2950 C C . MET A 1 396 ? 4.647 13.901 -24.679 1.00 79.06 396 MET A C 1
ATOM 2952 O O . MET A 1 396 ? 3.771 13.578 -25.485 1.00 79.06 396 MET A O 1
ATOM 2956 N N . TYR A 1 397 ? 4.771 13.314 -23.485 1.00 81.44 397 TYR A N 1
ATOM 2957 C CA . TYR A 1 397 ? 3.882 12.274 -22.973 1.00 81.44 397 TYR A CA 1
ATOM 2958 C C . TYR A 1 397 ? 2.435 12.761 -22.949 1.00 81.44 397 TYR A C 1
ATOM 2960 O O . TYR A 1 397 ? 1.548 12.148 -23.547 1.00 81.44 397 TYR A O 1
ATOM 2968 N N . LEU A 1 398 ? 2.193 13.900 -22.292 1.00 75.25 398 LEU A N 1
ATOM 2969 C CA . LEU A 1 398 ? 0.870 14.506 -22.152 1.00 75.25 398 LEU A CA 1
ATOM 2970 C C . LEU A 1 398 ? 0.256 14.865 -23.511 1.00 75.25 398 LEU A C 1
ATOM 2972 O O . LEU A 1 398 ? -0.935 14.641 -23.720 1.00 75.25 398 LEU A O 1
ATOM 2976 N N . MET A 1 399 ? 1.056 15.369 -24.455 1.00 77.94 399 MET A N 1
ATOM 2977 C CA . MET A 1 399 ? 0.614 15.644 -25.827 1.00 77.94 399 MET A CA 1
ATOM 2978 C C . MET A 1 399 ? 0.206 14.374 -26.583 1.00 77.94 399 MET A C 1
ATOM 2980 O O . MET A 1 399 ? -0.644 14.437 -27.473 1.00 77.94 399 MET A O 1
ATOM 2984 N N . ARG A 1 400 ? 0.804 13.225 -26.258 1.00 71.94 400 ARG A N 1
ATOM 2985 C CA . ARG A 1 400 ? 0.518 11.941 -26.906 1.00 71.94 400 ARG A CA 1
ATOM 2986 C C . ARG A 1 400 ? -0.761 11.285 -26.384 1.00 71.94 400 ARG A C 1
ATOM 2988 O O . ARG A 1 400 ? -1.449 10.657 -27.177 1.00 71.94 400 ARG A O 1
ATOM 2995 N N . ILE A 1 401 ? -1.076 11.439 -25.094 1.00 65.12 401 ILE A N 1
ATOM 2996 C CA . ILE A 1 401 ? -2.268 10.832 -24.466 1.00 65.12 401 ILE A CA 1
ATOM 2997 C C . ILE A 1 401 ? -3.520 11.719 -24.487 1.00 65.12 401 ILE A C 1
ATOM 2999 O O . ILE A 1 401 ? -4.622 11.216 -24.284 1.00 65.12 401 ILE A O 1
ATOM 3003 N N . CYS A 1 402 ? -3.364 13.033 -24.675 1.00 58.59 402 CYS A N 1
ATOM 3004 C CA . CYS A 1 402 ? -4.482 13.987 -24.717 1.00 58.59 402 CYS A CA 1
ATOM 3005 C C . CYS A 1 402 ? -5.012 14.268 -26.136 1.00 58.59 402 CYS A C 1
ATOM 3007 O O . CYS A 1 402 ? -5.981 15.018 -26.270 1.00 58.59 402 CYS A O 1
ATOM 3009 N N . ASN A 1 403 ? -4.383 13.701 -27.169 1.00 48.91 403 ASN A N 1
ATOM 3010 C CA . ASN A 1 403 ? -4.874 13.675 -28.552 1.00 48.91 403 ASN A CA 1
ATOM 3011 C C . ASN A 1 403 ? -5.512 12.319 -28.844 1.00 48.91 403 ASN A C 1
ATOM 3013 O O . ASN A 1 403 ? -6.494 12.298 -29.619 1.00 48.91 403 ASN A O 1
#

Organism: Ruminococcus flavefaciens (NCBI:txid1265)

Foldseek 3Di:
DVVVVVVVVVVVVVVVVVVVVVVVVVPPPPPPVPPFDQLLQAALLPPVFVQQDQQQHGSVPQVLVLSLVQNLCVLLPLDGSVQDHSNNSRVLLVVVVQHDNVSDGPDQVSSCVSRVQKGFPFFFDFQPDLDLQSSLVVQQVLLVVLWWKWWQQASGIWGFQHHDRSFTFTRGNADDDGTSVVVGPSNRGTTMTIMGGNGGRQHHAHPDDPPPDDHDDDDRPDPDDDDDDDDDDDDDDDDDDDDDDDDDDDDDDDDDDDDDDDDDPQDDDDWFKWFQAGQDWWFKAAPVRPHTLFIHGHLKMATFPDDDRQWGWTAWQNGTIITGNVRIGHPDDQDQAAACVLVNPPDNDVVLLVVLVCQAVVVVVGTPRITNGGPNSLRSQPNVPPSDRDVVSSVVSCVVVVD

InterPro domains:
  IPR002105 Dockerin type I repeat [PF00404] (339-396)
  IPR016134 Dockerin domain [PS51766] (335-403)
  IPR036439 Dockerin domain superfamily [G3DSA:1.10.1330.10] (337-402)
  IPR036439 Dockerin domain superfamily [SSF63446] (337-397)

Radius of gyration: 29.7 Å; chains: 1; bounding box: 83×88×67 Å